Protein AF-A0ABD2P919-F1 (afdb_monomer_lite)

Foldseek 3Di:
DPDPDPDDPPPPPPDDPPPPDDDDDDDDDDDDDDDDDPVVVVVVVVVVVVVVVVVCCPDLLQPRDKDWDDWDQDPVQKTKTKIKHDAEPDADQDDQADDDPDPPDDPVLRVLLNLLLVCCVVPQKDFDPVVSLVVSVVVQVVDPPDDPPPDRQDPVSSSVSSSVCRNVRQKMKMWMWIDHPVDIDITIMIGGSPDDCPDPVNVVVVVVVVVCVVVVDDPPPPDQCPLLVVVQDDDDDDPDLQPDPVNVVLVVLVCVLQVDAADPDWDFAQCQLVVLAAFFALVLLLLLLLLLCCQQPVDDFDDFDDPVLVCVLCCVQDVDDPPQDATFGDSDLDLNGRADHADDRPQQHHQKHQLSSSLQRGFQLSLSHNDRQGIDDVVVSVLCVRSRSSSDGLSRDDSNVSCRSCPPPRSLVSVVVSQLVCLLQVQKAWADDDSVDSRGIMIGGFQKAKWFQQLPFDAEAQFTDPDRTDIDIFGPPDSVSSVVVSVVQLVSLQNRNYRDLPVQEQHWDKAAALSLDPQSSVSHHHDRSVRVVVPSPRDRTEDLGGGRRGHSNVSSSDPSNHDPDPPPPDPPPPPPDDDPVVVVVVVVPDDDDDDDDPVPPPDPDDDDDDDDDDDDDPDPPPPPPPPPPPPSIDTDRSYDDDDPPPDPDFDPLNVVLCVVQNPPDDDDDDPVLLVLLLVQVLVQLLLDLPLPDRPDQLVVSLVVSCVVPVSSSSDGSVNSVVSSVVCCVPPPVNVVSSVVSNVQCVDPVNVVPDPD

InterPro domains:
  IPR044210 Transcription factor Tfc3-like [PTHR15180] (100-740)
  IPR056467 GTF3C1, extended winged-helix domain [PF24101] (105-209)

Organism: NCBI:txid559131

pLDDT: mean 70.81, std 20.42, range [24.86, 96.38]

Structure (mmCIF, N/CA/C/O backbone):
data_AF-A0ABD2P919-F1
#
_entry.id   AF-A0ABD2P919-F1
#
loop_
_atom_site.group_PDB
_atom_site.id
_atom_site.type_symbol
_atom_site.label_atom_id
_atom_site.label_alt_id
_atom_site.label_comp_id
_atom_site.label_asym_id
_atom_site.label_entity_id
_atom_site.label_seq_id
_atom_site.pdbx_PDB_ins_code
_atom_site.Cartn_x
_atom_site.Cartn_y
_atom_site.Cartn_z
_atom_site.occupancy
_atom_site.B_iso_or_equiv
_atom_site.auth_seq_id
_atom_site.auth_comp_id
_atom_site.auth_asym_id
_atom_site.auth_atom_id
_atom_site.pdbx_PDB_model_num
ATOM 1 N N . MET A 1 1 ? 47.542 65.625 23.044 1.00 35.44 1 MET A N 1
ATOM 2 C CA . MET A 1 1 ? 48.546 64.822 22.317 1.00 35.44 1 MET A CA 1
ATOM 3 C C . MET A 1 1 ? 47.848 63.768 21.462 1.00 35.44 1 MET A C 1
ATOM 5 O O . MET A 1 1 ? 47.674 62.637 21.886 1.00 35.44 1 MET A O 1
ATOM 9 N N . LYS A 1 2 ? 47.377 64.180 20.278 1.00 31.75 2 LYS A N 1
ATOM 10 C CA . LYS A 1 2 ? 47.032 63.296 19.158 1.00 31.75 2 LYS A CA 1
ATOM 11 C C . LYS A 1 2 ? 48.278 63.234 18.275 1.00 31.75 2 LYS A C 1
ATOM 13 O O . LYS A 1 2 ? 48.671 64.282 17.780 1.00 31.75 2 LYS A O 1
ATOM 18 N N . SER A 1 3 ? 48.893 62.064 18.146 1.00 29.22 3 SER A N 1
ATOM 19 C CA . SER A 1 3 ? 4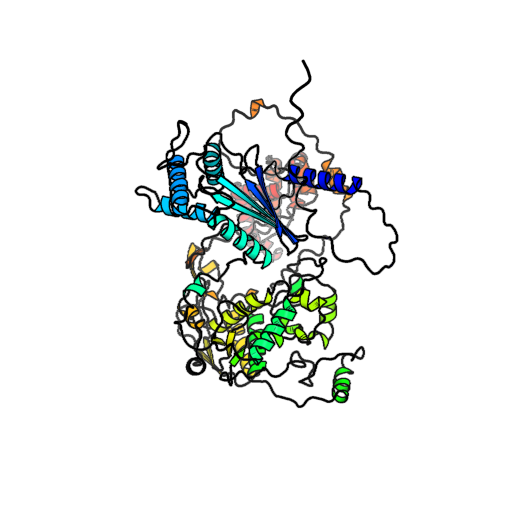9.907 61.650 17.157 1.00 29.22 3 SER A CA 1
ATOM 20 C C . SER A 1 3 ? 50.761 60.571 17.823 1.00 29.22 3 SER A C 1
ATOM 22 O O . SER A 1 3 ? 51.051 60.687 19.008 1.00 29.22 3 SER A O 1
ATOM 24 N N . ILE A 1 4 ? 51.190 59.572 17.053 1.00 31.58 4 ILE A N 1
ATOM 25 C CA . ILE A 1 4 ? 52.023 58.430 17.468 1.00 31.58 4 ILE A CA 1
ATOM 26 C C . ILE A 1 4 ? 51.218 57.289 18.107 1.00 31.58 4 ILE A C 1
ATOM 28 O O . ILE A 1 4 ? 51.308 57.040 19.295 1.00 31.58 4 ILE A O 1
ATOM 32 N N . PHE A 1 5 ? 50.422 56.585 17.299 1.00 28.98 5 PHE A N 1
ATOM 33 C CA . PHE A 1 5 ? 50.402 55.104 17.287 1.00 28.98 5 PHE A CA 1
ATOM 34 C C . PHE A 1 5 ? 49.743 54.532 16.010 1.00 28.98 5 PHE A C 1
ATOM 36 O O . PHE A 1 5 ? 49.304 53.389 15.959 1.00 28.98 5 PHE A O 1
ATOM 43 N N . THR A 1 6 ? 49.719 55.312 14.924 1.00 33.78 6 THR A N 1
ATOM 44 C CA . THR A 1 6 ? 49.365 54.873 13.566 1.00 33.78 6 THR A CA 1
ATOM 45 C C . THR A 1 6 ? 50.633 54.796 12.718 1.00 33.78 6 THR A C 1
ATOM 47 O O . THR A 1 6 ? 50.913 55.732 11.969 1.00 33.78 6 THR A O 1
ATOM 50 N N . LYS A 1 7 ? 51.451 53.739 12.873 1.00 29.92 7 LYS A N 1
ATOM 51 C CA . LYS A 1 7 ? 52.564 53.454 11.935 1.00 29.92 7 LYS A CA 1
ATOM 52 C C . LYS A 1 7 ? 53.216 52.057 12.005 1.00 29.92 7 LYS A C 1
ATOM 54 O O . LYS A 1 7 ? 54.359 51.932 11.592 1.00 29.92 7 LYS A O 1
ATOM 59 N N . SER A 1 8 ? 52.526 51.001 12.459 1.00 31.30 8 SER A N 1
ATOM 60 C CA . SER A 1 8 ? 53.167 49.668 12.590 1.00 31.30 8 SER A CA 1
ATOM 61 C C . SER A 1 8 ? 52.463 48.470 11.929 1.00 31.30 8 SER A C 1
ATOM 63 O O . SER A 1 8 ? 52.903 47.347 12.136 1.00 31.30 8 SER A O 1
ATOM 65 N N . LEU A 1 9 ? 51.411 48.640 11.120 1.00 28.81 9 LEU A N 1
ATOM 66 C CA . LEU A 1 9 ? 50.684 47.479 10.557 1.00 28.81 9 LEU A CA 1
ATOM 67 C C . LEU A 1 9 ? 50.263 47.637 9.084 1.00 28.81 9 LEU A C 1
ATOM 69 O O . LEU A 1 9 ? 49.307 47.020 8.635 1.00 28.81 9 LEU A O 1
ATOM 73 N N . VAL A 1 10 ? 51.001 48.450 8.314 1.00 31.23 10 VAL A N 1
ATOM 74 C CA . VAL A 1 10 ? 50.785 48.668 6.861 1.00 31.23 10 VAL A CA 1
ATOM 75 C C . VAL A 1 10 ? 51.957 48.127 6.011 1.00 31.23 10 VAL A C 1
ATOM 77 O O . VAL A 1 10 ? 52.093 48.452 4.840 1.00 31.23 10 VAL A O 1
ATOM 80 N N . LEU A 1 11 ? 52.817 47.262 6.558 1.00 30.64 11 LEU A N 1
ATOM 81 C CA . LEU A 1 11 ? 54.075 46.864 5.895 1.00 30.64 11 LEU A CA 1
ATOM 82 C C . LEU A 1 11 ? 54.369 45.356 5.925 1.00 30.64 11 LEU A C 1
ATOM 84 O O . LEU A 1 11 ? 55.520 44.951 5.995 1.00 30.64 11 LEU A O 1
ATOM 88 N N . GLY A 1 12 ? 53.331 44.517 5.849 1.00 31.08 12 GLY A N 1
ATOM 89 C CA . GLY A 1 12 ? 53.491 43.070 6.032 1.00 31.08 12 GLY A CA 1
ATOM 90 C C . GLY A 1 12 ? 52.701 42.154 5.103 1.00 31.08 12 GLY A C 1
ATOM 91 O O . GLY A 1 12 ? 52.446 41.041 5.521 1.00 31.08 12 GLY A O 1
ATOM 92 N N . VAL A 1 13 ? 52.276 42.577 3.902 1.00 30.94 13 VAL A N 1
ATOM 93 C CA . VAL A 1 13 ? 51.795 41.646 2.839 1.00 30.94 13 VAL A CA 1
ATOM 94 C C . VAL A 1 13 ? 52.068 42.200 1.420 1.00 30.94 13 VAL A C 1
ATOM 96 O O . VAL A 1 13 ? 51.349 41.929 0.465 1.00 30.94 13 VAL A O 1
ATOM 99 N N . LYS A 1 14 ? 53.115 43.018 1.256 1.00 31.83 14 LYS A N 1
ATOM 100 C CA . LYS A 1 14 ? 53.693 43.364 -0.056 1.00 31.83 14 LYS A CA 1
ATOM 101 C C . LYS A 1 14 ? 55.038 42.653 -0.152 1.00 31.83 14 LYS A C 1
ATOM 103 O O . LYS A 1 14 ? 56.045 43.269 0.151 1.00 31.83 14 LYS A O 1
ATOM 108 N N . LEU A 1 15 ? 55.016 41.357 -0.449 1.00 33.09 15 LEU A N 1
ATOM 109 C CA . LEU A 1 15 ? 56.147 40.520 -0.884 1.00 33.09 15 LEU A CA 1
ATOM 110 C C . LEU A 1 15 ? 55.623 39.081 -0.905 1.00 33.09 15 LEU A C 1
ATOM 112 O O . LEU A 1 15 ? 55.456 38.499 0.160 1.00 33.09 15 LEU A O 1
ATOM 116 N N . ASN A 1 16 ? 55.229 38.603 -2.092 1.00 31.03 16 ASN A N 1
ATOM 117 C CA . ASN A 1 16 ? 55.139 37.182 -2.504 1.00 31.03 16 ASN A CA 1
ATOM 118 C C . ASN A 1 16 ? 54.327 36.964 -3.800 1.00 31.03 16 ASN A C 1
ATOM 120 O O . ASN A 1 16 ? 53.808 35.878 -4.026 1.00 31.03 16 ASN A O 1
ATOM 124 N N . ILE A 1 17 ? 54.208 37.968 -4.678 1.00 31.39 17 ILE A N 1
ATOM 125 C CA . ILE A 1 17 ? 53.669 37.777 -6.042 1.00 31.39 17 ILE A CA 1
ATOM 126 C C . ILE A 1 17 ? 54.480 38.628 -7.035 1.00 31.39 17 ILE A C 1
ATOM 128 O O . ILE A 1 17 ? 53.922 39.376 -7.829 1.00 31.39 17 ILE A O 1
ATOM 132 N N . LEU A 1 18 ? 55.815 38.595 -6.937 1.00 28.75 18 LEU A N 1
ATOM 133 C CA . LEU A 1 18 ? 56.684 39.289 -7.897 1.00 28.75 18 LEU A CA 1
ATOM 134 C C . LEU A 1 18 ? 57.918 38.487 -8.346 1.00 28.75 18 LEU A C 1
ATOM 136 O O . LEU A 1 18 ? 58.824 39.088 -8.896 1.00 28.75 18 LEU A O 1
ATOM 140 N N . ASP A 1 19 ? 57.932 37.160 -8.165 1.00 30.88 19 ASP A N 1
ATOM 141 C CA . ASP A 1 19 ? 59.087 36.310 -8.528 1.00 30.88 19 ASP A CA 1
ATOM 142 C C . ASP A 1 19 ? 58.737 35.094 -9.414 1.00 30.88 19 ASP A C 1
ATOM 144 O O . ASP A 1 19 ? 59.534 34.170 -9.538 1.00 30.88 19 ASP A O 1
ATOM 148 N N . MET A 1 20 ? 57.560 35.043 -10.054 1.00 30.36 20 MET A N 1
ATOM 149 C CA . MET A 1 20 ? 57.188 33.873 -10.880 1.00 30.36 20 MET A CA 1
ATOM 150 C C . MET A 1 20 ? 56.544 34.162 -12.242 1.00 30.36 20 MET A C 1
ATOM 152 O O . MET A 1 20 ? 55.983 33.243 -12.830 1.00 30.36 20 MET A O 1
ATOM 156 N N . LEU A 1 21 ? 56.635 35.380 -12.789 1.00 30.70 21 LEU A N 1
ATOM 157 C CA . LEU A 1 21 ? 56.142 35.663 -14.150 1.00 30.70 21 LEU A CA 1
ATOM 158 C C . LEU A 1 21 ? 57.009 36.686 -14.912 1.00 30.70 21 LEU A C 1
ATOM 160 O O . LEU A 1 21 ? 56.502 37.667 -15.446 1.00 30.70 21 LEU A O 1
ATOM 164 N N . GLU A 1 22 ? 58.313 36.429 -15.018 1.00 30.89 22 GLU A N 1
ATOM 165 C CA . GLU A 1 22 ? 59.118 36.924 -16.144 1.00 30.89 22 GLU A CA 1
ATOM 166 C C . GLU A 1 22 ? 59.470 35.740 -17.047 1.00 30.89 22 GLU A C 1
ATOM 168 O O . GLU A 1 22 ? 60.291 34.897 -16.698 1.00 30.89 22 GLU A O 1
ATOM 173 N N . GLY A 1 23 ? 58.815 35.652 -18.205 1.00 28.94 23 GLY A N 1
ATOM 174 C CA . GLY A 1 23 ? 59.136 34.636 -19.204 1.00 28.94 23 GLY A CA 1
ATOM 175 C C . GLY A 1 23 ? 57.978 34.300 -20.130 1.00 28.94 23 GLY A C 1
ATOM 176 O O . GLY A 1 23 ? 57.424 33.214 -20.027 1.00 28.94 23 GLY A O 1
ATOM 177 N N . ASN A 1 24 ? 57.607 35.250 -20.993 1.00 28.55 24 ASN A N 1
ATOM 178 C CA . ASN A 1 24 ? 57.239 35.058 -22.407 1.00 28.55 24 ASN A CA 1
ATOM 179 C C . ASN A 1 24 ? 56.257 36.139 -22.864 1.00 28.55 24 ASN A C 1
ATOM 181 O O . ASN A 1 24 ? 55.059 36.095 -22.600 1.00 28.55 24 ASN A O 1
ATOM 185 N N . LYS A 1 25 ? 56.807 37.110 -23.597 1.00 28.62 25 LYS A N 1
ATOM 186 C CA . LYS A 1 25 ? 56.065 37.897 -24.576 1.00 28.62 25 LYS A CA 1
ATOM 187 C C . LYS A 1 25 ? 55.914 37.036 -25.828 1.00 28.62 25 LYS A C 1
ATOM 189 O O . LYS A 1 25 ? 56.925 36.531 -26.310 1.00 28.62 25 LYS A O 1
ATOM 194 N N . ASN A 1 26 ? 54.698 36.900 -26.341 1.00 26.53 26 ASN A N 1
ATOM 195 C CA . ASN A 1 26 ? 54.323 37.339 -27.688 1.00 26.53 26 ASN A CA 1
ATOM 196 C C . ASN A 1 26 ? 52.937 36.800 -28.066 1.00 26.53 26 ASN A C 1
ATOM 198 O O . ASN A 1 26 ? 52.525 35.733 -27.624 1.00 26.53 26 ASN A O 1
ATOM 202 N N . ASP A 1 27 ? 52.300 37.594 -28.919 1.00 29.45 27 ASP A N 1
ATOM 203 C CA . ASP A 1 27 ? 51.140 37.315 -29.760 1.00 29.45 27 ASP A CA 1
ATOM 204 C C . ASP A 1 27 ? 49.782 37.856 -29.266 1.00 29.45 27 ASP A C 1
ATOM 206 O O . ASP A 1 27 ? 49.080 37.342 -28.399 1.00 29.45 27 ASP A O 1
ATOM 210 N N . THR A 1 28 ? 49.528 39.013 -29.873 1.00 27.56 28 THR A N 1
ATOM 211 C CA . THR A 1 28 ? 48.364 39.877 -30.050 1.00 27.56 28 THR A CA 1
ATOM 212 C C . THR A 1 28 ? 47.061 39.162 -30.416 1.00 27.56 28 THR A C 1
ATOM 214 O O . THR A 1 28 ? 47.092 38.268 -31.251 1.00 27.56 28 THR A O 1
ATOM 217 N N . GLU A 1 29 ? 45.923 39.643 -29.894 1.00 27.06 29 GLU A N 1
ATOM 218 C CA . GLU A 1 29 ? 44.851 40.302 -30.679 1.00 27.06 29 GLU A CA 1
ATOM 219 C C . GLU A 1 29 ? 43.637 40.703 -29.794 1.00 27.06 29 GLU A C 1
ATOM 221 O O . GLU A 1 29 ? 43.163 39.939 -28.959 1.00 27.06 29 GLU A O 1
ATOM 226 N N . ASP A 1 30 ? 43.196 41.953 -29.989 1.00 28.30 30 ASP A N 1
ATOM 227 C CA . ASP A 1 30 ? 41.876 42.573 -29.769 1.00 28.30 30 ASP A CA 1
ATOM 228 C C . ASP A 1 30 ? 41.176 42.571 -28.388 1.00 28.30 30 ASP A C 1
ATOM 230 O O . ASP A 1 30 ? 40.358 41.720 -28.042 1.00 28.30 30 ASP A O 1
ATOM 234 N N . MET A 1 31 ? 41.381 43.675 -27.653 1.00 24.86 31 MET A N 1
ATOM 235 C CA . MET A 1 31 ? 40.568 44.125 -26.513 1.00 24.86 31 MET A CA 1
ATOM 236 C C . MET A 1 31 ? 39.596 45.237 -26.948 1.00 24.86 31 MET A C 1
ATOM 238 O O . MET A 1 31 ? 40.020 46.358 -27.224 1.00 24.86 31 MET A O 1
ATOM 242 N N . GLN A 1 32 ? 38.289 44.956 -26.931 1.00 27.98 32 GLN A N 1
ATOM 243 C CA . GLN A 1 32 ? 37.254 45.976 -26.724 1.00 27.98 32 GLN A CA 1
ATOM 244 C C . GLN A 1 32 ? 36.982 46.102 -25.220 1.00 27.98 32 GLN A C 1
ATOM 246 O O . GLN A 1 32 ? 36.683 45.123 -24.537 1.00 27.98 32 GLN A O 1
ATOM 251 N N . GLU A 1 33 ? 37.115 47.325 -24.712 1.00 26.72 33 GLU A N 1
ATOM 252 C CA . GLU A 1 33 ? 36.863 47.717 -23.328 1.00 26.72 33 GLU A CA 1
ATOM 253 C C . GLU A 1 33 ? 35.414 47.425 -22.902 1.00 26.72 33 GLU A C 1
ATOM 255 O O . GLU A 1 33 ? 34.461 47.932 -23.492 1.00 26.72 33 GLU A O 1
ATOM 260 N N . VAL A 1 34 ? 35.242 46.675 -21.808 1.00 26.19 34 VAL A N 1
ATOM 261 C CA . VAL A 1 34 ? 34.015 46.698 -21.000 1.00 26.19 34 VAL A CA 1
ATOM 262 C C . VAL A 1 34 ? 34.410 47.127 -19.591 1.00 26.19 34 VAL A C 1
ATOM 264 O O . VAL A 1 34 ? 34.910 46.340 -18.788 1.00 26.19 34 VAL A O 1
ATOM 267 N N . SER A 1 35 ? 34.209 48.409 -19.301 1.00 27.53 35 SER A N 1
ATOM 268 C CA . SER A 1 35 ? 34.301 48.980 -17.960 1.00 27.53 35 SER A CA 1
ATOM 269 C C . SER A 1 35 ? 33.210 48.376 -17.069 1.00 27.53 35 SER A C 1
ATOM 271 O O . SER A 1 35 ? 32.027 48.668 -17.248 1.00 27.53 35 SER A O 1
ATOM 273 N N . ILE A 1 36 ? 33.592 47.533 -16.109 1.00 30.98 36 ILE A N 1
ATOM 274 C CA . ILE A 1 36 ? 32.696 47.060 -15.046 1.00 30.98 36 ILE A CA 1
ATOM 275 C C . ILE A 1 36 ? 33.025 47.853 -13.778 1.00 30.98 36 ILE A C 1
ATOM 277 O O . ILE A 1 36 ? 34.117 47.735 -13.220 1.00 30.98 36 ILE A O 1
ATOM 281 N N . ASP A 1 37 ? 32.068 48.674 -13.343 1.00 28.95 37 ASP A N 1
ATOM 282 C CA . ASP A 1 37 ? 32.154 49.558 -12.180 1.00 28.95 37 ASP A CA 1
ATOM 283 C C . ASP A 1 37 ? 32.472 48.795 -10.884 1.00 28.95 37 ASP A C 1
ATOM 285 O O . ASP A 1 37 ? 31.603 48.173 -10.263 1.00 28.95 37 ASP A O 1
ATOM 289 N N . PHE A 1 38 ? 33.716 48.911 -10.412 1.00 29.00 38 PHE A N 1
ATOM 290 C CA . PHE A 1 38 ? 34.198 48.323 -9.155 1.00 29.00 38 PHE A CA 1
ATOM 291 C C . PHE A 1 38 ? 33.430 48.806 -7.904 1.00 29.00 38 PHE A C 1
ATOM 293 O O . PHE A 1 38 ? 33.430 48.119 -6.880 1.00 29.00 38 PHE A O 1
ATOM 300 N N . GLU A 1 39 ? 32.721 49.938 -7.970 1.00 31.09 39 GLU A N 1
ATOM 301 C CA . GLU A 1 39 ? 31.870 50.428 -6.873 1.00 31.09 39 GLU A CA 1
ATOM 302 C C . GLU A 1 39 ? 30.559 49.642 -6.714 1.00 31.09 39 GLU A C 1
ATOM 304 O O . GLU A 1 39 ? 30.057 49.502 -5.593 1.00 31.09 39 GLU A O 1
ATOM 309 N N . THR A 1 40 ? 30.033 49.047 -7.790 1.00 33.44 40 THR A N 1
ATOM 310 C CA . THR A 1 40 ? 28.815 48.218 -7.717 1.00 33.44 40 THR A CA 1
ATOM 311 C C . THR A 1 40 ? 29.100 46.857 -7.077 1.00 33.44 40 THR A C 1
ATOM 313 O O . THR A 1 40 ? 28.350 46.412 -6.207 1.00 33.44 40 THR A O 1
ATOM 316 N N . LEU A 1 41 ? 30.261 46.257 -7.368 1.00 32.44 41 LEU A N 1
ATOM 317 C CA . LEU A 1 41 ? 30.683 44.971 -6.799 1.00 32.44 41 LEU A CA 1
ATOM 318 C C . LEU A 1 41 ? 30.981 45.052 -5.287 1.00 32.44 41 LEU A C 1
ATOM 320 O O . LEU A 1 41 ? 30.735 44.102 -4.537 1.00 32.44 41 LEU A O 1
ATOM 324 N N . ILE A 1 42 ? 31.493 46.196 -4.817 1.00 34.28 42 ILE A N 1
ATOM 325 C CA . ILE A 1 42 ? 31.772 46.442 -3.391 1.00 34.28 42 ILE A CA 1
ATOM 326 C C . ILE A 1 42 ? 30.470 46.705 -2.617 1.00 34.28 42 ILE A C 1
ATOM 328 O O . ILE A 1 42 ? 30.329 46.244 -1.476 1.00 34.28 42 ILE A O 1
ATOM 332 N N . ASN A 1 43 ? 29.492 47.374 -3.235 1.00 31.48 43 ASN A N 1
ATOM 333 C CA . ASN A 1 43 ? 28.175 47.583 -2.635 1.00 31.48 43 ASN A CA 1
ATOM 334 C C . ASN A 1 43 ? 27.325 46.304 -2.614 1.00 31.48 43 ASN A C 1
ATOM 336 O O . ASN A 1 43 ? 26.637 46.074 -1.618 1.00 31.48 43 ASN A O 1
ATOM 340 N N . ASP A 1 44 ? 27.450 45.413 -3.602 1.00 35.59 44 ASP A N 1
ATOM 341 C CA . ASP A 1 44 ? 26.758 44.118 -3.593 1.00 35.59 44 ASP A CA 1
ATOM 342 C C . ASP A 1 44 ? 27.373 43.101 -2.628 1.00 35.59 44 ASP A C 1
ATOM 344 O O . ASP A 1 44 ? 26.649 42.385 -1.932 1.00 35.59 44 ASP A O 1
ATOM 348 N N . ARG A 1 45 ? 28.700 43.093 -2.451 1.00 34.06 45 ARG A N 1
ATOM 349 C CA . ARG A 1 45 ? 29.326 42.283 -1.391 1.00 34.06 45 ARG A CA 1
ATOM 350 C C . ARG A 1 45 ? 28.939 42.765 0.006 1.00 34.06 45 ARG A C 1
ATOM 352 O O . ARG A 1 45 ? 28.694 41.939 0.885 1.00 34.06 45 ARG A O 1
ATOM 359 N N . ARG A 1 46 ? 28.807 44.081 0.217 1.00 31.17 46 ARG A N 1
ATOM 360 C CA . ARG A 1 46 ? 28.272 44.634 1.472 1.00 31.17 46 ARG A CA 1
ATOM 361 C C . ARG A 1 46 ? 26.780 44.356 1.630 1.00 31.17 46 ARG A C 1
ATOM 363 O O . ARG A 1 46 ? 26.373 44.039 2.738 1.00 31.17 46 ARG A O 1
ATOM 370 N N . SER A 1 47 ? 25.974 44.396 0.568 1.00 31.53 47 SER A N 1
ATOM 371 C CA . SER A 1 47 ? 24.529 44.128 0.636 1.00 31.53 47 SER A CA 1
ATOM 372 C C . SER A 1 47 ? 24.220 42.647 0.911 1.00 31.53 47 SER A C 1
ATOM 374 O O . SER A 1 47 ? 23.300 42.341 1.676 1.00 31.53 47 SER A O 1
ATOM 376 N N . ILE A 1 48 ? 25.037 41.726 0.384 1.00 35.81 48 ILE A N 1
ATOM 377 C CA . ILE A 1 48 ? 24.967 40.285 0.663 1.00 35.81 48 ILE A CA 1
ATOM 378 C C . ILE A 1 48 ? 25.507 39.985 2.066 1.00 35.81 48 ILE A C 1
ATOM 380 O O . ILE A 1 48 ? 24.815 39.321 2.832 1.00 35.81 48 ILE A O 1
ATOM 384 N N . ALA A 1 49 ? 26.647 40.549 2.481 1.00 31.16 49 ALA A N 1
ATOM 385 C CA . ALA A 1 49 ? 27.146 40.415 3.857 1.00 31.16 49 ALA A CA 1
ATOM 386 C C . ALA A 1 49 ? 26.176 41.019 4.899 1.00 31.16 49 ALA A C 1
ATOM 388 O O . ALA A 1 49 ? 26.017 40.486 6.002 1.00 31.16 49 ALA A O 1
ATOM 389 N N . PHE A 1 50 ? 25.447 42.081 4.542 1.00 29.17 50 PHE A N 1
ATOM 390 C CA . PHE A 1 50 ? 24.420 42.705 5.382 1.00 29.17 50 PHE A CA 1
ATOM 391 C C . PHE A 1 50 ? 23.108 41.893 5.417 1.00 29.17 50 PHE A C 1
ATOM 393 O O . PHE A 1 50 ? 22.477 41.778 6.468 1.00 29.17 50 PHE A O 1
ATOM 400 N N . LYS A 1 51 ? 22.719 41.232 4.314 1.00 31.00 51 LYS A N 1
ATOM 401 C CA . LYS A 1 51 ? 21.583 40.283 4.286 1.00 31.00 51 LYS A CA 1
ATOM 402 C C . LYS A 1 51 ? 21.893 38.963 5.000 1.00 31.00 51 LYS A C 1
ATOM 404 O O . LYS A 1 51 ? 21.016 38.401 5.655 1.00 31.00 51 LYS A O 1
ATOM 409 N N . VAL A 1 52 ? 23.135 38.489 4.920 1.00 37.81 52 VAL A N 1
ATOM 410 C CA . VAL A 1 52 ? 23.615 37.274 5.593 1.00 37.81 52 VAL A CA 1
ATOM 411 C C . VAL A 1 52 ? 23.709 37.506 7.107 1.00 37.81 52 VAL A C 1
ATOM 413 O O . VAL A 1 52 ? 23.180 36.700 7.875 1.00 37.81 52 VAL A O 1
ATOM 416 N N . SER A 1 53 ? 24.241 38.649 7.552 1.00 32.16 53 SER A N 1
ATOM 417 C CA . SER A 1 53 ? 24.325 39.005 8.981 1.00 32.16 53 SER A CA 1
ATOM 418 C C . SER A 1 53 ? 22.963 39.244 9.651 1.00 32.16 53 SER A C 1
ATOM 420 O O . SER A 1 53 ? 22.788 38.875 10.813 1.00 32.16 53 SER A O 1
ATOM 422 N N . GLN A 1 54 ? 21.950 39.751 8.937 1.00 30.69 54 GLN A N 1
ATOM 423 C CA . GLN A 1 54 ? 20.597 39.898 9.498 1.00 30.69 54 GLN A CA 1
ATOM 424 C C . GLN A 1 54 ? 19.837 38.569 9.678 1.00 30.69 54 GLN A C 1
ATOM 426 O O . GLN A 1 54 ? 18.884 38.520 10.458 1.00 30.69 54 GLN A O 1
ATOM 431 N N . SER A 1 55 ? 20.255 37.477 9.025 1.00 37.50 55 SER A N 1
ATOM 432 C CA . SER A 1 55 ? 19.566 36.176 9.103 1.00 37.50 55 SER A CA 1
ATOM 433 C C . SER A 1 55 ? 19.960 35.309 10.314 1.00 37.50 55 SER A C 1
ATOM 435 O O . SER A 1 55 ? 19.190 34.435 10.715 1.00 37.50 55 SER A O 1
ATOM 437 N N . TYR A 1 56 ? 21.117 35.570 10.937 1.00 46.31 56 TYR A N 1
ATOM 438 C CA . TYR A 1 56 ? 21.677 34.735 12.015 1.00 46.31 56 TYR A CA 1
ATOM 439 C C . TYR A 1 56 ? 21.412 35.244 13.437 1.00 46.31 56 TYR A C 1
ATOM 441 O O . TYR A 1 56 ? 21.658 34.532 14.408 1.00 46.31 56 TYR A O 1
ATOM 449 N N . THR A 1 57 ? 20.833 36.434 13.589 1.00 37.00 57 THR A N 1
ATOM 450 C CA . THR A 1 57 ? 20.593 37.085 14.892 1.00 37.00 57 THR A CA 1
ATOM 451 C C . THR A 1 57 ? 19.478 36.446 15.738 1.00 37.00 57 THR A C 1
ATOM 453 O O . THR A 1 57 ? 19.172 36.932 16.825 1.00 37.00 57 THR A O 1
ATOM 456 N N . LYS A 1 58 ? 18.866 35.338 15.291 1.00 47.66 58 LYS A N 1
ATOM 457 C CA . LYS A 1 58 ? 17.813 34.604 16.028 1.00 47.66 58 LYS A CA 1
ATOM 458 C C . LYS A 1 58 ? 18.105 33.117 16.256 1.00 47.66 58 LYS A C 1
ATOM 460 O O . LYS A 1 58 ? 17.196 32.368 16.619 1.00 47.66 58 LYS A O 1
ATOM 465 N N . ASP A 1 59 ? 19.345 32.665 16.083 1.00 63.62 59 ASP A N 1
ATOM 466 C CA . ASP A 1 59 ? 19.697 31.273 16.370 1.00 63.62 59 ASP A CA 1
ATOM 467 C C . ASP A 1 59 ? 20.019 31.069 17.853 1.00 63.62 59 ASP A C 1
ATOM 469 O O . ASP A 1 59 ? 21.122 31.328 18.324 1.00 63.62 59 ASP A O 1
ATOM 473 N N . TYR A 1 60 ? 19.032 30.545 18.588 1.00 66.19 60 TYR A N 1
ATOM 474 C CA . TYR A 1 60 ? 19.066 30.368 20.045 1.00 66.19 60 TYR A CA 1
ATOM 475 C C . TYR A 1 60 ? 20.335 29.680 20.577 1.00 66.19 60 TYR A C 1
ATOM 477 O O . TYR A 1 60 ? 20.765 30.033 21.661 1.00 66.19 60 TYR A O 1
ATOM 485 N N . LEU A 1 61 ? 20.935 28.736 19.834 1.00 71.50 61 LEU A N 1
ATOM 486 C CA . LEU A 1 61 ? 22.100 27.926 20.246 1.00 71.50 61 LEU A CA 1
ATOM 487 C C . LEU A 1 61 ? 23.471 28.610 20.066 1.00 71.50 61 LEU A C 1
ATOM 489 O O . LEU A 1 61 ? 24.454 28.107 20.597 1.00 71.50 61 LEU A O 1
ATOM 493 N N . LEU A 1 62 ? 23.554 29.708 19.307 1.00 73.00 62 LEU A N 1
ATOM 494 C CA . LEU A 1 62 ? 24.822 30.380 18.986 1.00 73.00 62 LEU A CA 1
ATOM 495 C C . LEU A 1 62 ? 25.210 31.474 19.993 1.00 73.00 62 LEU A C 1
ATOM 497 O O . LEU A 1 62 ? 26.353 31.922 19.987 1.00 73.00 62 LEU A O 1
ATOM 501 N N . GLY A 1 63 ? 24.291 31.859 20.883 1.00 68.50 63 GLY A N 1
ATOM 502 C CA . GLY A 1 63 ? 24.515 32.920 21.862 1.00 68.50 63 GLY A CA 1
ATOM 503 C C . GLY A 1 63 ? 24.473 34.333 21.253 1.00 68.50 63 GLY A C 1
ATOM 504 O O . GLY A 1 63 ? 24.153 34.497 20.077 1.00 68.50 63 GLY A O 1
ATOM 505 N N . PRO A 1 64 ? 24.738 35.377 22.061 1.00 67.31 64 PRO A N 1
ATOM 506 C CA . PRO A 1 64 ? 24.562 36.775 21.654 1.00 67.31 64 PRO A CA 1
ATOM 507 C C . PRO A 1 64 ? 25.618 37.314 20.669 1.00 67.31 64 PRO A C 1
ATOM 509 O O . PRO A 1 64 ? 25.363 38.338 20.042 1.00 67.31 64 PRO A O 1
ATOM 512 N N . ALA A 1 65 ? 26.780 36.664 20.531 1.00 70.25 65 ALA A N 1
ATOM 513 C CA . ALA A 1 65 ? 27.897 37.119 19.699 1.00 70.25 65 ALA A CA 1
ATOM 514 C C . ALA A 1 65 ? 28.665 35.927 19.076 1.00 70.25 65 ALA A C 1
ATOM 516 O O . ALA A 1 65 ? 29.761 35.595 19.530 1.00 70.25 65 ALA A O 1
ATOM 517 N N . PRO A 1 66 ? 28.092 35.247 18.065 1.00 77.69 66 PRO A N 1
ATOM 518 C CA . PRO A 1 66 ? 28.773 34.165 17.357 1.00 77.69 66 PRO A CA 1
ATOM 519 C C . PRO A 1 66 ? 29.903 34.665 16.449 1.00 77.69 66 PRO A C 1
ATOM 521 O O . PRO A 1 66 ? 29.840 35.774 15.919 1.00 77.69 66 PRO A O 1
ATOM 524 N N . ILE A 1 67 ? 30.903 33.812 16.222 1.00 77.62 67 ILE A N 1
ATOM 525 C CA . ILE A 1 67 ? 32.092 34.116 15.412 1.00 77.62 67 ILE A CA 1
ATOM 526 C C . ILE A 1 67 ? 32.106 33.209 14.181 1.00 77.62 67 ILE A C 1
ATOM 528 O O . ILE A 1 67 ? 31.970 31.994 14.308 1.00 77.62 67 ILE A O 1
ATOM 532 N N . VAL A 1 68 ? 32.283 33.773 12.986 1.00 78.31 68 VAL A N 1
ATOM 533 C CA . VAL A 1 68 ? 32.567 32.985 11.775 1.00 78.31 68 VAL A CA 1
ATOM 534 C C . VAL A 1 68 ? 34.045 32.626 11.794 1.00 78.31 68 VAL A C 1
ATOM 536 O O . VAL A 1 68 ? 34.886 33.516 11.882 1.00 78.31 68 VAL A O 1
ATOM 539 N N . VAL A 1 69 ? 34.362 31.334 11.765 1.00 76.19 69 VAL A N 1
ATOM 540 C CA . VAL A 1 69 ? 35.744 30.863 11.955 1.00 76.19 69 VAL A CA 1
ATOM 541 C C . VAL A 1 69 ? 36.327 30.239 10.687 1.00 76.19 69 VAL A C 1
ATOM 543 O O . VAL A 1 69 ? 37.539 30.109 10.570 1.00 76.19 69 VAL A O 1
ATOM 546 N N . TYR A 1 70 ? 35.484 29.870 9.721 1.00 77.50 70 TYR A N 1
ATOM 547 C CA . TYR A 1 70 ? 35.932 29.310 8.450 1.00 77.50 70 TYR A CA 1
ATOM 548 C C . TYR A 1 70 ? 34.914 29.589 7.344 1.00 77.50 70 TYR A C 1
ATOM 550 O O . TYR A 1 70 ? 33.718 29.349 7.534 1.00 77.50 70 TYR A O 1
ATOM 558 N N . GLU A 1 71 ? 35.396 30.061 6.197 1.00 76.38 71 GLU A N 1
ATOM 559 C CA . GLU A 1 71 ? 34.632 30.203 4.960 1.00 76.38 71 GLU A CA 1
ATOM 560 C C . GLU A 1 71 ? 35.487 29.684 3.804 1.00 76.38 71 GLU A C 1
ATOM 562 O O . GLU A 1 71 ? 36.602 30.159 3.596 1.00 76.38 71 GLU A O 1
ATOM 567 N N . GLU A 1 72 ? 34.976 28.704 3.065 1.00 77.31 72 GLU A N 1
ATOM 568 C CA . GLU A 1 72 ? 35.629 28.193 1.861 1.00 77.31 72 GLU A CA 1
ATOM 569 C C . GLU A 1 72 ? 34.590 27.938 0.770 1.00 77.31 72 GLU A C 1
ATOM 571 O O . GLU A 1 72 ? 33.487 27.437 1.025 1.00 77.31 72 GLU A O 1
ATOM 576 N N . THR A 1 73 ? 34.965 28.282 -0.458 1.00 70.00 73 THR A N 1
ATOM 577 C CA . THR A 1 73 ? 34.239 27.919 -1.671 1.00 70.00 73 THR A CA 1
ATOM 578 C C . THR A 1 73 ? 34.988 26.758 -2.307 1.00 70.00 73 THR A C 1
ATOM 580 O O . THR A 1 73 ? 36.075 26.936 -2.853 1.00 70.00 73 THR A O 1
ATOM 583 N N . THR A 1 74 ? 34.444 25.549 -2.186 1.00 67.19 74 THR A N 1
ATOM 584 C CA . THR A 1 74 ? 35.044 24.356 -2.798 1.00 67.19 74 THR A CA 1
ATOM 585 C C . THR A 1 74 ? 34.940 24.449 -4.328 1.00 67.19 74 THR A C 1
ATOM 587 O O . THR A 1 74 ? 34.023 25.090 -4.845 1.00 67.19 74 THR A O 1
ATOM 590 N N . SER A 1 75 ? 35.826 23.762 -5.059 1.00 54.81 75 SER A N 1
ATOM 591 C CA . SER A 1 75 ? 35.897 23.700 -6.536 1.00 54.81 75 SER A CA 1
ATOM 592 C C . SER A 1 75 ? 34.596 23.297 -7.255 1.00 54.81 75 SER A C 1
ATOM 594 O O . SER A 1 75 ? 34.506 23.413 -8.471 1.00 54.81 75 SER A O 1
ATOM 596 N N . GLU A 1 76 ? 33.582 22.843 -6.517 1.00 57.38 76 GLU A N 1
ATOM 597 C CA . GLU A 1 76 ? 32.287 22.361 -7.009 1.00 57.38 76 GLU A CA 1
ATOM 598 C C . GLU A 1 76 ? 31.119 23.353 -6.756 1.00 57.38 76 GLU A C 1
ATOM 600 O O . GLU A 1 76 ? 29.964 22.935 -6.660 1.00 57.38 76 GLU A O 1
ATOM 605 N N . ASN A 1 77 ? 31.390 24.662 -6.608 1.00 65.75 77 ASN A N 1
ATOM 606 C CA . ASN A 1 77 ? 30.402 25.724 -6.302 1.00 65.75 77 ASN A CA 1
ATOM 607 C C . ASN A 1 77 ? 29.625 25.533 -4.979 1.00 65.75 77 ASN A C 1
ATOM 609 O O . ASN A 1 77 ? 28.492 25.994 -4.823 1.00 65.75 77 ASN A O 1
ATOM 613 N N . ILE A 1 78 ? 30.223 24.866 -3.988 1.00 75.50 78 ILE A N 1
ATOM 614 C CA . ILE A 1 78 ? 29.638 24.751 -2.645 1.00 75.50 78 ILE A CA 1
ATOM 615 C C . ILE A 1 78 ? 30.314 25.763 -1.724 1.00 75.50 78 ILE A C 1
ATOM 617 O O . ILE A 1 78 ? 31.505 25.665 -1.441 1.00 75.50 78 ILE A O 1
ATOM 621 N N . ASN A 1 79 ? 29.523 26.699 -1.203 1.00 79.62 79 ASN A N 1
ATOM 622 C CA . ASN A 1 79 ? 29.942 27.625 -0.158 1.00 79.62 79 ASN A CA 1
ATOM 623 C C . ASN A 1 79 ? 29.714 26.977 1.209 1.00 79.62 79 ASN A C 1
ATOM 625 O O . ASN A 1 79 ? 28.563 26.725 1.599 1.00 79.62 79 ASN A O 1
ATOM 629 N N . VAL A 1 80 ? 30.802 26.717 1.934 1.00 82.44 80 VAL A N 1
ATOM 630 C CA . VAL A 1 80 ? 30.785 26.182 3.298 1.00 82.44 80 VAL A CA 1
ATOM 631 C C . VAL A 1 80 ? 31.194 27.283 4.268 1.00 82.44 80 VAL A C 1
ATOM 633 O O . VAL A 1 80 ? 32.308 27.791 4.200 1.00 82.44 80 VAL A O 1
ATOM 636 N N . THR A 1 81 ? 30.309 27.627 5.205 1.00 84.12 81 THR A N 1
ATOM 637 C CA . THR A 1 81 ? 30.608 28.568 6.293 1.00 84.12 81 THR A CA 1
ATOM 638 C C . THR A 1 81 ? 30.423 27.900 7.654 1.00 84.12 81 THR A C 1
ATOM 640 O O . THR A 1 81 ? 29.436 27.200 7.906 1.00 84.12 81 THR A O 1
ATOM 643 N N . ILE A 1 82 ? 31.400 28.072 8.546 1.00 83.69 82 ILE A N 1
ATOM 644 C CA . ILE A 1 82 ? 31.407 27.489 9.892 1.00 83.69 82 ILE A CA 1
ATOM 645 C C . ILE A 1 82 ? 31.361 28.611 10.920 1.00 83.69 82 ILE A C 1
ATOM 647 O O . ILE A 1 82 ? 32.234 29.478 10.974 1.00 83.69 82 ILE A O 1
ATOM 651 N N . ILE A 1 83 ? 30.337 28.558 11.765 1.00 84.75 83 ILE A N 1
ATOM 652 C CA . ILE A 1 83 ? 30.058 29.556 12.793 1.00 84.75 83 ILE A CA 1
ATOM 653 C C . ILE A 1 83 ? 30.222 28.905 14.166 1.00 84.75 83 ILE A C 1
ATOM 655 O O . ILE A 1 83 ? 29.566 27.905 14.460 1.00 84.75 83 ILE A O 1
ATOM 659 N N . LEU A 1 84 ? 31.074 29.471 15.011 1.00 83.12 84 LEU A N 1
ATOM 660 C CA . LEU A 1 84 ? 31.266 29.086 16.404 1.00 83.12 84 LEU A CA 1
ATOM 661 C C . LEU A 1 84 ? 30.322 29.893 17.309 1.00 83.12 84 LEU A C 1
ATOM 663 O O . LEU A 1 84 ? 30.111 31.091 17.105 1.00 83.12 84 LEU A O 1
ATOM 667 N N . SER A 1 85 ? 29.745 29.228 18.312 1.00 83.81 85 SER A N 1
ATOM 668 C CA . SER A 1 85 ? 28.972 29.870 19.381 1.00 83.81 85 SER A CA 1
ATOM 669 C C . SER A 1 85 ? 29.802 30.901 20.147 1.00 83.81 85 SER A C 1
ATOM 671 O O . SER A 1 85 ? 31.019 30.757 20.219 1.00 83.81 85 SER A O 1
ATOM 673 N N . THR A 1 86 ? 29.157 31.892 20.772 1.00 81.50 86 THR A N 1
ATOM 674 C CA . THR A 1 86 ? 29.840 32.905 21.596 1.00 81.50 86 THR A CA 1
ATOM 675 C C . THR A 1 86 ? 30.882 32.260 22.521 1.00 81.50 86 THR A C 1
ATOM 677 O O . THR A 1 86 ? 30.491 31.452 23.370 1.00 81.50 86 THR A O 1
ATOM 680 N N . PRO A 1 87 ? 32.181 32.579 22.377 1.00 76.62 87 PRO A N 1
ATOM 681 C CA . PRO A 1 87 ? 33.198 32.010 23.244 1.00 76.62 87 PRO A CA 1
ATOM 682 C C . PRO A 1 87 ? 33.014 32.533 24.682 1.00 76.62 87 PRO A C 1
ATOM 684 O O . PRO A 1 87 ? 32.729 33.720 24.871 1.00 76.62 87 PRO A O 1
ATOM 687 N N . PRO A 1 88 ? 33.156 31.672 25.701 1.00 79.56 88 PRO A N 1
ATOM 688 C CA . PRO A 1 88 ? 33.148 32.082 27.098 1.00 79.56 88 PRO A CA 1
ATOM 689 C C . PRO A 1 88 ? 34.465 32.771 27.471 1.00 79.56 88 PRO A C 1
ATOM 691 O O . PRO A 1 88 ? 35.414 32.792 26.690 1.00 79.56 88 PRO A O 1
ATOM 694 N N . LYS A 1 89 ? 34.519 33.343 28.681 1.00 73.81 89 LYS A N 1
ATOM 695 C CA . LYS A 1 89 ? 35.717 34.040 29.182 1.00 73.81 89 LYS A CA 1
ATOM 696 C C . LYS A 1 89 ? 36.939 33.119 29.236 1.00 73.81 89 LYS A C 1
ATOM 698 O O . LYS A 1 89 ? 38.018 33.546 28.853 1.00 73.81 89 LYS A O 1
ATOM 703 N N . GLU A 1 90 ? 36.745 31.871 29.661 1.00 77.25 90 GLU A N 1
ATOM 704 C CA . GLU A 1 90 ? 37.757 30.812 29.684 1.00 77.25 90 GLU A CA 1
ATOM 705 C C . GLU A 1 90 ? 37.082 29.465 29.386 1.00 77.25 90 GLU A C 1
ATOM 707 O O . GLU A 1 90 ? 35.905 29.271 29.705 1.00 77.25 90 GLU A O 1
ATOM 712 N N . TYR A 1 91 ? 37.809 28.546 28.746 1.00 81.19 91 TYR A N 1
ATOM 713 C CA . TYR A 1 91 ? 37.347 27.176 28.518 1.00 81.19 91 TYR A CA 1
ATOM 714 C C . TYR A 1 91 ? 37.846 26.265 29.635 1.00 81.19 91 TYR A C 1
ATOM 716 O O . TYR A 1 91 ? 39.027 26.284 29.975 1.00 81.19 91 TYR A O 1
ATOM 724 N N . ILE A 1 92 ? 36.955 25.429 30.163 1.00 80.56 92 ILE A N 1
ATOM 725 C CA . ILE A 1 92 ? 37.293 24.442 31.186 1.00 80.56 92 ILE A CA 1
ATOM 726 C C . ILE A 1 92 ? 37.738 23.178 30.451 1.00 80.56 92 ILE A C 1
ATOM 728 O O . ILE A 1 92 ? 36.938 22.554 29.757 1.00 80.56 92 ILE A O 1
ATOM 732 N N . LEU A 1 93 ? 39.026 22.846 30.549 1.00 71.06 93 LEU A N 1
ATOM 733 C CA . LEU A 1 93 ? 39.629 21.718 29.828 1.00 71.06 93 LEU A CA 1
ATOM 734 C C . LEU A 1 93 ? 39.564 20.408 30.624 1.00 71.06 93 LEU A C 1
ATOM 736 O O . LEU A 1 93 ? 39.340 19.363 30.023 1.00 71.06 93 LEU A O 1
ATOM 740 N N . ASP A 1 94 ? 39.669 20.488 31.953 1.00 65.88 94 ASP A N 1
ATOM 741 C CA . ASP A 1 94 ? 39.635 19.332 32.849 1.00 65.88 94 ASP A CA 1
ATOM 742 C C . ASP A 1 94 ? 38.354 19.354 33.684 1.00 65.88 94 ASP A C 1
ATOM 744 O O . ASP A 1 94 ? 38.254 20.039 34.705 1.00 65.88 94 ASP A O 1
ATOM 748 N N . PHE A 1 95 ? 37.344 18.604 33.244 1.00 68.56 95 PHE A N 1
ATOM 749 C CA . PHE A 1 95 ? 36.107 18.415 33.996 1.00 68.56 95 PHE A CA 1
ATOM 750 C C . PHE A 1 95 ? 35.751 16.931 34.097 1.00 68.56 95 PHE A C 1
ATOM 752 O O . PHE A 1 95 ? 35.538 16.241 33.100 1.00 68.56 95 PHE A O 1
ATOM 759 N N . THR A 1 96 ? 35.655 16.440 35.333 1.00 61.75 96 THR A N 1
ATOM 760 C CA . THR A 1 96 ? 35.108 15.111 35.645 1.00 61.75 96 THR A CA 1
ATOM 761 C C . THR A 1 96 ? 33.608 15.175 35.917 1.00 61.75 96 THR A C 1
ATOM 763 O O . THR A 1 96 ? 32.879 14.264 35.544 1.00 61.75 96 THR A O 1
ATOM 766 N N . PHE A 1 97 ? 33.125 16.276 36.503 1.00 69.94 97 PHE A N 1
ATOM 767 C CA . PHE A 1 97 ? 31.710 16.509 36.789 1.00 69.94 97 PHE A CA 1
ATOM 768 C C . PHE A 1 97 ? 31.344 17.984 36.613 1.00 69.94 97 PHE A C 1
ATOM 770 O O . PHE A 1 97 ? 32.180 18.875 36.750 1.00 69.94 97 PHE A O 1
ATOM 777 N N . TYR A 1 98 ? 30.068 18.245 36.338 1.00 78.38 98 TYR A N 1
ATOM 778 C CA . TYR A 1 98 ? 29.517 19.589 36.235 1.00 78.38 98 TYR A CA 1
ATOM 779 C C . TYR A 1 98 ? 29.418 20.255 37.614 1.00 78.38 98 TYR A C 1
ATOM 781 O O . TYR A 1 98 ? 28.664 19.799 38.478 1.00 78.38 98 TYR A O 1
ATOM 789 N N . ILE A 1 99 ? 30.132 21.366 37.809 1.00 71.94 99 ILE A N 1
ATOM 790 C CA . ILE A 1 99 ? 30.085 22.161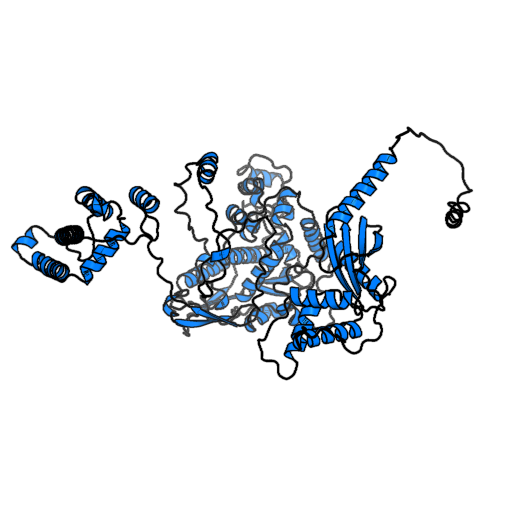 39.043 1.00 71.94 99 ILE A CA 1
ATOM 791 C C . ILE A 1 99 ? 29.219 23.398 38.796 1.00 71.94 99 ILE A C 1
ATOM 793 O O . ILE A 1 99 ? 29.492 24.189 37.895 1.00 71.94 99 ILE A O 1
ATOM 797 N N . THR A 1 100 ? 28.169 23.583 39.601 1.00 71.00 100 THR A N 1
ATOM 798 C CA . THR A 1 100 ? 27.279 24.749 39.512 1.00 71.00 100 THR A CA 1
ATOM 799 C C . THR A 1 100 ? 26.931 25.299 40.892 1.00 71.00 100 THR A C 1
ATOM 801 O O . THR A 1 100 ? 26.635 24.545 41.817 1.00 71.00 100 THR A O 1
ATOM 804 N N . PHE A 1 101 ? 26.936 26.627 41.023 1.00 60.66 101 PHE A N 1
ATOM 805 C CA . PHE A 1 101 ? 26.537 27.344 42.242 1.00 60.66 101 PHE A CA 1
ATOM 806 C C . PHE A 1 101 ? 25.045 27.739 42.241 1.00 60.66 101 PHE A C 1
ATOM 808 O O . PHE A 1 101 ? 24.542 28.327 43.202 1.00 60.66 101 PHE A O 1
ATOM 815 N N . ASP A 1 102 ? 24.315 27.400 41.174 1.00 65.81 102 ASP A N 1
ATOM 816 C CA . ASP A 1 102 ? 22.897 27.714 41.008 1.00 65.81 102 ASP A CA 1
ATOM 817 C C . ASP A 1 102 ? 22.008 26.773 41.836 1.00 65.81 102 ASP A C 1
ATOM 819 O O . ASP A 1 102 ? 21.726 25.636 41.452 1.00 65.81 102 ASP A O 1
ATOM 823 N N . LYS A 1 103 ? 21.447 27.292 42.933 1.00 59.31 103 LYS A N 1
ATOM 824 C CA . LYS A 1 103 ? 20.504 26.565 43.812 1.00 59.31 103 LYS A CA 1
ATOM 825 C C . LYS A 1 103 ? 19.165 26.188 43.150 1.00 59.31 103 LYS A C 1
ATOM 827 O O . LYS A 1 103 ? 18.373 25.464 43.743 1.00 59.31 103 LYS A O 1
ATOM 832 N N . ASN A 1 104 ? 18.905 26.667 41.932 1.00 64.62 104 ASN A N 1
ATOM 833 C CA . ASN A 1 104 ? 17.639 26.480 41.213 1.00 64.62 104 ASN A CA 1
ATOM 834 C C . ASN A 1 104 ? 17.634 25.271 40.255 1.00 64.62 104 ASN A C 1
ATOM 836 O O . ASN A 1 104 ? 16.625 25.022 39.588 1.00 64.62 104 ASN A O 1
ATOM 840 N N . LEU A 1 105 ? 18.738 24.522 40.144 1.00 71.50 105 LEU A N 1
ATOM 841 C CA . LEU A 1 105 ? 18.795 23.326 39.300 1.00 71.50 105 LEU A CA 1
ATOM 842 C C . LEU A 1 105 ? 18.220 22.109 40.014 1.00 71.50 105 LEU A C 1
ATOM 844 O O . LEU A 1 105 ? 18.556 21.789 41.148 1.00 71.50 105 LEU A O 1
ATOM 848 N N . THR A 1 106 ? 17.364 21.387 39.299 1.00 77.62 106 THR A N 1
ATOM 849 C CA . THR A 1 106 ? 16.866 20.092 39.768 1.00 77.62 106 THR A CA 1
ATOM 850 C C . THR A 1 106 ? 17.962 19.033 39.658 1.00 77.62 106 THR A C 1
ATOM 852 O O . THR A 1 106 ? 18.753 19.057 38.713 1.00 77.62 106 THR A O 1
ATOM 855 N N . ALA A 1 107 ? 17.958 18.048 40.560 1.00 75.38 107 ALA A N 1
ATOM 856 C CA . ALA A 1 107 ? 18.896 16.920 40.526 1.00 75.38 107 ALA A CA 1
ATOM 857 C C . ALA A 1 107 ? 18.913 16.202 39.159 1.00 75.38 107 ALA A C 1
ATOM 859 O O . ALA A 1 107 ? 19.969 15.834 38.657 1.00 75.38 107 ALA A O 1
ATOM 860 N N . LEU A 1 108 ? 17.753 16.098 38.500 1.00 77.00 108 LEU A N 1
ATOM 861 C CA . LEU A 1 108 ? 17.629 15.516 37.160 1.00 77.00 108 LEU A CA 1
ATOM 862 C C . LEU A 1 108 ? 18.330 16.350 36.076 1.00 77.00 108 LEU A C 1
ATOM 864 O O . LEU A 1 108 ? 18.847 15.808 35.104 1.00 77.00 108 LEU A O 1
ATOM 868 N N . SER A 1 109 ? 18.335 17.676 36.221 1.00 78.94 109 SER A N 1
ATOM 869 C CA . SER A 1 109 ? 19.061 18.562 35.314 1.00 78.94 109 SER A CA 1
ATOM 870 C C . SER A 1 109 ? 20.566 18.378 35.459 1.00 78.94 109 SER A C 1
ATOM 872 O O . SER A 1 109 ? 21.252 18.331 34.449 1.00 78.94 109 SER A O 1
ATOM 874 N N . ILE A 1 110 ? 21.057 18.244 36.693 1.00 80.38 110 ILE A N 1
ATOM 875 C CA . ILE A 1 110 ? 22.479 18.021 36.989 1.00 80.38 110 ILE A CA 1
ATOM 876 C C . ILE A 1 110 ? 22.922 16.660 36.445 1.00 80.38 110 ILE A C 1
ATOM 878 O O . ILE A 1 110 ? 23.924 16.588 35.742 1.00 80.38 110 ILE A O 1
ATOM 882 N N . PHE A 1 111 ? 22.124 15.612 36.677 1.00 82.25 111 PHE A N 1
ATOM 883 C CA . PHE A 1 111 ? 22.362 14.278 36.123 1.00 82.25 111 PHE A CA 1
ATOM 884 C C . PHE A 1 111 ? 22.512 14.316 34.597 1.00 82.25 111 PHE A C 1
ATOM 886 O O . PHE A 1 111 ? 23.531 13.894 34.064 1.00 82.25 111 PHE A O 1
ATOM 893 N N . ARG A 1 112 ? 21.546 14.923 33.894 1.00 85.44 112 ARG A N 1
ATOM 894 C CA . ARG A 1 112 ? 21.587 15.079 32.429 1.00 85.44 112 ARG A CA 1
ATOM 895 C C . ARG A 1 112 ? 22.816 15.839 31.948 1.00 85.44 112 ARG A C 1
ATOM 897 O O . ARG A 1 112 ? 23.372 15.485 30.914 1.00 85.44 112 ARG A O 1
ATOM 904 N N . THR A 1 113 ? 23.207 16.894 32.658 1.00 86.31 113 THR A N 1
ATOM 905 C CA . THR A 1 113 ? 24.391 17.683 32.316 1.00 86.31 113 THR A CA 1
ATOM 906 C C . THR A 1 113 ? 25.665 16.853 32.460 1.00 86.31 113 THR A C 1
ATOM 908 O O . THR A 1 113 ? 26.457 16.832 31.524 1.00 86.31 113 THR A O 1
ATOM 911 N N . ASN A 1 114 ? 25.821 16.106 33.557 1.00 86.25 114 ASN A N 1
ATOM 912 C CA . ASN A 1 114 ? 26.958 15.201 33.757 1.00 86.25 114 ASN A CA 1
ATOM 913 C C . ASN A 1 114 ? 27.030 14.131 32.665 1.00 86.25 114 ASN A C 1
ATOM 915 O O . ASN A 1 114 ? 28.075 13.961 32.050 1.00 86.25 114 ASN A O 1
ATOM 919 N N . THR A 1 115 ? 25.902 13.503 32.329 1.00 85.25 115 THR A N 1
ATOM 920 C CA . THR A 1 115 ? 25.844 12.519 31.239 1.00 85.25 115 THR A CA 1
ATOM 921 C C . THR A 1 115 ? 26.233 13.124 29.885 1.00 85.25 115 THR A C 1
ATOM 923 O O . THR A 1 115 ? 26.871 12.465 29.069 1.00 85.25 115 THR A O 1
ATOM 926 N N . ILE A 1 116 ? 25.860 14.381 29.605 1.00 87.06 116 ILE A N 1
ATOM 927 C CA . ILE A 1 116 ? 26.292 15.067 28.376 1.00 87.06 116 ILE A CA 1
ATOM 928 C C . ILE A 1 116 ? 27.816 15.244 28.365 1.00 87.06 116 ILE A C 1
ATOM 930 O O . ILE A 1 116 ? 28.422 15.016 27.320 1.00 87.06 116 ILE A O 1
ATOM 934 N N . LEU A 1 117 ? 28.421 15.625 29.493 1.00 85.81 117 LEU A N 1
ATOM 935 C CA . LEU A 1 117 ? 29.871 15.804 29.611 1.00 85.81 117 LEU A CA 1
ATOM 936 C C . LEU A 1 117 ? 30.629 14.480 29.464 1.00 85.81 117 LEU A C 1
ATOM 938 O O . LEU A 1 117 ? 31.579 14.429 28.690 1.00 85.81 117 LEU A O 1
ATOM 942 N N . GLU A 1 118 ? 30.157 13.401 30.091 1.00 85.44 118 GLU A N 1
ATOM 943 C CA . GLU A 1 118 ? 30.711 12.048 29.919 1.00 85.44 118 GLU A CA 1
ATOM 944 C C . GLU A 1 118 ? 30.707 11.628 28.441 1.00 85.44 118 GLU A C 1
ATOM 946 O O . GLU A 1 118 ? 31.739 11.258 27.886 1.00 85.44 118 GLU A O 1
ATOM 951 N N . ILE A 1 119 ? 29.572 11.789 27.745 1.00 84.50 119 ILE A N 1
ATOM 952 C CA . ILE A 1 119 ? 29.463 11.435 26.319 1.00 84.50 119 ILE A CA 1
ATOM 953 C C . ILE A 1 119 ? 30.405 12.285 25.449 1.00 84.50 119 ILE A C 1
ATOM 955 O O . ILE A 1 119 ? 30.883 11.808 24.415 1.00 84.50 119 ILE A O 1
ATOM 959 N N . ILE A 1 120 ? 30.638 13.549 25.812 1.00 85.38 120 ILE A N 1
ATOM 960 C CA . ILE A 1 120 ? 31.542 14.441 25.076 1.00 85.38 120 ILE A CA 1
ATOM 961 C C . ILE A 1 120 ? 33.004 14.064 25.328 1.00 85.38 120 ILE A C 1
ATOM 963 O O . ILE A 1 120 ? 33.767 14.052 24.362 1.00 85.38 120 ILE A O 1
ATOM 967 N N . ASN A 1 121 ? 33.371 13.694 26.555 1.00 83.44 121 ASN A N 1
ATOM 968 C CA . ASN A 1 121 ? 34.709 13.197 26.880 1.00 83.44 121 ASN A CA 1
ATOM 969 C C . ASN A 1 121 ? 35.009 11.887 26.135 1.00 83.44 121 ASN A C 1
ATOM 971 O O . ASN A 1 121 ? 36.078 11.753 25.546 1.00 83.44 121 ASN A O 1
ATOM 975 N N . ASP A 1 122 ? 34.033 10.980 26.044 1.00 81.31 122 ASP A N 1
ATOM 976 C CA . ASP A 1 122 ? 34.196 9.709 25.330 1.00 81.31 122 ASP A CA 1
ATOM 977 C C . ASP A 1 122 ? 34.270 9.875 23.807 1.00 81.31 122 ASP A C 1
ATOM 979 O O . ASP A 1 122 ? 35.031 9.191 23.121 1.00 81.31 122 ASP A O 1
ATOM 983 N N . ARG A 1 123 ? 33.409 10.728 23.231 1.00 76.75 123 ARG A N 1
ATOM 984 C CA . ARG A 1 123 ? 33.221 10.795 21.769 1.00 76.75 123 ARG A CA 1
ATOM 985 C C . ARG A 1 123 ? 33.949 11.942 21.097 1.00 76.75 123 ARG A C 1
ATOM 987 O O . ARG A 1 123 ? 34.054 11.904 19.874 1.00 76.75 123 ARG A O 1
ATOM 994 N N . THR A 1 124 ? 34.431 12.933 21.846 1.00 79.56 124 THR A N 1
ATOM 995 C CA . THR A 1 124 ? 35.098 14.184 21.416 1.00 79.56 124 THR A CA 1
ATOM 996 C C . THR A 1 124 ? 34.275 15.109 20.498 1.00 79.56 124 THR A C 1
ATOM 998 O O . THR A 1 124 ? 34.320 16.331 20.652 1.00 79.56 124 THR A O 1
ATOM 1001 N N . LEU A 1 125 ? 33.477 14.555 19.573 1.00 83.62 125 LEU A N 1
ATOM 1002 C CA . LEU A 1 125 ? 32.634 15.249 18.600 1.00 83.62 125 LEU A CA 1
ATOM 1003 C C . LEU A 1 125 ? 31.265 14.576 18.431 1.00 83.62 125 LEU A C 1
ATOM 1005 O O . LEU A 1 125 ? 31.139 13.376 18.176 1.00 83.62 125 LEU A O 1
ATOM 1009 N N . ILE A 1 126 ? 30.202 15.379 18.482 1.00 83.50 126 ILE A N 1
ATOM 1010 C CA . ILE A 1 126 ? 28.813 14.934 18.338 1.00 83.50 126 ILE A CA 1
ATOM 1011 C C . ILE A 1 126 ? 28.137 15.719 17.215 1.00 83.50 126 ILE A C 1
ATOM 1013 O O . ILE A 1 126 ? 27.806 16.892 17.353 1.00 83.50 126 ILE A O 1
ATOM 1017 N N . CYS A 1 127 ? 27.858 15.037 16.103 1.00 79.88 127 CYS A N 1
ATOM 1018 C CA . CYS A 1 127 ? 27.255 15.647 14.912 1.00 79.88 127 CYS A CA 1
ATOM 1019 C C . CYS A 1 127 ? 25.715 15.586 14.874 1.00 79.88 127 CYS A C 1
ATOM 1021 O O . CYS A 1 127 ? 25.103 16.179 13.991 1.00 79.88 127 CYS A O 1
ATOM 1023 N N . ASP A 1 128 ? 25.054 14.814 15.748 1.00 82.06 128 ASP A N 1
ATOM 1024 C CA . ASP A 1 128 ? 23.593 14.626 15.706 1.00 82.06 128 ASP A CA 1
ATOM 1025 C C . ASP A 1 128 ? 22.960 14.761 17.096 1.00 82.06 128 ASP A C 1
ATOM 1027 O O . ASP A 1 128 ? 22.954 13.821 17.896 1.00 82.06 128 ASP A O 1
ATOM 1031 N N . ILE A 1 129 ? 22.356 15.927 17.345 1.00 82.38 129 ILE A N 1
ATOM 1032 C CA . ILE A 1 129 ? 21.647 16.257 18.592 1.00 82.38 129 ILE A CA 1
ATOM 1033 C C . ILE A 1 129 ? 20.534 15.235 18.893 1.00 82.38 129 ILE A C 1
ATOM 1035 O O . ILE A 1 129 ? 20.274 14.925 20.053 1.00 82.38 129 ILE A O 1
ATOM 1039 N N . TYR A 1 130 ? 19.892 14.646 17.873 1.00 80.38 130 TYR A N 1
ATOM 1040 C CA . TYR A 1 130 ? 18.846 13.641 18.100 1.00 80.38 130 TYR A CA 1
ATOM 1041 C C . TYR A 1 130 ? 19.407 12.302 18.582 1.00 80.38 130 TYR A C 1
ATOM 1043 O O . TYR A 1 130 ? 18.727 11.592 19.323 1.00 80.38 130 TYR A O 1
ATOM 1051 N N . LYS A 1 131 ? 20.622 11.932 18.154 1.00 82.94 131 LYS A N 1
ATOM 1052 C CA . LYS A 1 131 ? 21.295 10.735 18.676 1.00 82.94 131 LYS A CA 1
ATOM 1053 C C . LYS A 1 131 ? 21.700 10.953 20.127 1.00 82.94 131 LYS A C 1
ATOM 1055 O O . LYS A 1 131 ? 21.412 10.086 20.940 1.00 82.94 131 LYS A O 1
ATOM 1060 N N . LEU A 1 132 ? 22.256 12.125 20.441 1.00 84.81 132 LEU A N 1
ATOM 1061 C CA . LEU A 1 132 ? 22.586 12.517 21.812 1.00 84.81 132 LEU A CA 1
ATOM 1062 C C . LEU A 1 132 ? 21.356 12.432 22.726 1.00 84.81 132 LEU A C 1
ATOM 1064 O O . LEU A 1 132 ? 21.393 11.769 23.755 1.00 84.81 132 LEU A O 1
ATOM 1068 N N . GLN A 1 133 ? 20.226 12.999 22.293 1.00 84.31 133 GLN A N 1
ATOM 1069 C CA . GLN A 1 133 ? 18.963 12.930 23.030 1.00 84.31 133 GLN A CA 1
ATOM 1070 C C . GLN A 1 133 ? 18.525 11.485 23.328 1.00 84.31 133 GLN A C 1
ATOM 1072 O O . GLN A 1 133 ? 18.027 11.205 24.413 1.00 84.31 133 GLN A O 1
ATOM 1077 N N . LYS A 1 134 ? 18.687 10.569 22.364 1.00 83.44 134 LYS A N 1
ATOM 1078 C CA . LYS A 1 134 ? 18.301 9.160 22.520 1.00 83.44 134 LYS A CA 1
ATOM 1079 C C . LYS A 1 134 ? 19.221 8.419 23.491 1.00 83.44 134 LYS A C 1
ATOM 1081 O O . LYS A 1 134 ? 18.713 7.658 24.299 1.00 83.44 134 LYS A O 1
ATOM 1086 N N . THR A 1 135 ? 20.527 8.670 23.429 1.00 83.06 135 THR A N 1
ATOM 1087 C CA . THR A 1 135 ? 21.502 8.066 24.347 1.00 83.06 135 THR A CA 1
ATOM 1088 C C . THR A 1 135 ? 21.265 8.519 25.788 1.00 83.06 135 THR A C 1
ATOM 1090 O O . THR A 1 135 ? 21.233 7.682 26.678 1.00 83.06 135 THR A O 1
ATOM 1093 N N . ILE A 1 136 ? 20.968 9.805 26.017 1.00 84.44 136 ILE A N 1
ATOM 1094 C CA . ILE A 1 136 ? 20.602 10.309 27.356 1.00 84.44 136 ILE A CA 1
ATOM 1095 C C . ILE A 1 136 ? 19.337 9.609 27.881 1.00 84.44 136 ILE A C 1
ATOM 1097 O O . ILE A 1 136 ? 19.279 9.222 29.042 1.00 84.44 136 ILE A O 1
ATOM 1101 N N . MET A 1 137 ? 18.329 9.397 27.023 1.00 82.31 137 MET A N 1
ATOM 1102 C CA . MET A 1 137 ? 17.116 8.665 27.414 1.00 82.31 137 MET A CA 1
ATOM 1103 C C . MET A 1 137 ? 17.388 7.200 27.780 1.00 82.31 137 MET A C 1
ATOM 1105 O O . MET A 1 137 ? 16.701 6.673 28.645 1.00 82.31 137 MET A O 1
ATOM 1109 N N . GLU A 1 138 ? 18.322 6.534 27.098 1.00 82.44 138 GLU A N 1
ATOM 1110 C CA . GLU A 1 138 ? 18.695 5.141 27.386 1.00 82.44 138 GLU A CA 1
ATOM 1111 C C . GLU A 1 138 ? 19.392 5.044 28.751 1.00 82.44 138 GLU A C 1
ATOM 1113 O O . GLU A 1 138 ? 18.963 4.259 29.592 1.00 82.44 138 GLU A O 1
ATOM 1118 N N . ILE A 1 139 ? 20.344 5.942 29.022 1.00 81.69 139 ILE A N 1
ATOM 1119 C CA . ILE A 1 139 ? 21.067 6.010 30.303 1.00 81.69 139 ILE A CA 1
ATOM 1120 C C . ILE A 1 139 ? 20.120 6.343 31.472 1.00 81.69 139 ILE A C 1
ATOM 1122 O O . ILE A 1 139 ? 20.213 5.744 32.540 1.00 81.69 139 ILE A O 1
ATOM 1126 N N . GLU A 1 140 ? 19.149 7.244 31.277 1.00 80.56 140 GLU A N 1
ATOM 1127 C CA . GLU A 1 140 ? 18.130 7.555 32.298 1.00 80.56 140 GLU A CA 1
ATOM 1128 C C . GLU A 1 140 ? 17.243 6.352 32.661 1.00 80.56 140 GLU A C 1
ATOM 1130 O O . GLU A 1 140 ? 16.775 6.256 33.796 1.00 80.56 140 GLU A O 1
ATOM 1135 N N . VAL A 1 141 ? 16.985 5.451 31.707 1.00 76.56 141 VAL A N 1
ATOM 1136 C CA . VAL A 1 141 ? 16.175 4.241 31.931 1.00 76.56 141 VAL A CA 1
ATOM 1137 C C . VAL A 1 141 ? 16.972 3.167 32.671 1.00 76.56 141 VAL A C 1
ATOM 1139 O O . VAL A 1 141 ? 16.399 2.435 33.473 1.00 76.56 141 VAL A O 1
ATOM 1142 N N . GLU A 1 142 ? 18.275 3.078 32.420 1.00 73.88 142 GLU A N 1
ATOM 1143 C CA . GLU A 1 142 ? 19.165 2.094 33.048 1.00 73.88 142 GLU A CA 1
ATOM 1144 C C . GLU A 1 142 ? 19.575 2.483 34.482 1.00 73.88 142 GLU A C 1
ATOM 1146 O O . GLU A 1 142 ? 20.004 1.627 35.254 1.00 73.88 142 GLU A O 1
ATOM 1151 N N . ALA A 1 143 ? 19.390 3.748 34.880 1.00 72.19 143 ALA A N 1
ATOM 1152 C CA . ALA A 1 143 ? 19.738 4.229 36.214 1.00 72.19 143 ALA A CA 1
ATOM 1153 C C . ALA A 1 143 ? 18.863 3.600 37.335 1.00 72.19 143 ALA A C 1
ATOM 1155 O O . ALA A 1 143 ? 17.626 3.584 37.230 1.00 72.19 143 ALA A O 1
ATOM 1156 N N . PRO A 1 144 ? 19.471 3.127 38.445 1.00 53.16 144 PRO A N 1
ATOM 1157 C CA . PRO A 1 144 ? 18.761 2.462 39.537 1.00 53.16 144 PRO A CA 1
ATOM 1158 C C . PRO A 1 144 ? 17.813 3.428 40.270 1.00 53.16 144 PRO A C 1
ATOM 1160 O O . PRO A 1 144 ? 18.218 4.487 40.742 1.00 53.16 144 PRO A O 1
ATOM 1163 N N . GLY A 1 145 ? 16.530 3.054 40.372 1.00 59.88 145 GLY A N 1
ATOM 1164 C CA . GLY A 1 145 ? 15.475 3.851 41.021 1.00 59.88 145 GLY A CA 1
ATOM 1165 C C . GLY A 1 145 ? 14.537 4.607 40.065 1.00 59.88 145 GLY A C 1
ATOM 1166 O O . GLY A 1 145 ? 13.602 5.272 40.521 1.00 59.88 145 GLY A O 1
ATOM 1167 N N . SER A 1 146 ? 14.729 4.490 38.747 1.00 54.00 146 SER A N 1
ATOM 1168 C CA . SER A 1 146 ? 13.861 5.119 37.747 1.00 54.00 146 SER A CA 1
ATOM 1169 C C . SER A 1 146 ? 12.518 4.373 37.592 1.00 54.00 146 SER A C 1
ATOM 1171 O O . SER A 1 146 ? 12.447 3.154 37.434 1.00 54.00 146 SER A O 1
ATOM 1173 N N . LYS A 1 147 ? 11.393 5.105 37.651 1.00 50.72 147 LYS A N 1
ATOM 1174 C CA . LYS A 1 147 ? 10.068 4.549 37.314 1.00 50.72 147 LYS A CA 1
ATOM 1175 C C . LYS A 1 147 ? 9.901 4.542 35.787 1.00 50.72 147 LYS A C 1
ATOM 1177 O O . LYS A 1 147 ? 10.036 5.611 35.180 1.00 50.72 147 LYS A O 1
ATOM 1182 N N . PRO A 1 148 ? 9.515 3.418 35.151 1.00 43.97 148 PRO A N 1
ATOM 1183 C CA . PRO A 1 148 ? 9.274 3.381 33.713 1.00 43.97 148 PRO A CA 1
ATOM 1184 C C . PRO A 1 148 ? 8.135 4.347 33.358 1.00 43.97 148 PRO A C 1
ATOM 1186 O O . PRO A 1 148 ? 6.985 4.151 33.745 1.00 43.97 148 PRO A O 1
ATOM 1189 N N . GLY A 1 149 ? 8.464 5.426 32.642 1.00 51.47 149 GLY A N 1
ATOM 1190 C CA . GLY A 1 149 ? 7.499 6.438 32.198 1.00 51.47 149 GLY A CA 1
ATOM 1191 C C . GLY A 1 149 ? 7.700 7.853 32.749 1.00 51.47 149 GLY A C 1
ATOM 1192 O O . GLY A 1 149 ? 6.961 8.750 32.335 1.00 51.47 149 GLY A O 1
ATOM 1193 N N . GLN A 1 150 ? 8.696 8.107 33.607 1.00 51.94 150 GLN A N 1
ATOM 1194 C CA . GLN A 1 150 ? 9.069 9.481 33.964 1.00 51.94 150 GLN A CA 1
ATOM 1195 C C . GLN A 1 150 ? 9.945 10.133 32.881 1.00 51.94 150 GLN A C 1
ATOM 1197 O O . GLN A 1 150 ? 11.160 10.162 32.954 1.00 51.94 150 GLN A O 1
ATOM 1202 N N . GLY A 1 151 ? 9.270 10.706 31.881 1.00 56.00 151 GLY A N 1
ATOM 1203 C CA . GLY A 1 151 ? 9.699 11.945 31.225 1.00 56.00 151 GLY A CA 1
ATOM 1204 C C . GLY A 1 151 ? 10.783 11.839 30.153 1.00 56.00 151 GLY A C 1
ATOM 1205 O O . GLY A 1 151 ? 11.951 12.097 30.413 1.00 56.00 151 GLY A O 1
ATOM 1206 N N . LYS A 1 152 ? 10.361 11.634 28.897 1.00 63.75 152 LYS A N 1
ATOM 1207 C CA . LYS A 1 152 ? 11.179 11.939 27.709 1.00 63.75 152 LYS A CA 1
ATOM 1208 C C . LYS A 1 152 ? 11.801 13.335 27.859 1.00 63.75 152 LYS A C 1
ATOM 1210 O O . LYS A 1 152 ? 11.057 14.302 28.004 1.00 63.75 152 LYS A O 1
ATOM 1215 N N . ILE A 1 153 ? 13.130 13.452 27.797 1.00 75.00 153 ILE A N 1
ATOM 1216 C CA . ILE A 1 153 ? 13.792 14.761 27.737 1.00 75.00 153 ILE A CA 1
ATOM 1217 C C . ILE A 1 153 ? 13.284 15.529 26.508 1.00 75.00 153 ILE A C 1
ATOM 1219 O O . ILE A 1 153 ? 13.399 15.068 25.370 1.00 75.00 153 ILE A O 1
ATOM 1223 N N . ASP A 1 154 ? 12.681 16.695 26.731 1.00 78.00 154 ASP A N 1
ATOM 1224 C CA . ASP A 1 154 ? 12.205 17.555 25.651 1.00 78.00 154 ASP A CA 1
ATOM 1225 C C . ASP A 1 154 ? 13.378 18.234 24.937 1.00 78.00 154 ASP A C 1
ATOM 1227 O O . ASP A 1 154 ? 14.370 18.619 25.557 1.00 78.00 154 ASP A O 1
ATOM 1231 N N . LYS A 1 155 ? 13.238 18.459 23.625 1.00 77.38 155 LYS A N 1
ATOM 1232 C CA . LYS A 1 155 ? 14.265 19.122 22.801 1.00 77.38 155 LYS A CA 1
ATOM 1233 C C . LYS A 1 155 ? 14.644 20.505 23.345 1.00 77.38 155 LYS A C 1
ATOM 1235 O O . LYS A 1 155 ? 15.814 20.868 23.348 1.00 77.38 155 LYS A O 1
ATOM 1240 N N . ASN A 1 156 ? 13.661 21.256 23.842 1.00 77.88 156 ASN A N 1
ATOM 1241 C CA . ASN A 1 156 ? 13.894 22.569 24.443 1.00 77.88 156 ASN A CA 1
ATOM 1242 C C . ASN A 1 156 ? 14.698 22.460 25.743 1.00 77.88 156 ASN A C 1
ATOM 1244 O O . ASN A 1 156 ? 15.539 23.310 26.009 1.00 77.88 156 ASN A O 1
ATOM 1248 N N . THR A 1 157 ? 14.483 21.406 26.535 1.00 82.50 157 THR A N 1
ATOM 1249 C CA . THR A 1 157 ? 15.269 21.159 27.749 1.00 82.50 157 THR A CA 1
ATOM 1250 C C . THR A 1 157 ? 16.715 20.840 27.398 1.00 82.50 157 THR A C 1
ATOM 1252 O O . THR A 1 157 ? 17.598 21.480 27.954 1.00 82.50 157 THR A O 1
ATOM 1255 N N . LEU A 1 158 ? 16.961 19.952 26.428 1.00 85.88 158 LEU A N 1
ATOM 1256 C CA . LEU A 1 158 ? 18.319 19.643 25.965 1.00 85.88 158 LEU A CA 1
ATOM 1257 C C . LEU A 1 158 ? 19.041 20.890 25.429 1.00 85.88 158 LEU A C 1
ATOM 1259 O O . LEU A 1 158 ? 20.172 21.155 25.816 1.00 85.88 158 LEU A O 1
ATOM 1263 N N . ASN A 1 159 ? 18.373 21.698 24.601 1.00 84.62 159 ASN A N 1
ATOM 1264 C CA . ASN A 1 159 ? 18.962 22.929 24.066 1.00 84.62 159 ASN A CA 1
ATOM 1265 C C . ASN A 1 159 ? 19.325 23.941 25.166 1.00 84.62 159 ASN A C 1
ATOM 1267 O O . ASN A 1 159 ? 20.352 24.601 25.054 1.00 84.62 159 ASN A O 1
ATOM 1271 N N . ARG A 1 160 ? 18.515 24.053 26.231 1.00 82.19 160 ARG A N 1
ATOM 1272 C CA . ARG A 1 160 ? 18.841 24.903 27.392 1.00 82.19 160 ARG A CA 1
ATOM 1273 C C . ARG A 1 160 ? 20.090 24.419 28.128 1.00 82.19 160 ARG A C 1
ATOM 1275 O O . ARG A 1 160 ? 20.894 25.249 28.529 1.00 82.19 160 ARG A O 1
ATOM 1282 N N . LEU A 1 161 ? 20.256 23.102 28.287 1.00 86.12 161 LEU A N 1
ATOM 1283 C CA . LEU A 1 161 ? 21.448 22.527 28.925 1.00 86.12 161 LEU A CA 1
ATOM 1284 C C . LEU A 1 161 ? 22.702 22.760 28.081 1.00 86.12 161 LEU A C 1
ATOM 1286 O O . LEU A 1 161 ? 23.710 23.207 28.612 1.00 86.12 161 LEU A O 1
ATOM 1290 N N . LEU A 1 162 ? 22.618 22.531 26.767 1.00 86.75 162 LEU A N 1
ATOM 1291 C CA . LEU A 1 162 ? 23.732 22.775 25.846 1.00 86.75 162 LEU A CA 1
ATOM 1292 C C . LEU A 1 162 ? 24.152 24.247 25.835 1.00 86.75 162 LEU A C 1
ATOM 1294 O O . LEU A 1 162 ? 25.338 24.544 25.874 1.00 86.75 162 LEU A O 1
ATOM 1298 N N . LEU A 1 163 ? 23.193 25.172 25.842 1.00 84.81 163 LEU A N 1
ATOM 1299 C CA . LEU A 1 163 ? 23.501 26.597 25.951 1.00 84.81 163 LEU A CA 1
ATOM 1300 C C . LEU A 1 163 ? 24.188 26.966 27.256 1.00 84.81 163 LEU A C 1
ATOM 1302 O O . LEU A 1 163 ? 25.104 27.782 27.247 1.00 84.81 163 LEU A O 1
ATOM 1306 N N . LYS A 1 164 ? 23.744 26.370 28.364 1.00 83.38 164 LYS A N 1
ATOM 1307 C CA . LYS A 1 164 ? 24.356 26.602 29.667 1.00 83.38 164 LYS A CA 1
ATOM 1308 C C . LYS A 1 164 ? 25.808 26.120 29.679 1.00 83.38 164 LYS A C 1
ATOM 1310 O O . LYS A 1 164 ? 26.698 26.891 30.010 1.00 83.38 164 LYS A O 1
ATOM 1315 N N . LEU A 1 165 ? 26.039 24.892 29.215 1.00 85.56 165 LEU A N 1
ATOM 1316 C CA . LEU A 1 165 ? 27.374 24.304 29.098 1.00 85.56 165 LEU A CA 1
ATOM 1317 C C . LEU A 1 165 ? 28.298 25.107 28.172 1.00 85.56 165 LEU A C 1
ATOM 1319 O O . LEU A 1 165 ? 29.478 25.258 28.475 1.00 85.56 165 LEU A O 1
ATOM 1323 N N . ALA A 1 166 ? 27.773 25.629 27.059 1.00 85.06 166 ALA A N 1
ATOM 1324 C CA . ALA A 1 166 ? 28.545 26.457 26.136 1.00 85.06 166 ALA A CA 1
ATOM 1325 C C . ALA A 1 166 ? 28.904 27.817 26.756 1.00 85.06 166 ALA A C 1
ATOM 1327 O O . ALA A 1 166 ? 30.036 28.269 26.629 1.00 85.06 166 ALA A O 1
ATOM 1328 N N . GLY A 1 167 ? 27.964 28.448 27.471 1.00 81.12 167 GLY A N 1
ATOM 1329 C CA . GLY A 1 167 ? 28.197 29.723 28.157 1.00 81.12 167 GLY A CA 1
ATOM 1330 C C . GLY A 1 167 ? 29.158 29.627 29.347 1.00 81.12 167 GLY A C 1
ATOM 1331 O O . GLY A 1 167 ? 29.827 30.606 29.662 1.00 81.12 167 GLY A O 1
ATOM 1332 N N . GLU A 1 168 ? 29.245 28.460 29.986 1.00 82.25 168 GLU A N 1
ATOM 1333 C CA . GLU A 1 168 ? 30.145 28.193 31.118 1.00 82.25 168 GLU A CA 1
ATOM 1334 C C . GLU A 1 168 ? 31.504 27.601 30.697 1.00 82.25 168 GLU A C 1
ATOM 1336 O O . GLU A 1 168 ? 32.353 27.380 31.551 1.00 82.25 168 GLU A O 1
ATOM 1341 N N . GLY A 1 169 ? 31.740 27.366 29.399 1.00 81.44 169 GLY A N 1
ATOM 1342 C CA . GLY A 1 169 ? 33.055 26.945 28.892 1.00 81.44 169 GLY A CA 1
ATOM 1343 C C . GLY A 1 169 ? 33.342 25.452 28.881 1.00 81.44 169 GLY A C 1
ATOM 1344 O O . GLY A 1 169 ? 34.470 25.072 28.581 1.00 81.44 169 GLY A O 1
ATOM 1345 N N . TYR A 1 170 ? 32.340 24.606 29.117 1.00 83.56 170 TYR A N 1
ATOM 1346 C CA . TYR A 1 170 ? 32.496 23.148 29.087 1.00 83.56 170 TYR A CA 1
ATOM 1347 C C . TYR A 1 170 ? 32.406 22.542 27.678 1.00 83.56 170 TYR A C 1
ATOM 1349 O O . TYR A 1 170 ? 32.862 21.423 27.465 1.00 83.56 170 TYR A O 1
ATOM 1357 N N . ILE A 1 171 ? 31.785 23.230 26.707 1.00 87.25 171 ILE A N 1
ATOM 1358 C CA . ILE A 1 171 ? 31.607 22.713 25.336 1.00 87.25 171 ILE A CA 1
ATOM 1359 C C . ILE A 1 171 ? 31.747 23.817 24.282 1.00 87.25 171 ILE A C 1
ATOM 1361 O O . ILE A 1 171 ? 31.421 24.976 24.535 1.00 87.25 171 ILE A O 1
ATOM 1365 N N . LYS A 1 172 ? 32.145 23.439 23.062 1.00 87.25 172 LYS A N 1
ATOM 1366 C CA . LYS A 1 172 ? 32.089 24.291 21.861 1.00 87.25 172 LYS A CA 1
ATOM 1367 C C . LYS A 1 172 ? 30.936 23.847 20.960 1.00 87.25 172 LYS A C 1
ATOM 1369 O O . LYS A 1 172 ? 30.756 22.650 20.728 1.00 87.25 172 LYS A O 1
ATOM 1374 N N . ILE A 1 173 ? 30.155 24.788 20.427 1.00 86.44 173 ILE A N 1
ATOM 1375 C CA . ILE A 1 173 ? 29.080 24.491 19.469 1.00 86.44 173 ILE A CA 1
ATOM 1376 C C . ILE A 1 173 ? 29.414 25.146 18.131 1.00 86.44 173 ILE A C 1
ATOM 1378 O O . ILE A 1 173 ? 29.483 26.367 18.023 1.00 86.44 173 ILE A O 1
ATOM 1382 N N . PHE A 1 174 ? 29.564 24.325 17.096 1.00 86.75 174 PHE A N 1
ATOM 1383 C CA . PHE A 1 174 ? 29.753 24.764 15.721 1.00 86.75 174 PHE A CA 1
ATOM 1384 C C . PHE A 1 174 ? 28.463 24.582 14.919 1.00 86.75 174 PHE A C 1
ATOM 1386 O O . PHE A 1 174 ? 27.777 23.557 15.005 1.00 86.75 174 PHE A O 1
ATOM 1393 N N . LYS A 1 175 ? 28.146 25.567 14.089 1.00 86.50 175 LYS A N 1
ATOM 1394 C CA . LYS A 1 175 ? 27.102 25.508 13.072 1.00 86.50 175 LYS A CA 1
ATOM 1395 C C . LYS A 1 175 ? 27.776 25.515 11.707 1.00 86.50 175 LYS A C 1
ATOM 1397 O O . LYS A 1 175 ? 28.352 26.519 11.307 1.00 86.50 175 LYS A O 1
ATOM 1402 N N . VAL A 1 176 ? 27.667 24.398 10.996 1.00 85.25 176 VAL A N 1
ATOM 1403 C CA . VAL A 1 176 ? 28.149 24.254 9.620 1.00 85.25 176 VAL A CA 1
ATOM 1404 C C . VAL A 1 176 ? 26.994 24.553 8.676 1.00 85.25 176 VAL A C 1
ATOM 1406 O O . VAL A 1 176 ? 25.935 23.917 8.751 1.00 85.25 176 VAL A O 1
ATOM 1409 N N . VAL A 1 177 ? 27.188 25.528 7.803 1.00 83.56 177 VAL A N 1
ATOM 1410 C CA . VAL A 1 177 ? 26.232 25.963 6.792 1.00 83.56 177 VAL A CA 1
ATOM 1411 C C . VAL A 1 177 ? 26.818 25.634 5.426 1.00 83.56 177 VAL A C 1
ATOM 1413 O O . VAL A 1 177 ? 27.914 26.064 5.097 1.00 83.56 177 VAL A O 1
ATOM 1416 N N . MET A 1 178 ? 26.096 24.838 4.645 1.00 84.81 178 MET A N 1
ATOM 1417 C CA . MET A 1 178 ? 26.469 24.465 3.282 1.00 84.81 178 MET A CA 1
ATOM 1418 C C . MET A 1 178 ? 25.413 25.024 2.337 1.00 84.81 178 MET A C 1
ATOM 1420 O O . MET A 1 178 ? 24.215 24.770 2.523 1.00 84.81 178 MET A O 1
ATOM 1424 N N . SER A 1 179 ? 25.848 25.779 1.337 1.00 79.06 179 SER A N 1
ATOM 1425 C CA . SER A 1 179 ? 24.972 26.363 0.325 1.00 79.06 179 SER A CA 1
ATOM 1426 C C . SER A 1 179 ? 25.522 26.157 -1.081 1.00 79.06 179 SER A C 1
ATOM 1428 O O . SER A 1 179 ? 26.727 26.183 -1.289 1.00 79.06 179 SER A O 1
ATOM 1430 N N . ASN A 1 180 ? 24.614 25.921 -2.019 1.00 76.12 180 ASN A N 1
ATOM 1431 C CA . ASN A 1 180 ? 24.829 25.907 -3.465 1.00 76.12 180 ASN A CA 1
ATOM 1432 C C . ASN A 1 180 ? 23.644 26.679 -4.091 1.00 76.12 180 ASN A C 1
ATOM 1434 O O . ASN A 1 180 ? 22.634 26.867 -3.403 1.00 76.12 180 ASN A O 1
ATOM 1438 N N . ASP A 1 181 ? 23.723 27.085 -5.356 1.00 67.38 181 ASP A N 1
ATOM 1439 C CA . ASP A 1 181 ? 22.773 27.981 -6.041 1.00 67.38 181 ASP A CA 1
ATOM 1440 C C . ASP A 1 181 ? 21.290 27.560 -5.897 1.00 67.38 181 ASP A C 1
ATOM 1442 O O . ASP A 1 181 ? 20.395 28.403 -5.878 1.00 67.38 181 ASP A O 1
ATOM 1446 N N . GLU A 1 182 ? 21.009 26.262 -5.700 1.00 61.16 182 GLU A N 1
ATOM 1447 C CA . GLU A 1 182 ? 19.653 25.714 -5.503 1.00 61.16 182 GLU A CA 1
ATOM 1448 C C . GLU A 1 182 ? 19.316 25.264 -4.058 1.00 61.16 182 GLU A C 1
ATOM 1450 O O . GLU A 1 182 ? 18.146 25.011 -3.749 1.00 61.16 182 GLU A O 1
ATOM 1455 N N . LYS A 1 183 ? 20.300 25.062 -3.161 1.00 69.06 183 LYS A N 1
ATOM 1456 C CA . LYS A 1 183 ? 20.101 24.329 -1.885 1.00 69.06 183 LYS A CA 1
ATOM 1457 C C . LYS A 1 183 ? 20.860 24.938 -0.709 1.00 69.06 183 LYS A C 1
ATOM 1459 O O . LYS A 1 183 ? 22.036 25.255 -0.809 1.00 69.06 183 LYS A O 1
ATOM 1464 N N . PHE A 1 184 ? 20.212 24.962 0.458 1.00 73.19 184 PHE A N 1
ATOM 1465 C CA . PHE A 1 184 ? 20.791 25.401 1.731 1.00 73.19 184 PHE A CA 1
ATOM 1466 C C . PHE A 1 184 ? 20.599 24.332 2.813 1.00 73.19 184 PHE A C 1
ATOM 1468 O O . PHE A 1 184 ? 19.485 23.835 3.017 1.00 73.19 184 PHE A O 1
ATOM 1475 N N . ARG A 1 185 ? 21.666 23.967 3.532 1.00 79.69 185 ARG A N 1
ATOM 1476 C CA . ARG A 1 185 ? 21.623 22.983 4.623 1.00 79.69 185 ARG A CA 1
ATOM 1477 C C . ARG A 1 185 ? 22.469 23.434 5.806 1.00 79.69 185 ARG A C 1
ATOM 1479 O O . ARG A 1 185 ? 23.605 23.854 5.644 1.00 79.69 185 ARG A O 1
ATOM 1486 N N . THR A 1 186 ? 21.933 23.255 7.011 1.00 83.19 186 THR A N 1
ATOM 1487 C CA . THR A 1 186 ? 22.639 23.540 8.267 1.00 83.19 186 THR A CA 1
ATOM 1488 C C . THR A 1 186 ? 22.776 22.285 9.117 1.00 83.19 186 THR A C 1
ATOM 1490 O O . THR A 1 186 ? 21.856 21.463 9.196 1.00 83.19 186 THR A O 1
ATOM 1493 N N . GLN A 1 187 ? 23.930 22.125 9.756 1.00 82.56 187 GLN A N 1
ATOM 1494 C CA . GLN A 1 187 ? 24.214 21.029 10.674 1.00 82.56 187 GLN A CA 1
ATOM 1495 C C . GLN A 1 187 ? 24.907 21.564 11.931 1.00 82.56 187 GLN A C 1
ATOM 1497 O O . GLN A 1 187 ? 25.794 22.406 11.848 1.00 82.56 187 GLN A O 1
ATOM 1502 N N . TRP A 1 188 ? 24.491 21.062 13.095 1.00 86.31 188 TRP A N 1
ATOM 1503 C CA . TRP A 1 188 ? 25.084 21.407 14.388 1.00 86.31 188 TRP A CA 1
ATOM 1504 C C . TRP A 1 188 ? 26.094 20.340 14.799 1.00 86.31 188 TRP A C 1
ATOM 1506 O O . TRP A 1 188 ? 25.785 19.147 14.708 1.00 86.31 188 TRP A O 1
ATOM 1516 N N . ILE A 1 189 ? 27.257 20.775 15.272 1.00 87.19 189 ILE A N 1
ATOM 1517 C CA . ILE A 1 189 ? 28.325 19.931 15.806 1.00 87.19 189 ILE A CA 1
ATOM 1518 C C . ILE A 1 189 ? 28.649 20.431 17.214 1.00 87.19 189 ILE A C 1
ATOM 1520 O O . ILE A 1 189 ? 28.903 21.615 17.411 1.00 87.19 189 ILE A O 1
ATOM 1524 N N . ILE A 1 190 ? 28.613 19.535 18.196 1.00 87.62 190 ILE A N 1
ATOM 1525 C CA . ILE A 1 190 ? 29.036 19.807 19.574 1.00 87.62 190 ILE A CA 1
ATOM 1526 C C . ILE A 1 190 ? 30.410 19.170 19.750 1.00 87.62 190 ILE A C 1
ATOM 1528 O O . ILE A 1 190 ? 30.582 18.002 19.399 1.00 87.62 190 ILE A O 1
ATOM 1532 N N . ALA A 1 191 ? 31.369 19.924 20.266 1.00 86.25 191 ALA A N 1
ATOM 1533 C CA . ALA A 1 191 ? 32.755 19.508 20.385 1.00 86.25 191 ALA A CA 1
ATOM 1534 C C . ALA A 1 191 ? 33.285 19.719 21.804 1.00 86.25 191 ALA A C 1
ATOM 1536 O O . ALA A 1 191 ? 32.852 20.635 22.513 1.00 86.25 191 ALA A O 1
ATOM 1537 N N . HIS A 1 192 ? 34.253 18.886 22.183 1.00 86.00 192 HIS A N 1
ATOM 1538 C CA . HIS A 1 192 ? 35.061 19.107 23.376 1.00 86.00 192 HIS A CA 1
ATOM 1539 C C . HIS A 1 192 ? 35.843 20.435 23.255 1.00 86.00 192 HIS A C 1
ATOM 1541 O O . HIS A 1 192 ? 36.264 20.785 22.146 1.00 86.00 192 HIS A O 1
ATOM 1547 N N . PRO A 1 193 ? 36.082 21.181 24.351 1.00 84.19 193 PRO A N 1
ATOM 1548 C CA . PRO A 1 193 ? 36.782 22.467 24.297 1.00 84.19 193 PRO A CA 1
ATOM 1549 C C . PRO A 1 193 ? 38.187 22.421 23.679 1.00 84.19 193 PRO A C 1
ATOM 1551 O O . PRO A 1 193 ? 38.604 23.400 23.066 1.00 84.19 193 PRO A O 1
ATOM 1554 N N . HIS A 1 194 ? 38.889 21.287 23.759 1.00 81.00 194 HIS A N 1
ATOM 1555 C CA . HIS A 1 194 ? 40.207 21.095 23.129 1.00 81.00 194 HIS A CA 1
ATOM 1556 C C . HIS A 1 194 ? 40.160 20.980 21.590 1.00 81.00 194 HIS A C 1
ATOM 1558 O O . HIS A 1 194 ? 41.177 21.124 20.923 1.00 81.00 194 HIS A O 1
ATOM 1564 N N . VAL A 1 195 ? 38.989 20.734 20.991 1.00 79.88 195 VAL A N 1
ATOM 1565 C CA . VAL A 1 195 ? 38.883 20.568 19.537 1.00 79.88 195 VAL A CA 1
ATOM 1566 C C . VAL A 1 195 ? 38.922 21.932 18.845 1.00 79.88 195 VAL A C 1
ATOM 1568 O O . VAL A 1 195 ? 38.086 22.812 19.086 1.00 79.88 195 VAL A O 1
ATOM 1571 N N . GLU A 1 196 ? 39.892 22.085 17.953 1.00 77.62 196 GLU A N 1
ATOM 1572 C CA . GLU A 1 196 ? 40.005 23.194 17.008 1.00 77.62 196 GLU A CA 1
ATOM 1573 C C . GLU A 1 196 ? 39.567 22.767 15.601 1.00 77.62 196 GLU A C 1
ATOM 1575 O O . GLU A 1 196 ? 39.376 21.584 15.319 1.00 77.62 196 GLU A O 1
ATOM 1580 N N . ILE A 1 197 ? 39.417 23.730 14.690 1.00 75.06 197 ILE A N 1
ATOM 1581 C CA . ILE A 1 197 ? 38.953 23.475 13.312 1.00 75.06 197 ILE A CA 1
ATOM 1582 C C . ILE A 1 197 ? 39.944 22.612 12.532 1.00 75.06 197 ILE A C 1
ATOM 1584 O O . ILE A 1 197 ? 39.536 21.775 11.732 1.00 75.06 197 ILE A O 1
ATOM 1588 N N . ASN A 1 198 ? 41.237 22.750 12.832 1.00 76.12 198 ASN A N 1
ATOM 1589 C CA . ASN A 1 198 ? 42.304 21.973 12.204 1.00 76.12 198 ASN A CA 1
ATOM 1590 C C . ASN A 1 198 ? 42.404 20.536 12.741 1.00 76.12 198 ASN A C 1
ATOM 1592 O O . ASN A 1 198 ? 43.236 19.761 12.271 1.00 76.12 198 ASN A O 1
ATOM 1596 N N . HIS A 1 199 ? 41.574 20.153 13.716 1.00 82.62 199 HIS A N 1
ATOM 1597 C CA . HIS A 1 199 ? 41.604 18.808 14.270 1.00 82.62 199 HIS A CA 1
ATOM 1598 C C . HIS A 1 199 ? 41.181 17.768 13.206 1.00 82.62 199 HIS A C 1
ATOM 1600 O O . HIS A 1 199 ? 40.114 17.928 12.599 1.00 82.62 199 HIS A O 1
ATOM 1606 N N . PRO A 1 200 ? 41.923 16.656 13.016 1.00 80.69 200 PRO A N 1
ATOM 1607 C CA . PRO A 1 200 ? 41.642 15.662 11.971 1.00 80.69 200 PRO A CA 1
ATOM 1608 C C . PRO A 1 200 ? 40.203 15.129 11.981 1.00 80.69 200 PRO A C 1
ATOM 1610 O O . PRO A 1 200 ? 39.575 14.986 10.933 1.00 80.69 200 PRO A O 1
ATOM 1613 N N . LEU A 1 201 ? 39.634 14.897 13.170 1.00 79.81 201 LEU A N 1
ATOM 1614 C CA . LEU A 1 201 ? 38.241 14.447 13.304 1.00 79.81 201 LEU A CA 1
ATOM 1615 C C . LEU A 1 201 ? 37.221 15.516 12.876 1.00 79.81 201 LEU A C 1
ATOM 1617 O O . LEU A 1 201 ? 36.168 15.182 12.329 1.00 79.81 201 LEU A O 1
ATOM 1621 N N . PHE A 1 202 ? 37.510 16.800 13.106 1.00 82.75 202 PHE A N 1
ATOM 1622 C CA . PHE A 1 202 ? 36.620 17.884 12.695 1.00 82.75 202 PHE A CA 1
ATOM 1623 C C . PHE A 1 202 ? 36.635 18.029 11.168 1.00 82.75 202 PHE A C 1
ATOM 1625 O O . PHE A 1 202 ? 35.576 18.024 10.542 1.00 82.75 202 PHE A O 1
ATOM 1632 N N . LYS A 1 203 ? 37.824 17.999 10.555 1.00 82.50 203 LYS A N 1
ATOM 1633 C CA . LYS A 1 203 ? 37.979 18.030 9.095 1.00 82.50 203 LYS A CA 1
ATOM 1634 C C . LYS A 1 203 ? 37.322 16.827 8.404 1.00 82.50 203 LYS A C 1
ATOM 1636 O O . LYS A 1 203 ? 36.509 17.005 7.501 1.00 82.50 203 LYS A O 1
ATOM 1641 N N . ALA A 1 204 ? 37.545 15.608 8.902 1.00 83.19 204 ALA A N 1
ATOM 1642 C CA . ALA A 1 204 ? 36.909 14.406 8.356 1.00 83.19 204 ALA A CA 1
ATOM 1643 C C . ALA A 1 204 ? 35.371 14.440 8.473 1.00 83.19 204 ALA A C 1
ATOM 1645 O O . ALA A 1 204 ? 34.651 13.982 7.582 1.00 83.19 204 ALA A O 1
ATOM 1646 N N . THR A 1 205 ? 34.826 14.987 9.568 1.00 80.94 205 THR A N 1
ATOM 1647 C CA . THR A 1 205 ? 33.366 15.129 9.718 1.00 80.94 205 THR A CA 1
ATOM 1648 C C . THR A 1 205 ? 32.788 16.212 8.810 1.00 80.94 205 THR A C 1
ATOM 1650 O O . THR A 1 205 ? 31.698 16.009 8.266 1.00 80.94 205 THR A O 1
ATOM 1653 N N . GLN A 1 206 ? 33.511 17.311 8.588 1.00 82.31 206 GLN A N 1
ATOM 1654 C CA . GLN A 1 206 ? 33.169 18.337 7.603 1.00 82.31 206 GLN A CA 1
ATOM 1655 C C . GLN A 1 206 ? 33.121 17.751 6.185 1.00 82.31 206 GLN A C 1
ATOM 1657 O O . GLN A 1 206 ? 32.087 17.864 5.527 1.00 82.31 206 GLN A O 1
ATOM 1662 N N . GLU A 1 207 ? 34.165 17.046 5.746 1.00 82.25 207 GLU A N 1
ATOM 1663 C CA . GLU A 1 207 ? 34.225 16.400 4.425 1.00 82.25 207 GLU A CA 1
ATOM 1664 C C . GLU A 1 207 ? 33.063 15.413 4.226 1.00 82.25 207 GLU A C 1
ATOM 1666 O O . GLU A 1 207 ? 32.359 15.449 3.215 1.00 82.25 207 GLU A O 1
ATOM 1671 N N . GLN A 1 208 ? 32.749 14.595 5.237 1.00 82.06 208 GLN A N 1
ATOM 1672 C CA . GLN A 1 208 ? 31.581 13.710 5.191 1.00 82.06 208 GLN A CA 1
ATOM 1673 C C . GLN A 1 208 ? 30.241 14.455 5.084 1.00 82.06 208 GLN A C 1
ATOM 1675 O O . GLN A 1 208 ? 29.271 13.895 4.558 1.00 82.06 208 GLN A O 1
ATOM 1680 N N . LEU A 1 209 ? 30.121 15.661 5.646 1.00 79.19 209 LEU A N 1
ATOM 1681 C CA . LEU A 1 209 ? 28.906 16.471 5.547 1.00 79.19 209 LEU A CA 1
ATOM 1682 C C . LEU A 1 209 ? 28.765 17.093 4.159 1.00 79.19 209 LEU A C 1
ATOM 1684 O O . LEU A 1 209 ? 27.659 17.044 3.613 1.00 79.19 209 LEU A O 1
ATOM 1688 N N . VAL A 1 210 ? 29.868 17.582 3.589 1.00 78.88 210 VAL A N 1
ATOM 1689 C CA . VAL A 1 210 ? 29.929 18.107 2.219 1.00 78.88 210 VAL A CA 1
ATOM 1690 C C . VAL A 1 210 ? 29.599 17.001 1.216 1.00 78.88 210 VAL A C 1
ATOM 1692 O O . VAL A 1 210 ? 28.663 17.158 0.437 1.00 78.88 210 VAL A O 1
ATOM 1695 N N . LEU A 1 211 ? 30.214 15.818 1.331 1.00 75.62 211 LEU A N 1
ATOM 1696 C CA . LEU A 1 211 ? 29.901 14.655 0.485 1.00 75.62 211 LEU A CA 1
ATOM 1697 C C . LEU A 1 211 ? 28.424 14.238 0.578 1.00 75.62 211 LEU A C 1
ATOM 1699 O O . LEU A 1 211 ? 27.771 13.968 -0.428 1.00 75.62 211 LEU A O 1
ATOM 1703 N N . LYS A 1 212 ? 27.840 14.225 1.785 1.00 72.81 212 LYS A N 1
ATOM 1704 C CA . LYS A 1 212 ? 26.401 13.937 1.971 1.00 72.81 212 LYS A CA 1
ATOM 1705 C C . LYS A 1 212 ? 25.491 15.020 1.398 1.00 72.81 212 LYS A C 1
ATOM 1707 O O . LYS A 1 212 ? 24.325 14.732 1.118 1.00 72.81 212 LYS A O 1
ATOM 1712 N N . PHE A 1 213 ? 25.959 16.262 1.333 1.00 74.88 213 PHE A N 1
ATOM 1713 C CA . PHE A 1 213 ? 25.237 17.364 0.710 1.00 74.88 213 PHE A CA 1
ATOM 1714 C C . PHE A 1 213 ? 25.305 17.255 -0.819 1.00 74.88 213 PHE A C 1
ATOM 1716 O O . PHE A 1 213 ? 24.256 17.344 -1.459 1.00 74.88 213 PHE A O 1
ATOM 1723 N N . PHE A 1 214 ? 26.484 16.938 -1.365 1.00 69.19 214 PHE A N 1
ATOM 1724 C CA . PHE A 1 214 ? 26.728 16.710 -2.790 1.00 69.19 214 PHE A CA 1
ATOM 1725 C C . PHE A 1 214 ? 25.905 15.539 -3.347 1.00 69.19 214 PHE A C 1
ATOM 1727 O O . PHE A 1 214 ? 25.118 15.713 -4.273 1.00 69.19 214 PHE A O 1
ATOM 1734 N N . LEU A 1 215 ? 25.955 14.369 -2.697 1.00 68.44 215 LEU A N 1
ATOM 1735 C CA . LEU A 1 215 ? 25.251 13.146 -3.124 1.00 68.44 215 LEU A CA 1
ATOM 1736 C C . LEU A 1 215 ? 23.715 13.216 -3.011 1.00 68.44 215 LEU A C 1
ATOM 1738 O O . LEU A 1 215 ? 23.031 12.212 -3.205 1.00 68.44 215 LEU A O 1
ATOM 1742 N N . GLY A 1 216 ? 23.142 14.364 -2.628 1.00 57.56 216 GLY A N 1
ATOM 1743 C CA . GLY A 1 216 ? 21.693 14.557 -2.592 1.00 57.56 216 GLY A CA 1
ATOM 1744 C C . GLY A 1 216 ? 20.947 13.580 -1.677 1.00 57.56 216 GLY A C 1
ATOM 1745 O O . GLY A 1 216 ? 19.736 13.409 -1.833 1.00 57.56 216 GLY A O 1
ATOM 1746 N N . MET A 1 217 ? 21.636 12.944 -0.719 1.00 43.97 217 MET A N 1
ATOM 1747 C CA . MET A 1 217 ? 21.032 11.991 0.207 1.00 43.97 217 MET A CA 1
ATOM 1748 C C . MET A 1 217 ? 20.096 12.731 1.168 1.00 43.97 217 MET A C 1
ATOM 1750 O O . MET A 1 217 ? 20.461 13.109 2.288 1.00 43.97 217 MET A O 1
ATOM 1754 N N . GLU A 1 218 ? 18.846 12.929 0.750 1.00 41.28 218 GLU A N 1
ATOM 1755 C CA . GLU A 1 218 ? 17.760 13.184 1.683 1.00 41.28 218 GLU A CA 1
ATOM 1756 C C . GLU A 1 218 ? 17.735 12.041 2.706 1.00 41.28 218 GLU A C 1
ATOM 1758 O O . GLU A 1 218 ? 18.056 10.885 2.408 1.00 41.28 218 GLU A O 1
ATOM 1763 N N . LYS A 1 219 ? 17.295 12.337 3.935 1.00 39.94 219 LYS A N 1
ATOM 1764 C CA . LYS A 1 219 ? 16.766 11.296 4.819 1.00 39.94 219 LYS A CA 1
ATOM 1765 C C . LYS A 1 219 ? 15.531 10.722 4.121 1.00 39.94 219 LYS A C 1
ATOM 1767 O O . LYS A 1 219 ? 14.411 11.094 4.467 1.00 39.94 219 LYS A O 1
ATOM 1772 N N . VAL A 1 220 ? 15.735 9.816 3.160 1.00 31.55 220 VAL A N 1
ATOM 1773 C CA . VAL A 1 220 ? 14.715 8.911 2.647 1.00 31.55 220 VAL A CA 1
ATOM 1774 C C . VAL A 1 220 ? 14.025 8.395 3.888 1.00 31.55 220 VAL A C 1
ATOM 1776 O O . VAL A 1 220 ? 14.676 7.871 4.801 1.00 31.55 220 VAL A O 1
ATOM 1779 N N . HIS A 1 221 ? 12.726 8.661 3.986 1.00 31.38 221 HIS A N 1
ATOM 1780 C CA . HIS A 1 221 ? 11.905 8.160 5.064 1.00 31.38 221 HIS A CA 1
ATOM 1781 C C . HIS A 1 221 ? 12.224 6.671 5.236 1.00 31.38 221 HIS A C 1
ATOM 1783 O O . HIS A 1 221 ? 11.790 5.849 4.434 1.00 31.38 221 HIS A O 1
ATOM 1789 N N . LYS A 1 222 ? 12.999 6.330 6.282 1.00 30.47 222 LYS A N 1
ATOM 1790 C CA . LYS A 1 222 ? 13.211 4.963 6.775 1.00 30.47 222 LYS A CA 1
ATOM 1791 C C . LYS A 1 222 ? 11.877 4.466 7.317 1.00 30.47 222 LYS A C 1
ATOM 1793 O O . LYS A 1 222 ? 11.642 4.371 8.519 1.00 30.47 222 LYS A O 1
ATOM 1798 N N . VAL A 1 223 ? 10.955 4.224 6.404 1.00 30.02 223 VAL A N 1
ATOM 1799 C CA . VAL A 1 223 ? 9.713 3.515 6.607 1.00 30.02 223 VAL A CA 1
ATOM 1800 C C . VAL A 1 223 ? 9.932 2.207 5.867 1.00 30.02 223 VAL A C 1
ATOM 1802 O O . VAL A 1 223 ? 10.008 2.189 4.649 1.00 30.02 223 VAL A O 1
ATOM 1805 N N . SER A 1 224 ? 10.081 1.143 6.656 1.00 34.81 224 SER A N 1
ATOM 1806 C CA . SER A 1 224 ? 10.130 -0.280 6.282 1.00 34.81 224 SER A CA 1
ATOM 1807 C C . SER A 1 224 ? 11.478 -0.990 6.411 1.00 34.81 224 SER A C 1
ATOM 1809 O O . SER A 1 224 ? 11.451 -2.183 6.654 1.00 34.81 224 SER A O 1
ATOM 1811 N N . SER A 1 225 ? 12.633 -0.327 6.344 1.00 39.25 225 SER A N 1
ATOM 1812 C CA . SER A 1 225 ? 13.866 -1.089 6.080 1.00 39.25 225 SER A CA 1
ATOM 1813 C C . SER A 1 225 ? 14.520 -1.768 7.300 1.00 39.25 225 SER A C 1
ATOM 1815 O O . SER A 1 225 ? 14.941 -2.904 7.193 1.00 39.25 225 SER A O 1
ATOM 1817 N N . LYS A 1 226 ? 14.518 -1.181 8.506 1.00 34.00 226 LYS A N 1
ATOM 1818 C CA . LYS A 1 226 ? 15.317 -1.735 9.630 1.00 34.00 226 LYS A CA 1
ATOM 1819 C C . LYS A 1 226 ? 14.902 -3.119 10.158 1.00 34.00 226 LYS A C 1
ATOM 1821 O O . LYS A 1 226 ? 15.738 -3.804 10.733 1.00 34.00 226 LYS A O 1
ATOM 1826 N N . ALA A 1 227 ? 13.629 -3.500 10.047 1.00 37.81 227 ALA A N 1
ATOM 1827 C CA . ALA A 1 227 ? 13.166 -4.802 10.543 1.00 37.81 227 ALA A CA 1
ATOM 1828 C C . ALA A 1 227 ? 13.344 -5.912 9.496 1.00 37.81 227 ALA A C 1
ATOM 1830 O O . ALA A 1 227 ? 13.584 -7.051 9.871 1.00 37.81 227 ALA A O 1
ATOM 1831 N N . THR A 1 228 ? 13.271 -5.568 8.207 1.00 37.62 228 THR A N 1
ATOM 1832 C CA . THR A 1 228 ? 13.497 -6.499 7.095 1.00 37.62 228 THR A CA 1
ATOM 1833 C C . THR A 1 228 ? 14.985 -6.610 6.739 1.00 37.62 228 THR A C 1
ATOM 1835 O O . THR A 1 228 ? 15.464 -7.710 6.525 1.00 37.62 228 THR A O 1
ATOM 1838 N N . GLU A 1 229 ? 15.760 -5.518 6.779 1.00 39.69 229 GLU A N 1
ATOM 1839 C CA . GLU A 1 229 ? 17.208 -5.508 6.472 1.00 39.69 229 GLU A CA 1
ATOM 1840 C C . GLU A 1 229 ? 18.041 -6.320 7.473 1.00 39.69 229 GLU A C 1
ATOM 1842 O O . GLU A 1 229 ? 19.036 -6.927 7.091 1.00 39.69 229 GLU A O 1
ATOM 1847 N N . ASN A 1 230 ? 17.651 -6.362 8.753 1.00 37.72 230 ASN A N 1
ATOM 1848 C CA . ASN A 1 230 ? 18.430 -7.066 9.777 1.00 37.72 230 ASN A CA 1
ATOM 1849 C C . ASN A 1 230 ? 18.270 -8.598 9.738 1.00 37.72 230 ASN A C 1
ATOM 1851 O O . ASN A 1 230 ? 19.088 -9.285 10.339 1.00 37.72 230 ASN A O 1
ATOM 1855 N N . LEU A 1 231 ? 17.251 -9.124 9.048 1.00 41.84 231 LEU A N 1
ATOM 1856 C CA . LEU A 1 231 ? 16.983 -10.566 8.915 1.00 41.84 231 LEU A CA 1
ATOM 1857 C C . LEU A 1 231 ? 17.288 -11.111 7.506 1.00 41.84 231 LEU A C 1
ATOM 1859 O O . LEU A 1 231 ? 17.236 -12.318 7.307 1.00 41.84 231 LEU A O 1
ATOM 1863 N N . LEU A 1 232 ? 17.622 -10.238 6.546 1.00 46.06 232 LEU A N 1
ATOM 1864 C CA . LEU A 1 232 ? 17.954 -10.576 5.151 1.00 46.06 232 LEU A CA 1
ATOM 1865 C C . LEU A 1 232 ? 19.473 -10.595 4.873 1.00 46.06 232 LEU A C 1
ATOM 1867 O O . LEU A 1 232 ? 19.887 -10.552 3.717 1.00 46.06 232 LEU A O 1
ATOM 1871 N N . LYS A 1 233 ? 20.323 -10.631 5.908 1.00 37.97 233 LYS A N 1
ATOM 1872 C CA . LYS A 1 233 ? 21.777 -10.756 5.725 1.00 37.97 233 LYS A CA 1
ATOM 1873 C C . LYS A 1 233 ? 22.128 -12.197 5.345 1.00 37.97 233 LYS A C 1
ATOM 1875 O O . LYS A 1 233 ? 21.953 -13.099 6.159 1.00 37.97 233 LYS A O 1
ATOM 1880 N N . GLN A 1 234 ? 22.611 -12.390 4.121 1.00 44.25 234 GLN A N 1
ATOM 1881 C CA . GLN A 1 234 ? 23.215 -13.646 3.673 1.00 44.25 234 GLN A CA 1
ATOM 1882 C C . GLN A 1 234 ? 24.620 -13.830 4.291 1.00 44.25 234 GLN A C 1
ATOM 1884 O O . GLN A 1 234 ? 25.262 -12.827 4.628 1.00 44.25 234 GLN A O 1
ATOM 1889 N N . PRO A 1 235 ? 25.112 -15.074 4.454 1.00 33.44 235 PRO A N 1
ATOM 1890 C CA . PRO A 1 235 ? 26.533 -15.335 4.692 1.00 33.44 235 PRO A CA 1
ATOM 1891 C C . PRO A 1 235 ? 27.374 -14.920 3.464 1.00 33.44 235 PRO A C 1
ATOM 1893 O O . PRO A 1 235 ? 26.841 -14.867 2.355 1.00 33.44 235 PRO A O 1
ATOM 1896 N N . PRO A 1 236 ? 28.667 -14.586 3.631 1.00 38.44 236 PRO A N 1
ATOM 1897 C CA . PRO A 1 236 ? 29.504 -14.128 2.527 1.00 38.44 236 PRO A CA 1
ATOM 1898 C C . PRO A 1 236 ? 29.965 -15.294 1.636 1.00 38.44 236 PRO A C 1
ATOM 1900 O O . PRO A 1 236 ? 30.151 -16.406 2.124 1.00 38.44 236 PRO A O 1
ATOM 1903 N N . SER A 1 237 ? 30.250 -14.967 0.369 1.00 42.19 237 SER A N 1
ATOM 1904 C CA . SER A 1 237 ? 30.914 -15.748 -0.699 1.00 42.19 237 SER A CA 1
ATOM 1905 C C . SER A 1 237 ? 30.028 -16.549 -1.674 1.00 42.19 237 SER A C 1
ATOM 1907 O O . SER A 1 237 ? 29.772 -17.727 -1.483 1.00 42.19 237 SER A O 1
ATOM 1909 N N . LEU A 1 238 ? 29.623 -15.876 -2.759 1.00 41.50 238 LEU A N 1
ATOM 1910 C CA . LEU A 1 238 ? 29.465 -16.353 -4.148 1.00 41.50 238 LEU A CA 1
ATOM 1911 C C . LEU A 1 238 ? 29.467 -15.091 -5.054 1.00 41.50 238 LEU A C 1
ATOM 1913 O O . LEU A 1 238 ? 29.120 -14.013 -4.555 1.00 41.50 238 LEU A O 1
ATOM 1917 N N . PRO A 1 239 ? 29.897 -15.167 -6.330 1.00 46.12 239 PRO A N 1
ATOM 1918 C CA . PRO A 1 239 ? 29.875 -14.025 -7.249 1.00 46.12 239 PRO A CA 1
ATOM 1919 C C . PRO A 1 239 ? 28.450 -13.470 -7.405 1.00 46.12 239 PRO A C 1
ATOM 1921 O O . PRO A 1 239 ? 27.471 -14.216 -7.355 1.00 46.12 239 PRO A O 1
ATOM 1924 N N . SER A 1 240 ? 28.333 -12.145 -7.527 1.00 56.31 240 SER A N 1
ATOM 1925 C CA . SER A 1 240 ? 27.048 -11.443 -7.581 1.00 56.31 240 SER A CA 1
ATOM 1926 C C . SER A 1 240 ? 26.274 -11.865 -8.843 1.00 56.31 240 SER A C 1
ATOM 1928 O O . SER A 1 240 ? 26.786 -11.684 -9.947 1.00 56.31 240 SER A O 1
ATOM 1930 N N . PRO A 1 241 ? 25.023 -12.365 -8.727 1.00 60.34 241 PRO A N 1
ATOM 1931 C CA . PRO A 1 241 ? 24.183 -12.721 -9.880 1.00 60.34 241 PRO A CA 1
ATOM 1932 C C . PRO A 1 241 ? 23.831 -11.540 -10.803 1.00 60.34 241 PRO A C 1
ATOM 1934 O O . PRO A 1 241 ? 23.083 -11.714 -11.758 1.00 60.34 241 PRO A O 1
ATOM 1937 N N . PHE A 1 242 ? 24.291 -10.326 -10.482 1.00 61.03 242 PHE A N 1
ATOM 1938 C CA . PHE A 1 242 ? 23.938 -9.075 -11.153 1.00 61.03 242 PHE A CA 1
ATOM 1939 C C . PHE A 1 242 ? 25.071 -8.495 -12.014 1.00 61.03 242 PHE A C 1
ATOM 1941 O O . PHE A 1 242 ? 24.916 -7.394 -12.539 1.00 61.03 242 PHE A O 1
ATOM 1948 N N . ASP A 1 243 ? 26.192 -9.208 -12.157 1.00 59.25 243 ASP A N 1
ATOM 1949 C CA . ASP A 1 243 ? 27.404 -8.696 -12.818 1.00 59.25 243 ASP A CA 1
ATOM 1950 C C . ASP A 1 243 ? 27.421 -8.944 -14.345 1.00 59.25 243 ASP A C 1
ATOM 1952 O O . ASP A 1 243 ? 28.415 -8.674 -15.015 1.00 59.25 243 ASP A O 1
ATOM 1956 N N . SER A 1 244 ? 26.328 -9.449 -14.928 1.00 66.88 244 SER A N 1
ATOM 1957 C CA . SER A 1 244 ? 26.209 -9.664 -16.377 1.00 66.88 244 SER A CA 1
ATOM 1958 C C . SER A 1 244 ? 25.878 -8.376 -17.144 1.00 66.88 244 SER A C 1
ATOM 1960 O O . SER A 1 244 ? 25.001 -7.616 -16.729 1.00 66.88 244 SER A O 1
ATOM 1962 N N . ASN A 1 245 ? 26.505 -8.189 -18.314 1.00 65.06 245 ASN A N 1
ATOM 1963 C CA . ASN A 1 245 ? 26.357 -7.007 -19.183 1.00 65.06 245 ASN A CA 1
ATOM 1964 C C . ASN A 1 245 ? 24.891 -6.646 -19.524 1.00 65.06 245 ASN A C 1
ATOM 1966 O O . ASN A 1 245 ? 24.530 -5.478 -19.565 1.00 65.06 245 ASN A O 1
ATOM 1970 N N . GLU A 1 246 ? 24.009 -7.632 -19.688 1.00 61.94 246 GLU A N 1
ATOM 1971 C CA . GLU A 1 246 ? 22.589 -7.401 -20.022 1.00 61.94 246 GLU A CA 1
ATOM 1972 C C . GLU A 1 246 ? 21.790 -6.776 -18.858 1.00 61.94 246 GLU A C 1
ATOM 1974 O O . GLU A 1 246 ? 20.903 -5.935 -19.047 1.00 61.94 246 GLU A O 1
ATOM 1979 N N . ILE A 1 247 ? 22.134 -7.151 -17.620 1.00 70.94 247 ILE A N 1
ATOM 1980 C CA . ILE A 1 247 ? 21.526 -6.597 -16.403 1.00 70.94 247 ILE A CA 1
ATOM 1981 C C . ILE A 1 247 ? 21.998 -5.155 -16.211 1.00 70.94 247 ILE A C 1
ATOM 1983 O O . ILE A 1 247 ? 21.202 -4.286 -15.845 1.00 70.94 247 ILE A O 1
ATOM 1987 N N . THR A 1 248 ? 23.280 -4.875 -16.466 1.00 71.81 248 THR A N 1
ATOM 1988 C CA . THR A 1 248 ? 23.836 -3.525 -16.315 1.00 71.81 248 THR A CA 1
ATOM 1989 C C . THR A 1 248 ? 23.247 -2.549 -17.334 1.00 71.81 248 THR A C 1
ATOM 1991 O O . THR A 1 248 ? 22.915 -1.427 -16.948 1.00 71.81 248 THR A O 1
ATOM 1994 N N . GLU A 1 249 ? 23.002 -2.978 -18.575 1.00 72.75 249 GLU A N 1
ATOM 1995 C CA . GLU A 1 249 ? 22.311 -2.185 -19.603 1.00 72.75 249 GLU A CA 1
ATOM 1996 C C . GLU A 1 249 ? 20.890 -1.789 -19.179 1.00 72.75 249 GLU A C 1
ATOM 1998 O O . GLU A 1 249 ? 20.546 -0.604 -19.162 1.00 72.75 249 GLU A O 1
ATOM 2003 N N . SER A 1 250 ? 20.079 -2.758 -18.746 1.00 73.44 250 SER A N 1
ATOM 2004 C CA . SER A 1 250 ? 18.692 -2.506 -18.325 1.00 73.44 250 SER A CA 1
ATOM 2005 C C . SER A 1 250 ? 18.617 -1.569 -17.113 1.00 73.44 250 SER A C 1
ATOM 2007 O O . SER A 1 250 ? 17.746 -0.697 -17.027 1.00 73.44 250 SER A O 1
ATOM 2009 N N . LEU A 1 251 ? 19.570 -1.693 -16.187 1.00 74.62 251 LEU A N 1
ATOM 2010 C CA . LEU A 1 251 ? 19.681 -0.813 -15.025 1.00 74.62 251 LEU A CA 1
ATOM 2011 C C . LEU A 1 251 ? 20.132 0.600 -15.388 1.00 74.62 251 LEU A C 1
ATOM 2013 O O . LEU A 1 251 ? 19.637 1.557 -14.787 1.00 74.62 251 LEU A O 1
ATOM 2017 N N . ASN A 1 252 ? 21.072 0.743 -16.322 1.00 73.19 252 ASN A N 1
ATOM 2018 C CA . ASN A 1 252 ? 21.523 2.048 -16.793 1.00 73.19 252 ASN A CA 1
ATOM 2019 C C . ASN A 1 252 ? 20.382 2.773 -17.508 1.00 73.19 252 ASN A C 1
ATOM 2021 O O . ASN A 1 252 ? 20.085 3.908 -17.141 1.00 73.19 252 ASN A O 1
ATOM 2025 N N . MET A 1 253 ? 19.632 2.076 -18.368 1.00 68.31 253 MET A N 1
ATOM 2026 C CA . MET A 1 253 ? 18.428 2.630 -18.993 1.00 68.31 253 MET A CA 1
ATOM 2027 C C . MET A 1 253 ? 17.407 3.109 -17.954 1.00 68.31 253 MET A C 1
ATOM 2029 O O . MET A 1 253 ? 16.920 4.236 -18.023 1.00 68.31 253 MET A O 1
ATOM 2033 N N . LEU A 1 254 ? 17.097 2.300 -16.936 1.00 73.81 254 LEU A N 1
ATOM 2034 C CA . LEU A 1 254 ? 16.138 2.705 -15.904 1.00 73.81 254 LEU A CA 1
ATOM 2035 C C . LEU A 1 254 ? 16.637 3.898 -15.068 1.00 73.81 254 LEU A C 1
ATOM 2037 O O . LEU A 1 254 ? 15.826 4.737 -14.663 1.00 73.81 254 LEU A O 1
ATOM 2041 N N . LYS A 1 255 ? 17.951 4.001 -14.821 1.00 74.00 255 LYS A N 1
ATOM 2042 C CA . LYS A 1 255 ? 18.564 5.155 -14.143 1.00 74.00 255 LYS A CA 1
ATOM 2043 C C . LYS A 1 255 ? 18.467 6.416 -15.000 1.00 74.00 255 LYS A C 1
ATOM 2045 O O . LYS A 1 255 ? 17.899 7.395 -14.517 1.00 74.00 255 LYS A O 1
ATOM 2050 N N . GLU A 1 256 ? 18.893 6.363 -16.260 1.00 71.31 256 GLU A N 1
ATOM 2051 C CA . GLU A 1 256 ? 18.830 7.476 -17.221 1.00 71.31 256 GLU A CA 1
ATOM 2052 C C . GLU A 1 256 ? 17.412 8.043 -17.356 1.00 71.31 256 GLU A C 1
ATOM 2054 O O . GLU A 1 256 ? 17.200 9.248 -17.251 1.00 71.31 256 GLU A O 1
ATOM 2059 N N . ILE A 1 257 ? 16.414 7.165 -17.476 1.00 64.50 257 ILE A N 1
ATOM 2060 C CA . ILE A 1 257 ? 14.990 7.518 -17.590 1.00 64.50 257 ILE A CA 1
ATOM 2061 C C . ILE A 1 257 ? 14.464 8.227 -16.320 1.00 64.50 257 ILE A C 1
ATOM 2063 O O . ILE A 1 257 ? 13.452 8.930 -16.363 1.00 64.50 257 ILE A O 1
ATOM 2067 N N . SER A 1 258 ? 15.125 8.050 -15.175 1.00 58.91 258 SER A N 1
ATOM 2068 C CA . SER A 1 258 ? 14.623 8.479 -13.864 1.00 58.91 258 SER A CA 1
ATOM 2069 C C . SER A 1 258 ? 15.373 9.641 -13.204 1.00 58.91 258 SER A C 1
ATOM 2071 O O . SER A 1 258 ? 14.820 10.246 -12.279 1.00 58.91 258 SER A O 1
ATOM 2073 N N . ASP A 1 259 ? 16.603 9.933 -13.638 1.00 58.09 259 ASP A N 1
ATOM 2074 C CA . ASP A 1 259 ? 17.489 10.929 -13.019 1.00 58.09 259 ASP A CA 1
ATOM 2075 C C . ASP A 1 259 ? 17.336 12.337 -13.631 1.00 58.09 259 ASP A C 1
ATOM 2077 O O . ASP A 1 259 ? 17.871 13.320 -13.111 1.00 58.09 259 ASP A O 1
ATOM 2081 N N . THR A 1 260 ? 16.521 12.478 -14.676 1.00 56.25 260 THR A N 1
ATOM 2082 C CA . THR A 1 260 ? 16.196 13.760 -15.303 1.00 56.25 260 THR A CA 1
ATOM 2083 C C . THR A 1 260 ? 15.239 14.596 -14.432 1.00 56.25 260 THR A C 1
ATOM 2085 O O . THR A 1 260 ? 14.154 14.165 -14.023 1.00 56.25 260 THR A O 1
ATOM 2088 N N . LYS A 1 261 ? 15.651 15.827 -14.086 1.00 54.97 261 LYS A N 1
ATOM 2089 C CA . LYS A 1 261 ? 14.874 16.732 -13.217 1.00 54.97 261 LYS A CA 1
ATOM 2090 C C . LYS A 1 261 ? 13.644 17.287 -13.969 1.00 54.97 261 LYS A C 1
ATOM 2092 O O . LYS A 1 261 ? 13.792 17.771 -15.088 1.00 54.97 261 LYS A O 1
ATOM 2097 N N . PRO A 1 262 ? 12.439 17.299 -13.366 1.00 54.28 262 PRO A N 1
ATOM 2098 C CA . PRO A 1 262 ? 11.271 17.934 -13.976 1.00 54.28 262 PRO A CA 1
ATOM 2099 C C . PRO A 1 262 ? 11.386 19.465 -13.957 1.00 54.28 262 PRO A C 1
ATOM 2101 O O . PRO A 1 262 ? 11.886 20.041 -12.987 1.00 54.28 262 PRO A O 1
ATOM 2104 N N . SER A 1 263 ? 10.838 20.114 -14.988 1.00 55.25 263 SER A N 1
ATOM 2105 C CA . SER A 1 263 ? 10.652 21.570 -15.027 1.00 55.25 263 SER A CA 1
ATOM 2106 C C . SER A 1 263 ? 9.738 22.040 -13.879 1.00 55.25 263 SER A C 1
ATOM 2108 O O . SER A 1 263 ? 8.824 21.330 -13.449 1.00 55.25 263 SER A O 1
ATOM 2110 N N . SER A 1 264 ? 10.007 23.224 -13.332 1.00 55.16 264 SER A N 1
ATOM 2111 C CA . SER A 1 264 ? 9.546 23.713 -12.020 1.00 55.16 264 SER A CA 1
ATOM 2112 C C . SER A 1 264 ? 8.055 24.100 -11.915 1.00 55.16 264 SER A C 1
ATOM 2114 O O . SER A 1 264 ? 7.645 24.684 -10.910 1.00 55.16 264 SER A O 1
ATOM 2116 N N . SER A 1 265 ? 7.211 23.754 -12.893 1.00 62.31 265 SER A N 1
ATOM 2117 C CA . SER A 1 265 ? 5.836 24.269 -13.029 1.00 62.31 265 SER A CA 1
ATOM 2118 C C . SER A 1 265 ? 4.704 23.336 -12.550 1.00 62.31 265 SER A C 1
ATOM 2120 O O . SER A 1 265 ? 3.559 23.781 -12.422 1.00 62.31 265 SER A O 1
ATOM 2122 N N . TYR A 1 266 ? 4.968 22.058 -12.248 1.00 69.31 266 TYR A N 1
ATOM 2123 C CA . TYR A 1 266 ? 3.897 21.080 -11.985 1.00 69.31 266 TYR A CA 1
ATOM 2124 C C . TYR A 1 266 ? 3.275 21.166 -10.577 1.00 69.31 266 TYR A C 1
ATOM 2126 O O . TYR A 1 266 ? 3.961 21.174 -9.550 1.00 69.31 266 TYR A O 1
ATOM 2134 N N . LYS A 1 267 ? 1.936 21.130 -10.506 1.00 75.38 267 LYS A N 1
ATOM 2135 C CA . LYS A 1 267 ? 1.171 21.098 -9.244 1.00 75.38 267 LYS A CA 1
ATOM 2136 C C . LYS A 1 267 ? 1.067 19.672 -8.691 1.00 75.38 267 LYS A C 1
ATOM 2138 O O . LYS A 1 267 ? 0.886 18.706 -9.427 1.00 75.38 267 LYS A O 1
ATOM 2143 N N . ILE A 1 268 ? 1.135 19.525 -7.364 1.00 75.44 268 ILE A N 1
ATOM 2144 C CA . ILE A 1 268 ? 0.943 18.232 -6.687 1.00 75.44 268 ILE A CA 1
ATOM 2145 C C . ILE A 1 268 ? -0.539 18.050 -6.342 1.00 75.44 268 ILE A C 1
ATOM 2147 O O . ILE A 1 268 ? -1.060 18.725 -5.452 1.00 75.44 268 ILE A O 1
ATOM 2151 N N . SER A 1 269 ? -1.193 17.068 -6.960 1.00 73.31 269 SER A N 1
ATOM 2152 C CA . SER A 1 269 ? -2.584 16.699 -6.689 1.00 73.31 269 SER A CA 1
ATOM 2153 C C . SER A 1 269 ? -2.694 15.231 -6.276 1.00 73.31 269 SER A C 1
ATOM 2155 O O . SER A 1 269 ? -2.215 14.316 -6.939 1.00 73.31 269 SER A O 1
ATOM 2157 N N . ARG A 1 270 ? -3.364 14.968 -5.146 1.00 68.19 270 ARG A N 1
ATOM 2158 C CA . ARG A 1 270 ? -3.593 13.591 -4.654 1.00 68.19 270 ARG A CA 1
ATOM 2159 C C . ARG A 1 270 ? -4.715 12.863 -5.392 1.00 68.19 270 ARG A C 1
ATOM 2161 O O . ARG A 1 270 ? -4.867 11.659 -5.208 1.00 68.19 270 ARG A O 1
ATOM 2168 N N . MET A 1 271 ? -5.529 13.598 -6.144 1.00 73.19 271 MET A N 1
ATOM 2169 C CA . MET A 1 271 ? -6.693 13.068 -6.852 1.00 73.19 271 MET A CA 1
ATOM 2170 C C . MET A 1 271 ? -6.395 12.769 -8.319 1.00 73.19 271 MET A C 1
ATOM 2172 O O . MET A 1 271 ? -7.114 11.973 -8.913 1.00 73.19 271 MET A O 1
ATOM 2176 N N . PHE A 1 272 ? -5.327 13.348 -8.869 1.00 78.88 272 PHE A N 1
ATOM 2177 C CA . PHE A 1 272 ? -4.987 13.241 -10.282 1.00 78.88 272 PHE A CA 1
ATOM 2178 C C . PHE A 1 272 ? -4.762 11.795 -10.743 1.00 78.88 272 PHE A C 1
ATOM 2180 O O . PHE A 1 272 ? -5.357 11.373 -11.725 1.00 78.88 272 PHE A O 1
ATOM 2187 N N . GLY A 1 273 ? -4.049 10.971 -9.967 1.00 79.06 273 GLY A N 1
ATOM 2188 C CA . GLY A 1 273 ? -3.920 9.548 -10.296 1.00 79.06 273 GLY A CA 1
ATOM 2189 C C . GLY A 1 273 ? -5.267 8.823 -10.423 1.00 79.06 273 GLY A C 1
ATOM 2190 O O . GLY A 1 273 ? -5.418 7.961 -11.280 1.00 79.06 273 GLY A O 1
ATOM 2191 N N . ARG A 1 274 ? -6.295 9.200 -9.645 1.00 83.31 274 ARG A N 1
ATOM 2192 C CA . ARG A 1 274 ? -7.642 8.617 -9.804 1.00 83.31 274 ARG A CA 1
ATOM 2193 C C . ARG A 1 274 ? -8.338 9.074 -11.080 1.00 83.31 274 ARG A C 1
ATOM 2195 O O . ARG A 1 274 ? -9.107 8.290 -11.618 1.00 83.31 274 ARG A O 1
ATOM 2202 N N . LEU A 1 275 ? -8.085 10.304 -11.525 1.00 83.50 275 LEU A N 1
ATOM 2203 C CA . LEU A 1 275 ? -8.608 10.820 -12.790 1.00 83.50 275 LEU A CA 1
ATOM 2204 C C . LEU A 1 275 ? -8.034 10.030 -13.970 1.00 83.50 275 LEU A C 1
ATOM 2206 O O . LEU A 1 275 ? -8.782 9.621 -14.845 1.00 83.50 275 LEU A O 1
ATOM 2210 N N . LEU A 1 276 ? -6.734 9.736 -13.930 1.00 82.50 276 LEU A N 1
ATOM 2211 C CA . LEU A 1 276 ? -6.059 8.956 -14.966 1.00 82.50 276 LEU A CA 1
ATOM 2212 C C . LEU A 1 276 ? -6.408 7.447 -14.941 1.00 82.50 276 LEU A C 1
ATOM 2214 O O . LEU A 1 276 ? -6.090 6.723 -15.880 1.00 82.50 276 LEU A O 1
ATOM 2218 N N . GLY A 1 277 ? -7.057 6.950 -13.879 1.00 85.25 277 GLY A N 1
ATOM 2219 C CA . GLY A 1 277 ? -7.523 5.558 -13.793 1.00 85.25 277 GLY A CA 1
ATOM 2220 C C . GLY A 1 277 ? -6.832 4.672 -12.750 1.00 85.25 277 GLY A C 1
ATOM 2221 O O . GLY A 1 277 ? -6.949 3.448 -12.828 1.00 85.25 277 GLY A O 1
ATOM 2222 N N . PHE A 1 278 ? -6.146 5.246 -11.755 1.00 91.50 278 PHE A N 1
ATOM 2223 C CA . PHE A 1 278 ? -5.510 4.505 -10.658 1.00 91.50 278 PHE A CA 1
ATOM 2224 C C . PHE A 1 278 ? -6.484 3.566 -9.929 1.00 91.50 278 PHE A C 1
ATOM 2226 O O . PHE A 1 278 ? -7.550 3.983 -9.459 1.00 91.50 278 PHE A O 1
ATOM 2233 N N . GLN A 1 279 ? -6.093 2.297 -9.773 1.00 92.12 279 GLN A N 1
ATOM 2234 C CA . GLN A 1 279 ? -6.989 1.233 -9.314 1.00 92.12 279 GLN A CA 1
ATOM 2235 C C . GLN A 1 279 ? -6.845 0.870 -7.821 1.00 92.12 279 GLN A C 1
ATOM 2237 O O . GLN A 1 279 ? -5.810 1.114 -7.184 1.00 92.12 279 GLN A O 1
ATOM 2242 N N . PRO A 1 280 ? -7.882 0.261 -7.213 1.00 92.94 280 PRO A N 1
ATOM 2243 C CA . PRO A 1 280 ? -7.820 -0.286 -5.861 1.00 92.94 280 PRO A CA 1
ATOM 2244 C C . PRO A 1 280 ? -6.785 -1.407 -5.701 1.00 92.94 280 PRO A C 1
ATOM 2246 O O . PRO A 1 280 ? -6.302 -2.003 -6.655 1.00 92.94 280 PRO A O 1
ATOM 2249 N N . LYS A 1 281 ? -6.438 -1.711 -4.449 1.00 92.50 281 LYS A N 1
ATOM 2250 C CA . LYS A 1 281 ? -5.323 -2.600 -4.086 1.00 92.50 281 LYS A CA 1
ATOM 2251 C C . LYS A 1 281 ? -5.336 -3.973 -4.782 1.00 92.50 281 LYS A C 1
ATOM 2253 O O . LYS A 1 281 ? -4.307 -4.333 -5.333 1.00 92.50 281 LYS A O 1
ATOM 2258 N N . PHE A 1 282 ? -6.426 -4.741 -4.713 1.00 94.62 282 PHE A N 1
ATOM 2259 C CA . PHE A 1 282 ? -6.461 -6.102 -5.280 1.00 94.62 282 PHE A CA 1
ATOM 2260 C C . PHE A 1 282 ? -6.601 -6.103 -6.801 1.00 94.62 282 PHE A C 1
ATOM 2262 O O . PHE A 1 282 ? -6.009 -6.958 -7.439 1.00 94.62 282 PHE A O 1
ATOM 2269 N N . VAL A 1 283 ? -7.250 -5.089 -7.381 1.00 94.75 283 VAL A N 1
ATOM 2270 C CA . VAL A 1 283 ? -7.274 -4.896 -8.841 1.00 94.75 283 VAL A CA 1
ATOM 2271 C C . VAL A 1 283 ? -5.861 -4.646 -9.370 1.00 94.75 283 VAL A C 1
ATOM 2273 O O . VAL A 1 283 ? -5.473 -5.188 -10.392 1.00 94.75 283 VAL A O 1
ATOM 2276 N N . ARG A 1 284 ? -5.035 -3.885 -8.641 1.00 95.50 284 ARG A N 1
ATOM 2277 C CA . ARG A 1 284 ? -3.622 -3.697 -9.006 1.00 95.50 284 ARG A CA 1
ATOM 2278 C C . ARG A 1 284 ? -2.791 -4.975 -8.888 1.00 95.50 284 ARG A C 1
ATOM 2280 O O . ARG A 1 284 ? -1.894 -5.171 -9.695 1.00 95.50 284 ARG A O 1
ATOM 2287 N N . LEU A 1 285 ? -3.074 -5.826 -7.898 1.00 95.75 285 LEU A N 1
ATOM 2288 C CA . LEU A 1 285 ? -2.410 -7.130 -7.771 1.00 95.75 285 LEU A CA 1
ATOM 2289 C C . LEU A 1 285 ? -2.787 -8.054 -8.932 1.00 95.75 285 LEU A C 1
ATOM 2291 O O . LEU A 1 285 ? -1.901 -8.679 -9.500 1.00 95.75 285 LEU A O 1
ATOM 2295 N N . GLN A 1 286 ? -4.067 -8.071 -9.313 1.00 95.50 286 GLN A N 1
ATOM 2296 C CA . GLN A 1 286 ? -4.556 -8.789 -10.485 1.00 95.50 286 GLN A CA 1
ATOM 2297 C C . GLN A 1 286 ? -3.852 -8.330 -11.763 1.00 95.50 286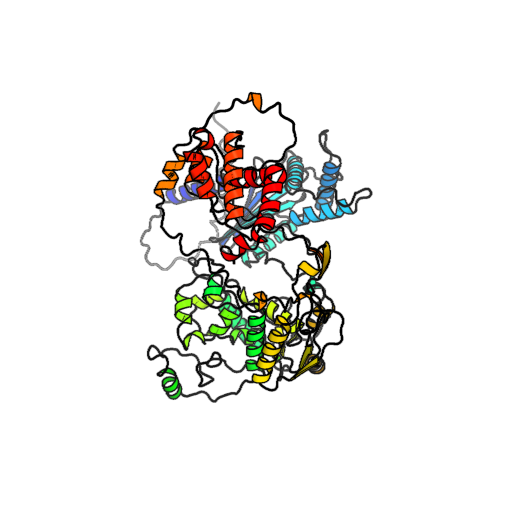 GLN A C 1
ATOM 2299 O O . GLN A 1 286 ? -3.239 -9.150 -12.435 1.00 95.50 286 GLN A O 1
ATOM 2304 N N . LEU A 1 287 ? -3.856 -7.023 -12.047 1.00 95.31 287 LEU A N 1
ATOM 2305 C CA . LEU A 1 287 ? -3.219 -6.468 -13.247 1.00 95.31 287 LEU A CA 1
ATOM 2306 C C . LEU A 1 287 ? -1.717 -6.776 -13.308 1.00 95.31 287 LEU A C 1
ATOM 2308 O O . LEU A 1 287 ? -1.197 -7.081 -14.375 1.00 95.31 287 LEU A O 1
ATOM 2312 N N . LEU A 1 288 ? -1.016 -6.705 -12.170 1.00 95.62 288 LEU A N 1
ATOM 2313 C CA . LEU A 1 288 ? 0.405 -7.046 -12.113 1.00 95.62 288 LEU A CA 1
ATOM 2314 C C . LEU A 1 288 ? 0.635 -8.545 -12.353 1.00 95.62 288 LEU A C 1
ATOM 2316 O O . LEU A 1 288 ? 1.563 -8.905 -13.065 1.00 95.62 288 LEU A O 1
ATOM 2320 N N . HIS A 1 289 ? -0.205 -9.412 -11.788 1.00 95.69 289 HIS A N 1
ATOM 2321 C CA . HIS A 1 289 ? -0.110 -10.858 -11.988 1.00 95.69 289 HIS A CA 1
ATOM 2322 C C . HIS A 1 289 ? -0.411 -11.265 -13.437 1.00 95.69 289 HIS A C 1
ATOM 2324 O O . HIS A 1 289 ? 0.324 -12.060 -14.009 1.00 95.69 289 HIS A O 1
ATOM 2330 N N . GLU A 1 290 ? -1.448 -10.688 -14.050 1.00 94.50 290 GLU A N 1
ATOM 2331 C CA . GLU A 1 290 ? -1.778 -10.893 -15.467 1.00 94.50 290 GLU A CA 1
ATOM 2332 C C . GLU A 1 290 ? -0.648 -10.422 -16.392 1.00 94.50 290 GLU A C 1
ATOM 2334 O O . GLU A 1 290 ? -0.327 -11.103 -17.366 1.00 94.50 290 GLU A O 1
ATOM 2339 N N . LEU A 1 291 ? -0.017 -9.285 -16.073 1.00 94.50 291 LEU A N 1
ATOM 2340 C CA . LEU A 1 291 ? 1.153 -8.788 -16.794 1.00 94.50 291 LEU A CA 1
ATOM 2341 C C . LEU A 1 291 ? 2.349 -9.739 -16.658 1.00 94.50 291 LEU A C 1
ATOM 2343 O O . LEU A 1 291 ? 2.954 -10.090 -17.664 1.00 94.50 291 LEU A O 1
ATOM 2347 N N . LEU A 1 292 ? 2.680 -10.180 -15.440 1.00 94.06 292 LEU A N 1
ATOM 2348 C CA . LEU A 1 292 ? 3.781 -11.122 -15.206 1.00 94.06 292 LEU A CA 1
ATOM 2349 C C . LEU A 1 292 ? 3.545 -12.451 -15.932 1.00 94.06 292 LEU A C 1
ATOM 2351 O O . LEU A 1 292 ? 4.447 -12.956 -16.591 1.00 94.06 292 LEU A O 1
ATOM 2355 N N . TYR A 1 293 ? 2.325 -12.989 -15.867 1.00 94.19 293 TYR A N 1
ATOM 2356 C CA . TYR A 1 293 ? 1.957 -14.213 -16.579 1.00 94.19 293 TYR A CA 1
ATOM 2357 C C . TYR A 1 293 ? 2.113 -14.060 -18.092 1.00 94.19 293 TYR A C 1
ATOM 2359 O O . TYR A 1 293 ? 2.642 -14.950 -18.759 1.00 94.19 293 TYR A O 1
ATOM 2367 N N . TYR A 1 294 ? 1.701 -12.907 -18.624 1.00 92.44 294 TYR A N 1
ATOM 2368 C CA . TYR A 1 294 ? 1.885 -12.582 -20.029 1.00 92.44 294 TYR A CA 1
ATOM 2369 C C . TYR A 1 294 ? 3.356 -12.553 -20.444 1.00 92.44 294 TYR A C 1
ATOM 2371 O O . TYR A 1 294 ? 3.709 -13.164 -21.445 1.00 92.44 294 TYR A O 1
ATOM 2379 N N . LEU A 1 295 ? 4.198 -11.865 -19.674 1.00 90.69 295 LEU A N 1
ATOM 2380 C CA . LEU A 1 295 ? 5.612 -11.692 -19.996 1.00 90.69 295 LEU A CA 1
ATOM 2381 C C . LEU A 1 295 ? 6.421 -12.993 -19.881 1.00 90.69 295 LEU A C 1
ATOM 2383 O O . LEU A 1 295 ? 7.364 -13.180 -20.639 1.00 90.69 295 LEU A O 1
ATOM 2387 N N . ILE A 1 296 ? 6.065 -13.869 -18.937 1.00 90.44 296 ILE A N 1
ATOM 2388 C CA . ILE A 1 296 ? 6.869 -15.049 -18.585 1.00 90.44 296 ILE A CA 1
ATOM 2389 C C . ILE A 1 296 ? 6.379 -16.325 -19.288 1.00 90.44 296 ILE A C 1
ATOM 2391 O O . ILE A 1 296 ? 7.196 -17.161 -19.663 1.00 90.44 296 ILE A O 1
ATOM 2395 N N . TYR A 1 297 ? 5.062 -16.515 -19.447 1.00 89.69 297 TYR A N 1
ATOM 2396 C CA . TYR A 1 297 ? 4.491 -17.794 -19.906 1.00 89.69 297 TYR A CA 1
ATOM 2397 C C . TYR A 1 297 ? 3.616 -17.705 -21.163 1.00 89.69 297 TYR A C 1
ATOM 2399 O O . TYR A 1 297 ? 3.594 -18.655 -21.937 1.00 89.69 297 TYR A O 1
ATOM 2407 N N . ASP A 1 298 ? 2.885 -16.606 -21.366 1.00 86.50 298 ASP A N 1
ATOM 2408 C CA . ASP A 1 298 ? 1.929 -16.431 -22.483 1.00 86.50 298 ASP A CA 1
ATOM 2409 C C . ASP A 1 298 ? 2.489 -15.523 -23.602 1.00 86.50 298 ASP A C 1
ATOM 2411 O O . ASP A 1 298 ? 1.754 -15.006 -24.453 1.00 86.50 298 ASP A O 1
ATOM 2415 N N . TYR A 1 299 ? 3.808 -15.302 -23.600 1.00 83.88 299 TYR A N 1
ATOM 2416 C CA . TYR A 1 299 ? 4.483 -14.574 -24.665 1.00 83.88 299 TYR A CA 1
ATOM 2417 C C . TYR A 1 299 ? 4.632 -15.478 -25.889 1.00 83.88 299 TYR A C 1
ATOM 2419 O O . TYR A 1 299 ? 5.180 -16.574 -25.810 1.00 83.88 299 TYR A O 1
ATOM 2427 N N . GLN A 1 300 ? 4.149 -15.001 -27.033 1.00 75.31 300 GLN A N 1
ATOM 2428 C CA . GLN A 1 300 ? 4.311 -15.666 -28.320 1.00 75.31 300 GLN A CA 1
ATOM 2429 C C . GLN A 1 300 ? 5.109 -14.717 -29.212 1.00 75.31 300 GLN A C 1
ATOM 2431 O O . GLN A 1 300 ? 4.596 -13.633 -29.510 1.00 75.31 300 GLN A O 1
ATOM 2436 N N . PRO A 1 301 ? 6.351 -15.064 -29.585 1.00 63.41 301 PRO A N 1
ATOM 2437 C CA . PRO A 1 301 ? 7.135 -14.236 -30.483 1.00 63.41 301 PRO A CA 1
ATOM 2438 C C . PRO A 1 301 ? 6.470 -14.224 -31.863 1.00 63.41 301 PRO A C 1
ATOM 2440 O O . PRO A 1 301 ? 6.162 -15.275 -32.419 1.00 63.41 301 PRO A O 1
ATOM 2443 N N . MET A 1 302 ? 6.226 -13.028 -32.393 1.00 62.78 302 MET A N 1
ATOM 2444 C CA . MET A 1 302 ? 5.915 -12.822 -33.806 1.00 62.78 302 MET A CA 1
ATOM 2445 C C . MET A 1 302 ? 7.153 -12.279 -34.509 1.00 62.78 302 MET A C 1
ATOM 2447 O O . MET A 1 302 ? 7.906 -11.498 -33.918 1.00 62.78 302 MET A O 1
ATOM 2451 N N . ASP A 1 303 ? 7.323 -12.647 -35.777 1.00 60.16 303 ASP A N 1
ATOM 2452 C CA . ASP A 1 303 ? 8.283 -11.985 -36.654 1.00 60.16 303 ASP A CA 1
ATOM 2453 C C . ASP A 1 303 ? 7.941 -10.494 -36.771 1.00 60.16 303 ASP A C 1
ATOM 2455 O O . ASP A 1 303 ? 6.770 -10.096 -36.724 1.00 60.16 303 ASP A O 1
ATOM 2459 N N . ARG A 1 304 ? 8.978 -9.655 -36.887 1.00 58.94 304 ARG A N 1
ATOM 2460 C CA . ARG A 1 304 ? 8.819 -8.201 -37.015 1.00 58.94 304 ARG A CA 1
ATOM 2461 C C . ARG A 1 304 ? 7.919 -7.905 -38.215 1.00 58.94 304 ARG A C 1
ATOM 2463 O O . ARG A 1 304 ? 8.257 -8.265 -39.339 1.00 58.94 304 ARG A O 1
ATOM 2470 N N . MET A 1 305 ? 6.783 -7.258 -37.965 1.00 59.69 305 MET A N 1
ATOM 2471 C CA . MET A 1 305 ? 5.873 -6.845 -39.031 1.00 59.69 305 MET A CA 1
ATOM 2472 C C . MET A 1 305 ? 6.521 -5.756 -39.886 1.00 59.69 305 MET A C 1
ATOM 2474 O O . MET A 1 305 ? 7.259 -4.915 -39.366 1.00 59.69 305 MET A O 1
ATOM 2478 N N . SER A 1 306 ? 6.246 -5.778 -41.190 1.00 60.12 306 SER A N 1
ATOM 2479 C CA . SER A 1 306 ? 6.685 -4.713 -42.086 1.00 60.12 306 SER A CA 1
ATOM 2480 C C . SER A 1 306 ? 5.962 -3.403 -41.741 1.00 60.12 306 SER A C 1
ATOM 2482 O O . SER A 1 306 ? 4.849 -3.419 -41.212 1.00 60.12 306 SER A O 1
ATOM 2484 N N . HIS A 1 307 ? 6.585 -2.258 -42.032 1.00 61.47 307 HIS A N 1
ATOM 2485 C CA . HIS A 1 307 ? 5.972 -0.945 -41.791 1.00 61.47 307 HIS A CA 1
ATOM 2486 C C . HIS A 1 307 ? 4.629 -0.774 -42.528 1.00 61.47 307 HIS A C 1
ATOM 2488 O O . HIS A 1 307 ? 3.729 -0.132 -41.997 1.00 61.47 307 HIS A O 1
ATOM 2494 N N . SER A 1 308 ? 4.454 -1.419 -43.685 1.00 61.09 308 SER A N 1
ATOM 2495 C CA . SER A 1 308 ? 3.211 -1.384 -44.465 1.00 61.09 308 SER A CA 1
ATOM 2496 C C . SER A 1 308 ? 2.054 -2.129 -43.784 1.00 61.09 308 SER A C 1
ATOM 2498 O O . SER A 1 308 ? 0.945 -1.606 -43.720 1.00 61.09 308 SER A O 1
ATOM 2500 N N . ASP A 1 309 ? 2.311 -3.296 -43.182 1.00 64.44 309 ASP A N 1
ATOM 2501 C CA . ASP A 1 309 ? 1.278 -4.045 -42.442 1.00 64.44 309 ASP A CA 1
ATOM 2502 C C . ASP A 1 309 ? 0.844 -3.316 -41.154 1.00 64.44 309 ASP A C 1
ATOM 2504 O O . ASP A 1 309 ? -0.261 -3.504 -40.643 1.00 64.44 309 ASP A O 1
ATOM 2508 N N . ILE A 1 310 ? 1.746 -2.508 -40.588 1.00 65.31 310 ILE A N 1
ATOM 2509 C CA . ILE A 1 310 ? 1.503 -1.695 -39.391 1.00 65.31 310 ILE A CA 1
ATOM 2510 C C . ILE A 1 310 ? 0.550 -0.539 -39.711 1.00 65.31 310 ILE A C 1
ATOM 2512 O O . ILE A 1 310 ? -0.372 -0.276 -38.934 1.00 65.31 310 ILE A O 1
ATOM 2516 N N . GLU A 1 311 ? 0.754 0.126 -40.848 1.00 63.06 311 GLU A N 1
ATOM 2517 C CA . GLU A 1 311 ? -0.113 1.207 -41.315 1.00 63.06 311 GLU A CA 1
ATOM 2518 C C . GLU A 1 311 ? -1.535 0.700 -41.577 1.00 63.06 311 GLU A C 1
ATOM 2520 O O . GLU A 1 311 ? -2.480 1.298 -41.069 1.00 63.06 311 GLU A O 1
ATOM 2525 N N . GLU A 1 312 ? -1.721 -0.450 -42.235 1.00 65.31 312 GLU A N 1
ATOM 2526 C CA . GLU A 1 312 ? -3.063 -1.017 -42.467 1.00 65.31 312 GLU A CA 1
ATOM 2527 C C . GLU A 1 312 ? -3.846 -1.270 -41.167 1.00 65.31 312 GLU A C 1
ATOM 2529 O O . GLU A 1 312 ? -5.031 -0.940 -41.062 1.00 65.31 312 GLU A O 1
ATOM 2534 N N . VAL A 1 313 ? -3.185 -1.816 -40.141 1.00 67.19 313 VAL A N 1
ATOM 2535 C CA . VAL A 1 313 ? -3.817 -2.083 -38.840 1.00 67.19 313 VAL A CA 1
ATOM 2536 C C . VAL A 1 313 ? -4.176 -0.784 -38.117 1.00 67.19 313 VAL A C 1
ATOM 2538 O O . VAL A 1 313 ? -5.206 -0.720 -37.444 1.00 67.19 313 VAL A O 1
ATOM 2541 N N . LEU A 1 314 ? -3.339 0.250 -38.224 1.00 69.12 314 LEU A N 1
ATOM 2542 C CA . LEU A 1 314 ? -3.478 1.487 -37.456 1.00 69.12 314 LEU A CA 1
ATOM 2543 C C . LEU A 1 314 ? -4.356 2.551 -38.129 1.00 69.12 314 LEU A C 1
ATOM 2545 O O . LEU A 1 314 ? -5.020 3.308 -37.415 1.00 69.12 314 LEU A O 1
ATOM 2549 N N . VAL A 1 315 ? -4.429 2.574 -39.464 1.00 66.38 315 VAL A N 1
ATOM 2550 C CA . VAL A 1 315 ? -5.283 3.483 -40.256 1.00 66.38 315 VAL A CA 1
ATOM 2551 C C . VAL A 1 315 ? -6.756 3.365 -39.851 1.00 66.38 315 VAL A C 1
ATOM 2553 O O . VAL A 1 315 ? -7.476 4.361 -39.826 1.00 66.38 315 VAL A O 1
ATOM 2556 N N . HIS A 1 316 ? -7.202 2.177 -39.432 1.00 64.81 316 HIS A N 1
ATOM 2557 C CA . HIS A 1 316 ? -8.558 1.966 -38.920 1.00 64.81 316 HIS A CA 1
ATOM 2558 C C . HIS A 1 316 ? -8.858 2.654 -37.578 1.00 64.81 316 HIS A C 1
ATOM 2560 O O . HIS A 1 316 ? -10.030 2.829 -37.241 1.00 64.81 316 HIS A O 1
ATOM 2566 N N . TYR A 1 317 ? -7.838 3.038 -36.803 1.00 66.25 317 TYR A N 1
ATOM 2567 C CA . TYR A 1 317 ? -8.007 3.548 -35.438 1.00 66.25 317 TYR A CA 1
ATOM 2568 C C . TYR A 1 317 ? -7.538 4.991 -35.242 1.00 66.25 317 TYR A C 1
ATOM 2570 O O . TYR A 1 317 ? -8.074 5.668 -34.363 1.00 66.25 317 TYR A O 1
ATOM 2578 N N . ALA A 1 318 ? -6.554 5.462 -36.011 1.00 62.38 318 ALA A N 1
ATOM 2579 C CA . ALA A 1 318 ? -6.092 6.848 -35.979 1.00 62.38 318 ALA A CA 1
ATOM 2580 C C . ALA A 1 318 ? -5.405 7.211 -37.312 1.00 62.38 318 ALA A C 1
ATOM 2582 O O . ALA A 1 318 ? -4.309 6.720 -37.562 1.00 62.38 318 ALA A O 1
ATOM 2583 N N . PRO A 1 319 ? -6.016 8.054 -38.164 1.00 58.12 319 PRO A N 1
ATOM 2584 C CA . PRO A 1 319 ? -5.428 8.464 -39.443 1.00 58.12 319 PRO A CA 1
ATOM 2585 C C . PRO A 1 319 ? -4.333 9.541 -39.315 1.00 58.12 319 PRO A C 1
ATOM 2587 O O . PRO A 1 319 ? -3.709 9.888 -40.314 1.00 58.12 319 PRO A O 1
ATOM 2590 N N . GLU A 1 320 ? -4.098 10.086 -38.117 1.00 55.75 320 GLU A N 1
ATOM 2591 C CA . GLU A 1 320 ? -3.169 11.197 -37.890 1.00 55.75 320 GLU A CA 1
ATOM 2592 C C . GLU A 1 320 ? -1.903 10.731 -37.142 1.00 55.75 320 GLU A C 1
ATOM 2594 O O . GLU A 1 320 ? -1.965 10.270 -36.002 1.00 55.75 320 GLU A O 1
ATOM 2599 N N . GLU A 1 321 ? -0.754 10.916 -37.807 1.00 56.44 321 GLU A N 1
ATOM 2600 C CA . GLU A 1 321 ? 0.630 10.830 -37.301 1.00 56.44 321 GLU A CA 1
ATOM 2601 C C . GLU A 1 321 ? 1.204 9.418 -37.047 1.00 56.44 321 GLU A C 1
ATOM 2603 O O . GLU A 1 321 ? 1.218 8.910 -35.924 1.00 56.44 321 GLU A O 1
ATOM 2608 N N . PHE A 1 322 ? 1.796 8.831 -38.098 1.00 59.69 322 PHE A N 1
ATOM 2609 C CA . PHE A 1 322 ? 2.602 7.595 -38.050 1.00 59.69 322 PHE A CA 1
ATOM 2610 C C . PHE A 1 322 ? 4.120 7.829 -38.023 1.00 59.69 322 PHE A C 1
ATOM 2612 O O . PHE A 1 322 ? 4.901 6.902 -38.233 1.00 59.69 322 PHE A O 1
ATOM 2619 N N . HIS A 1 323 ? 4.571 9.059 -37.784 1.00 54.69 323 HIS A N 1
ATOM 2620 C CA . HIS A 1 323 ? 5.997 9.325 -37.619 1.00 54.69 323 HIS A CA 1
ATOM 2621 C C . HIS A 1 323 ? 6.411 8.904 -36.197 1.00 54.69 323 HIS A C 1
ATOM 2623 O O . HIS A 1 323 ? 5.772 9.290 -35.222 1.00 54.69 323 HIS A O 1
ATOM 2629 N N . ASP A 1 324 ? 7.431 8.048 -36.100 1.00 65.50 324 ASP A N 1
ATOM 2630 C CA . ASP A 1 324 ? 8.029 7.534 -34.854 1.00 65.50 324 ASP A CA 1
ATOM 2631 C C . ASP A 1 324 ? 7.185 6.537 -34.025 1.00 65.50 324 ASP A C 1
ATOM 2633 O O . ASP A 1 324 ? 7.107 6.616 -32.796 1.00 65.50 324 ASP A O 1
ATOM 2637 N N . ILE A 1 325 ? 6.565 5.543 -34.672 1.00 75.12 325 ILE A N 1
ATOM 2638 C CA . ILE A 1 325 ? 5.876 4.450 -33.961 1.00 75.12 325 ILE A CA 1
ATOM 2639 C C . ILE A 1 325 ? 6.901 3.448 -33.391 1.00 75.12 325 ILE A C 1
ATOM 2641 O O . ILE A 1 325 ? 7.742 2.942 -34.140 1.00 75.12 325 ILE A O 1
ATOM 2645 N N . PRO A 1 326 ? 6.818 3.088 -32.094 1.00 78.62 326 PRO A N 1
ATOM 2646 C CA . PRO A 1 326 ? 7.644 2.031 -31.514 1.00 78.62 326 PRO A CA 1
ATOM 2647 C C . PRO A 1 326 ? 7.391 0.661 -32.171 1.00 78.62 326 PRO A C 1
ATOM 2649 O O . PRO A 1 326 ? 6.304 0.419 -32.700 1.00 78.62 326 PRO A O 1
ATOM 2652 N N . PRO A 1 327 ? 8.344 -0.285 -32.100 1.00 79.19 327 PRO A N 1
ATOM 2653 C CA . PRO A 1 327 ? 8.187 -1.601 -32.715 1.00 79.19 327 PRO A CA 1
ATOM 2654 C C . PRO A 1 327 ? 6.959 -2.349 -32.172 1.00 79.19 327 PRO A C 1
ATOM 2656 O O . PRO A 1 327 ? 6.740 -2.423 -30.959 1.00 79.19 327 PRO A O 1
ATOM 2659 N N . ILE A 1 328 ? 6.175 -2.927 -33.084 1.00 80.88 328 ILE A N 1
ATOM 2660 C CA . ILE A 1 328 ? 4.947 -3.671 -32.779 1.00 80.88 328 ILE A CA 1
ATOM 2661 C C . ILE A 1 328 ? 5.236 -5.170 -32.750 1.00 80.88 328 ILE A C 1
ATOM 2663 O O . ILE A 1 328 ? 5.846 -5.722 -33.662 1.00 80.88 328 ILE A O 1
ATOM 2667 N N . TYR A 1 329 ? 4.737 -5.831 -31.707 1.00 79.81 329 TYR A N 1
ATOM 2668 C CA . TYR A 1 329 ? 4.904 -7.265 -31.461 1.00 79.81 329 TYR A CA 1
ATOM 2669 C C . TYR A 1 329 ? 3.583 -8.045 -31.565 1.00 79.81 329 TYR A C 1
ATOM 2671 O O . TYR A 1 329 ? 3.594 -9.268 -31.683 1.00 79.81 329 TYR A O 1
ATOM 2679 N N . ARG A 1 330 ? 2.422 -7.368 -31.530 1.00 79.12 330 ARG A N 1
ATOM 2680 C CA . ARG A 1 330 ? 1.098 -7.987 -31.737 1.00 79.12 330 ARG A CA 1
ATOM 2681 C C . ARG A 1 330 ? 0.190 -7.129 -32.616 1.00 79.12 330 ARG A C 1
ATOM 2683 O O . ARG A 1 330 ? 0.164 -5.916 -32.470 1.00 79.12 330 ARG A O 1
ATOM 2690 N N . ARG A 1 331 ? -0.633 -7.792 -33.441 1.00 73.06 331 ARG A N 1
ATOM 2691 C CA . ARG A 1 331 ? -1.603 -7.158 -34.361 1.00 73.06 331 ARG A CA 1
ATOM 2692 C C . ARG A 1 331 ? -2.813 -6.516 -33.673 1.00 73.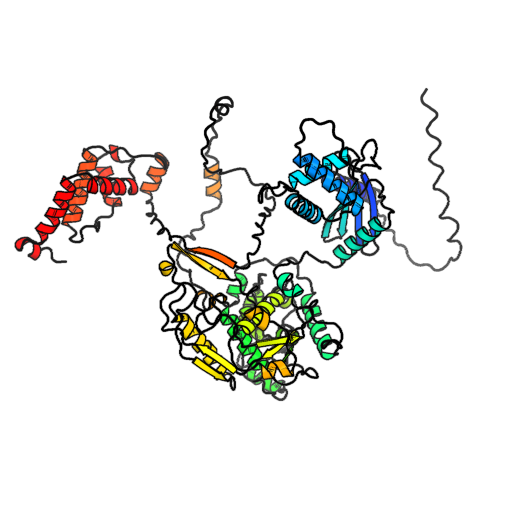06 331 ARG A C 1
ATOM 2694 O O . ARG A 1 331 ? -3.398 -5.590 -34.212 1.00 73.06 331 ARG A O 1
ATOM 2701 N N . GLY A 1 332 ? -3.226 -7.016 -32.508 1.00 76.75 332 GLY A N 1
ATOM 2702 C CA . GLY A 1 332 ? -4.387 -6.475 -31.794 1.00 76.75 332 GLY A CA 1
ATOM 2703 C C . GLY A 1 332 ? -4.069 -5.160 -31.078 1.00 76.75 332 GLY A C 1
ATOM 2704 O O . GLY A 1 332 ? -3.034 -5.068 -30.412 1.00 76.75 332 GLY A O 1
ATOM 2705 N N . VAL A 1 333 ? -4.981 -4.180 -31.153 1.00 79.62 333 VAL A N 1
ATOM 2706 C CA . VAL A 1 333 ? -4.909 -2.918 -30.390 1.00 79.62 333 VAL A CA 1
ATOM 2707 C C . VAL A 1 333 ? -5.221 -3.187 -28.916 1.00 79.62 333 VAL A C 1
ATOM 2709 O O . VAL A 1 333 ? -6.313 -2.932 -28.416 1.00 79.62 333 VAL A O 1
ATOM 2712 N N . ASP A 1 334 ? -4.226 -3.731 -28.226 1.00 85.12 334 ASP A N 1
ATOM 2713 C CA . ASP A 1 334 ? -4.251 -4.065 -26.809 1.00 85.12 334 ASP A CA 1
ATOM 2714 C C . ASP A 1 334 ? -3.009 -3.507 -26.112 1.00 85.12 334 ASP A C 1
ATOM 2716 O O . ASP A 1 334 ? -1.995 -3.180 -26.727 1.00 85.12 334 ASP A O 1
ATOM 2720 N N . TRP A 1 335 ? -3.011 -3.533 -24.779 1.00 89.06 335 TRP A N 1
ATOM 2721 C CA . TRP A 1 335 ? -1.827 -3.203 -23.978 1.00 89.06 335 TRP A CA 1
ATOM 2722 C C . TRP A 1 335 ? -0.600 -4.084 -24.273 1.00 89.06 335 TRP A C 1
ATOM 2724 O O . TRP A 1 335 ? 0.500 -3.747 -23.860 1.00 89.06 335 TRP A O 1
ATOM 2734 N N . LYS A 1 336 ? -0.762 -5.193 -24.997 1.00 89.25 336 LYS A N 1
ATOM 2735 C CA . LYS A 1 336 ? 0.318 -6.108 -25.391 1.00 89.25 336 LYS A CA 1
ATOM 2736 C C . LYS A 1 336 ? 1.052 -5.693 -26.667 1.00 89.25 336 LYS A C 1
ATOM 2738 O O . LYS A 1 336 ? 2.073 -6.293 -26.979 1.00 89.25 336 LYS A O 1
ATOM 2743 N N . MET A 1 337 ? 0.508 -4.729 -27.409 1.00 85.94 337 MET A N 1
ATOM 2744 C CA . MET A 1 337 ? 0.916 -4.389 -28.774 1.00 85.94 337 MET A CA 1
ATOM 2745 C C . MET A 1 337 ? 2.410 -4.071 -28.900 1.00 85.94 337 MET A C 1
ATOM 2747 O O . MET A 1 337 ? 3.066 -4.588 -29.799 1.00 85.94 337 MET A O 1
ATOM 2751 N N . PHE A 1 338 ? 2.952 -3.287 -27.966 1.00 87.38 338 PHE A N 1
ATOM 2752 C CA . PHE A 1 338 ? 4.332 -2.785 -27.999 1.00 87.38 338 PHE A CA 1
ATOM 2753 C C . PHE A 1 338 ? 5.290 -3.544 -27.068 1.00 87.38 338 PHE A C 1
ATOM 2755 O O . PHE A 1 338 ? 6.415 -3.103 -26.864 1.00 87.38 338 PHE A O 1
ATOM 2762 N N . ILE A 1 339 ? 4.863 -4.658 -26.461 1.00 88.94 339 ILE A N 1
ATOM 2763 C CA . ILE A 1 339 ? 5.664 -5.363 -25.450 1.00 88.94 339 ILE A CA 1
ATOM 2764 C C . ILE A 1 339 ? 6.687 -6.308 -26.120 1.00 88.94 339 ILE A C 1
ATOM 2766 O O . ILE A 1 339 ? 6.264 -7.286 -26.748 1.00 88.94 339 ILE A O 1
ATOM 2770 N N . PRO A 1 340 ? 8.007 -6.081 -25.951 1.00 86.31 340 PRO A N 1
ATOM 2771 C CA . PRO A 1 340 ? 9.051 -6.987 -26.430 1.00 86.31 340 PRO A CA 1
ATOM 2772 C C . PRO A 1 340 ? 9.150 -8.262 -25.573 1.00 86.31 340 PRO A C 1
ATOM 2774 O O . PRO A 1 340 ? 8.651 -8.275 -24.442 1.00 86.31 340 PRO A O 1
ATOM 2777 N N . PRO A 1 341 ? 9.824 -9.320 -26.068 1.00 85.31 341 PRO A N 1
ATOM 2778 C CA . PRO A 1 341 ? 10.205 -10.442 -25.215 1.00 85.31 341 PRO A CA 1
ATOM 2779 C C . PRO A 1 341 ? 11.164 -9.958 -24.119 1.00 85.31 341 PRO A C 1
ATOM 2781 O O . PRO A 1 341 ? 11.974 -9.056 -24.348 1.00 85.31 341 PRO A O 1
ATOM 2784 N N . LEU A 1 342 ? 11.067 -10.544 -22.924 1.00 86.00 342 LEU A N 1
ATOM 2785 C CA . LEU A 1 342 ? 11.999 -10.230 -21.841 1.00 86.00 342 LEU A CA 1
ATOM 2786 C C . LEU A 1 342 ? 13.397 -10.809 -22.135 1.00 86.00 342 LEU A C 1
ATOM 2788 O O . LEU A 1 342 ? 13.481 -11.897 -22.711 1.00 86.00 342 LEU A O 1
ATOM 2792 N N . PRO A 1 343 ? 14.482 -10.127 -21.716 1.00 82.69 343 PRO A N 1
ATOM 2793 C CA . PRO A 1 343 ? 15.827 -10.695 -21.743 1.00 82.69 343 PRO A CA 1
ATOM 2794 C C . PRO A 1 343 ? 15.896 -11.985 -20.919 1.00 82.69 343 PRO A C 1
ATOM 2796 O O . PRO A 1 343 ? 15.333 -12.061 -19.823 1.00 82.69 343 PRO A O 1
ATOM 2799 N N . ILE A 1 344 ? 16.583 -12.998 -21.446 1.00 78.44 344 ILE A N 1
ATOM 2800 C CA . ILE A 1 344 ? 16.799 -14.273 -20.755 1.00 78.44 344 ILE A CA 1
ATOM 2801 C C . ILE A 1 344 ? 18.167 -14.205 -20.082 1.00 78.44 344 ILE A C 1
ATOM 2803 O O . ILE A 1 344 ? 19.197 -14.256 -20.747 1.00 78.44 344 ILE A O 1
ATOM 2807 N N . HIS A 1 345 ? 18.171 -14.089 -18.755 1.00 79.81 345 HIS A N 1
ATOM 2808 C CA . HIS A 1 345 ? 19.403 -14.004 -17.972 1.00 79.81 345 HIS A CA 1
ATOM 2809 C C . HIS A 1 345 ? 20.001 -15.400 -17.763 1.00 79.81 345 HIS A C 1
ATOM 2811 O O . HIS A 1 345 ? 19.291 -16.336 -17.396 1.00 79.81 345 HIS A O 1
ATOM 2817 N N . LYS A 1 346 ? 21.320 -15.539 -17.949 1.00 65.31 346 LYS A N 1
ATOM 2818 C CA . LYS A 1 346 ? 22.044 -16.811 -17.761 1.00 65.31 346 LYS A CA 1
ATOM 2819 C C . LYS A 1 346 ? 21.762 -17.397 -16.370 1.00 65.31 346 LYS A C 1
ATOM 2821 O O . LYS A 1 346 ? 21.880 -16.683 -15.381 1.00 65.31 346 LYS A O 1
ATOM 2826 N N . GLU A 1 347 ? 21.428 -18.690 -16.315 1.00 68.38 347 GLU A N 1
ATOM 2827 C CA . GLU A 1 347 ? 21.035 -19.458 -15.110 1.00 68.38 347 GLU A CA 1
ATOM 2828 C C . GLU A 1 347 ? 19.615 -19.202 -14.562 1.00 68.38 347 GLU A C 1
ATOM 2830 O O . GLU A 1 347 ? 19.216 -19.851 -13.592 1.00 68.38 347 GLU A O 1
ATOM 2835 N N . TRP A 1 348 ? 18.829 -18.313 -15.180 1.00 71.44 348 TRP A N 1
ATOM 2836 C CA . TRP A 1 348 ? 17.476 -17.951 -14.740 1.00 71.44 348 TRP A CA 1
ATOM 2837 C C . TRP A 1 348 ? 16.448 -18.190 -15.852 1.00 71.44 348 TRP A C 1
ATOM 2839 O O . TRP A 1 348 ? 15.855 -17.253 -16.386 1.00 71.44 348 TRP A O 1
ATOM 2849 N N . ASP A 1 349 ? 16.218 -19.462 -16.176 1.00 66.06 349 ASP A N 1
ATOM 2850 C CA . ASP A 1 349 ? 15.319 -19.875 -17.259 1.00 66.06 349 ASP A CA 1
ATOM 2851 C C . ASP A 1 349 ? 13.901 -20.201 -16.757 1.00 66.06 349 ASP A C 1
ATOM 2853 O O . ASP A 1 349 ? 13.705 -20.616 -15.618 1.00 66.06 349 ASP A O 1
ATOM 2857 N N . ASN A 1 350 ? 12.902 -20.074 -17.641 1.00 73.94 350 ASN A N 1
ATOM 2858 C CA . ASN A 1 350 ? 11.523 -20.569 -17.483 1.00 73.94 350 ASN A CA 1
ATOM 2859 C C . ASN A 1 350 ? 10.851 -20.284 -16.124 1.00 73.94 350 ASN A C 1
ATOM 2861 O O . ASN A 1 350 ? 10.894 -21.087 -15.192 1.00 73.94 350 ASN A O 1
ATOM 2865 N N . GLY A 1 351 ? 10.106 -19.179 -16.050 1.00 83.88 351 GLY A N 1
ATOM 2866 C CA . GLY A 1 351 ? 9.362 -18.787 -14.844 1.00 83.88 351 GLY A CA 1
ATOM 2867 C C . GLY A 1 351 ? 9.984 -17.619 -14.086 1.00 83.88 351 GLY A C 1
ATOM 2868 O O . GLY A 1 351 ? 9.320 -17.034 -13.229 1.00 83.88 351 GLY A O 1
ATOM 2869 N N . TRP A 1 352 ? 11.222 -17.259 -14.433 1.00 90.00 352 TRP A N 1
ATOM 2870 C CA . TRP A 1 352 ? 11.973 -16.164 -13.836 1.00 90.00 352 TRP A CA 1
ATOM 2871 C C . TRP A 1 352 ? 11.912 -14.880 -14.671 1.00 90.00 352 TRP A C 1
ATOM 2873 O O . TRP A 1 352 ? 11.873 -14.920 -15.896 1.00 90.00 352 TRP A O 1
ATOM 2883 N N . ALA A 1 353 ? 11.909 -13.731 -13.996 1.00 90.50 353 ALA A N 1
ATOM 2884 C CA . ALA A 1 353 ? 12.035 -12.413 -14.613 1.00 90.50 353 ALA A CA 1
ATOM 2885 C C . ALA A 1 353 ? 12.728 -11.424 -13.667 1.00 90.50 353 ALA A C 1
ATOM 2887 O O . ALA A 1 353 ? 12.554 -11.489 -12.446 1.00 90.50 353 ALA A O 1
ATOM 2888 N N . LEU A 1 354 ? 13.472 -10.466 -14.223 1.00 90.00 354 LEU A N 1
ATOM 2889 C CA . LEU A 1 354 ? 14.054 -9.365 -13.459 1.00 90.00 354 LEU A CA 1
ATOM 2890 C C . LEU A 1 354 ? 13.041 -8.219 -13.321 1.00 90.00 354 LEU A C 1
ATOM 2892 O O . LEU A 1 354 ? 12.407 -7.801 -14.290 1.00 90.00 354 LEU A O 1
ATOM 2896 N N . LEU A 1 355 ? 12.904 -7.663 -12.113 1.00 90.06 355 LEU A N 1
ATOM 2897 C CA . LEU A 1 355 ? 11.974 -6.560 -11.848 1.00 90.06 355 LEU A CA 1
ATOM 2898 C C . LEU A 1 355 ? 12.236 -5.327 -12.732 1.00 90.06 355 LEU A C 1
ATOM 2900 O O . LEU A 1 355 ? 11.284 -4.677 -13.160 1.00 90.06 355 LEU A O 1
ATOM 2904 N N . CYS A 1 356 ? 13.502 -5.006 -13.006 1.00 88.00 356 CYS A N 1
ATOM 2905 C CA . CYS A 1 356 ? 13.885 -3.894 -13.878 1.00 88.00 356 CYS A CA 1
ATOM 2906 C C . CYS A 1 356 ? 13.269 -4.043 -15.279 1.00 88.00 356 CYS A C 1
ATOM 2908 O O . CYS A 1 356 ? 12.579 -3.138 -15.752 1.00 88.00 356 CYS A O 1
ATOM 2910 N N . ASP A 1 357 ? 13.418 -5.221 -15.881 1.00 88.75 357 ASP A N 1
ATOM 2911 C CA . ASP A 1 357 ? 12.931 -5.517 -17.231 1.00 88.75 357 ASP A CA 1
ATOM 2912 C C . ASP A 1 357 ? 11.402 -5.496 -17.279 1.00 88.75 357 ASP A C 1
ATOM 2914 O O . ASP A 1 357 ? 10.805 -4.909 -18.182 1.00 88.75 357 ASP A O 1
ATOM 2918 N N . VAL A 1 358 ? 10.752 -6.041 -16.244 1.00 91.38 358 VAL A N 1
ATOM 2919 C CA . VAL A 1 358 ? 9.291 -5.984 -16.102 1.00 91.38 358 VAL A CA 1
ATOM 2920 C C . VAL A 1 358 ? 8.800 -4.538 -16.039 1.00 91.38 358 VAL A C 1
ATOM 2922 O O . VAL A 1 358 ? 7.797 -4.225 -16.671 1.00 91.38 358 VAL A O 1
ATOM 2925 N N . ILE A 1 359 ? 9.482 -3.652 -15.299 1.00 90.94 359 ILE A N 1
ATOM 2926 C CA . ILE A 1 359 ? 9.121 -2.228 -15.167 1.00 90.94 359 ILE A CA 1
ATOM 2927 C C . ILE A 1 359 ? 9.264 -1.492 -16.506 1.00 90.94 359 ILE A C 1
ATOM 2929 O O . ILE A 1 359 ? 8.396 -0.683 -16.843 1.00 90.94 359 ILE A O 1
ATOM 2933 N N . LEU A 1 360 ? 10.320 -1.777 -17.272 1.00 88.12 360 LEU A N 1
ATOM 2934 C CA . LEU A 1 360 ? 10.542 -1.192 -18.599 1.00 88.12 360 LEU A CA 1
ATOM 2935 C C . LEU A 1 360 ? 9.522 -1.689 -19.637 1.00 88.12 360 LEU A C 1
ATOM 2937 O O . LEU A 1 360 ? 9.177 -0.950 -20.560 1.00 88.12 360 LEU A O 1
ATOM 2941 N N . ALA A 1 361 ? 8.993 -2.901 -19.453 1.00 90.00 361 ALA A N 1
ATOM 2942 C CA . ALA A 1 361 ? 7.975 -3.507 -20.307 1.00 90.00 361 ALA A CA 1
ATOM 2943 C C . ALA A 1 361 ? 6.527 -3.086 -19.971 1.00 90.00 361 ALA A C 1
ATOM 2945 O O . ALA A 1 361 ? 5.596 -3.578 -20.610 1.00 90.00 361 ALA A O 1
ATOM 2946 N N . ILE A 1 362 ? 6.291 -2.198 -18.991 1.00 92.38 362 ILE A N 1
ATOM 2947 C CA . ILE A 1 362 ? 4.929 -1.771 -18.623 1.00 92.38 362 ILE A CA 1
ATOM 2948 C C . ILE A 1 362 ? 4.407 -0.701 -19.605 1.00 92.38 362 ILE A C 1
ATOM 2950 O O . ILE A 1 362 ? 4.982 0.386 -19.690 1.00 92.38 362 ILE A O 1
ATOM 2954 N N . PRO A 1 363 ? 3.260 -0.933 -20.270 1.00 93.12 363 PRO A N 1
ATOM 2955 C CA . PRO A 1 363 ? 2.562 0.082 -21.060 1.00 93.12 363 PRO A CA 1
ATOM 2956 C C . PRO A 1 363 ? 1.961 1.187 -20.187 1.00 93.12 363 PRO A C 1
ATOM 2958 O O . PRO A 1 363 ? 1.467 0.917 -19.086 1.00 93.12 363 PRO A O 1
ATOM 2961 N N . LEU A 1 364 ? 1.857 2.410 -20.711 1.00 91.81 364 LEU A N 1
ATOM 2962 C CA . LEU A 1 364 ? 1.301 3.564 -19.988 1.00 91.81 364 LEU A CA 1
ATOM 2963 C C . LEU A 1 364 ? -0.091 3.296 -19.376 1.00 91.81 364 LEU A C 1
ATOM 2965 O O . LEU A 1 364 ? -0.344 3.586 -18.202 1.00 91.81 364 LEU A O 1
ATOM 2969 N N . SER A 1 365 ? -0.982 2.674 -20.148 1.00 92.12 365 SER A N 1
ATOM 2970 C CA . SER A 1 365 ? -2.344 2.296 -19.742 1.00 92.12 365 SER A CA 1
ATOM 2971 C C . SER A 1 365 ? -2.405 1.386 -18.512 1.00 92.12 365 SER A C 1
ATOM 2973 O O . SER A 1 365 ? -3.354 1.478 -17.727 1.00 92.12 365 SER A O 1
ATOM 2975 N N . LEU A 1 366 ? -1.413 0.509 -18.326 1.00 93.00 366 LEU A N 1
ATOM 2976 C CA . LEU A 1 366 ? -1.281 -0.322 -17.130 1.00 93.00 366 LEU A CA 1
ATOM 2977 C C . LEU A 1 366 ? -0.542 0.424 -16.026 1.00 93.00 366 LEU A C 1
ATOM 2979 O O . LEU A 1 366 ? -0.946 0.352 -14.864 1.00 93.00 366 LEU A O 1
ATOM 2983 N N . TRP A 1 367 ? 0.487 1.192 -16.378 1.00 92.75 367 TRP A N 1
ATOM 2984 C CA . TRP A 1 367 ? 1.288 1.939 -15.420 1.00 92.75 367 TRP A CA 1
ATOM 2985 C C . TRP A 1 367 ? 0.439 2.844 -14.531 1.00 92.75 367 TRP A C 1
ATOM 2987 O O . TRP A 1 367 ? 0.514 2.779 -13.306 1.00 92.75 367 TRP A O 1
ATOM 2997 N N . VAL A 1 368 ? -0.425 3.649 -15.143 1.00 91.44 368 VAL A N 1
ATOM 2998 C CA . VAL A 1 368 ? -1.310 4.587 -14.447 1.00 91.44 368 VAL A CA 1
ATOM 2999 C C . VAL A 1 368 ? -2.320 3.868 -13.539 1.00 91.44 368 VAL A C 1
ATOM 3001 O O . VAL A 1 368 ? -2.698 4.377 -12.479 1.00 91.44 368 VAL A O 1
ATOM 3004 N N . LYS A 1 369 ? -2.743 2.653 -13.912 1.00 92.56 369 LYS A N 1
ATOM 3005 C CA . LYS A 1 369 ? -3.610 1.811 -13.074 1.00 92.56 369 LYS A CA 1
ATOM 3006 C C . LYS A 1 369 ? -2.848 1.257 -11.865 1.00 92.56 369 LYS A C 1
ATOM 3008 O O . LYS A 1 369 ? -3.426 1.185 -10.777 1.00 92.56 369 LYS A O 1
ATOM 3013 N N . LEU A 1 370 ? -1.574 0.890 -12.037 1.00 92.00 370 LEU A N 1
ATOM 3014 C CA . LEU A 1 370 ? -0.705 0.265 -11.029 1.00 92.00 370 LEU A CA 1
ATOM 3015 C C . LEU A 1 370 ? -0.085 1.268 -10.039 1.00 92.00 370 LEU A C 1
ATOM 3017 O O . LEU A 1 370 ? -0.019 1.000 -8.828 1.00 92.00 370 LEU A O 1
ATOM 3021 N N . PHE A 1 371 ? 0.341 2.433 -10.523 1.00 90.81 371 PHE A N 1
ATOM 3022 C CA . PHE A 1 371 ? 1.100 3.422 -9.762 1.00 90.81 371 PHE A CA 1
ATOM 3023 C C . PHE A 1 371 ? 0.385 4.768 -9.727 1.00 90.81 371 PHE A C 1
ATOM 3025 O O . PHE A 1 371 ? -0.131 5.264 -10.720 1.00 90.81 371 PHE A O 1
ATOM 3032 N N . ASN A 1 372 ? 0.346 5.379 -8.543 1.00 87.62 372 ASN A N 1
ATOM 3033 C CA . ASN A 1 372 ? -0.359 6.640 -8.358 1.00 87.62 372 ASN A CA 1
ATOM 3034 C C . ASN A 1 372 ? 0.504 7.830 -8.798 1.00 87.62 372 ASN A C 1
ATOM 3036 O O . ASN A 1 372 ? 1.439 8.206 -8.084 1.00 87.62 372 ASN A O 1
ATOM 3040 N N . THR A 1 373 ? 0.128 8.470 -9.901 1.00 84.06 373 THR A N 1
ATOM 3041 C CA . THR A 1 373 ? 0.732 9.725 -10.365 1.00 84.06 373 THR A CA 1
ATOM 3042 C C . THR A 1 373 ? 0.250 10.897 -9.507 1.00 84.06 373 THR A C 1
ATOM 3044 O O . THR A 1 373 ? -0.948 11.153 -9.381 1.00 84.06 373 THR A O 1
ATOM 3047 N N . THR A 1 374 ? 1.188 11.597 -8.857 1.00 79.56 374 THR A N 1
ATOM 3048 C CA . THR A 1 374 ? 0.873 12.718 -7.943 1.00 79.56 374 THR A CA 1
ATOM 3049 C C . THR A 1 374 ? 1.053 14.100 -8.557 1.00 79.56 374 THR A C 1
ATOM 3051 O O . THR A 1 374 ? 0.633 15.079 -7.946 1.00 79.56 374 THR A O 1
ATOM 3054 N N . LEU A 1 375 ? 1.747 14.185 -9.689 1.00 82.56 375 LEU A N 1
ATOM 3055 C CA . LEU A 1 375 ? 1.958 15.430 -10.417 1.00 82.56 375 LEU A CA 1
ATOM 3056 C C . LEU A 1 375 ? 0.846 15.589 -11.448 1.00 82.56 375 LEU A C 1
ATOM 3058 O O . LEU A 1 375 ? 0.523 14.634 -12.146 1.00 82.56 375 LEU A O 1
ATOM 3062 N N . GLU A 1 376 ? 0.237 16.766 -11.477 1.00 80.19 376 GLU A N 1
ATOM 3063 C CA . GLU A 1 376 ? -0.863 17.102 -12.373 1.00 80.19 376 GLU A CA 1
ATOM 3064 C C . GLU A 1 376 ? -0.310 17.646 -13.693 1.00 80.19 376 GLU A C 1
ATOM 3066 O O . GLU A 1 376 ? 0.380 18.663 -13.697 1.00 80.19 376 GLU A O 1
ATOM 3071 N N . CYS A 1 377 ? -0.609 16.948 -14.788 1.00 81.81 377 CYS A N 1
ATOM 3072 C CA . CYS A 1 377 ? -0.259 17.315 -16.161 1.00 81.81 377 CYS A CA 1
ATOM 3073 C C . CYS A 1 377 ? -1.492 17.047 -17.040 1.00 81.81 377 CYS A C 1
ATOM 3075 O O . CYS A 1 377 ? -1.802 15.885 -17.310 1.00 81.81 377 CYS A O 1
ATOM 3077 N N . PRO A 1 378 ? -2.261 18.083 -17.411 1.00 79.69 378 PRO A N 1
ATOM 3078 C CA . PRO A 1 378 ? -3.463 17.918 -18.223 1.00 79.69 378 PRO A CA 1
ATOM 3079 C C . PRO A 1 378 ? -3.200 17.272 -19.590 1.00 79.69 378 PRO A C 1
ATOM 3081 O O . PRO A 1 378 ? -4.027 16.474 -20.026 1.00 79.69 378 PRO A O 1
ATOM 3084 N N . GLU A 1 379 ? -2.051 17.529 -20.230 1.00 85.06 379 GLU A N 1
ATOM 3085 C CA . GLU A 1 379 ? -1.734 16.921 -21.534 1.00 85.06 379 GLU A CA 1
ATOM 3086 C C . GLU A 1 379 ? -1.610 15.394 -21.447 1.00 85.06 379 GLU A C 1
ATOM 3088 O O . GLU A 1 379 ? -2.021 14.686 -22.363 1.00 85.06 379 GLU A O 1
ATOM 3093 N N . LEU A 1 380 ? -1.141 14.858 -20.313 1.00 86.25 380 LEU A N 1
ATOM 3094 C CA . LEU A 1 380 ? -1.070 13.412 -20.098 1.00 86.25 380 LEU A CA 1
ATOM 3095 C C . LEU A 1 380 ? -2.458 12.751 -20.129 1.00 86.25 380 LEU A C 1
ATOM 3097 O O . LEU A 1 380 ? -2.580 11.591 -20.517 1.00 86.25 380 LEU A O 1
ATOM 3101 N N . TYR A 1 381 ? -3.507 13.464 -19.713 1.00 84.88 381 TYR A N 1
ATOM 3102 C CA . TYR A 1 381 ? -4.870 12.945 -19.800 1.00 84.88 381 TYR A CA 1
ATOM 3103 C C . TYR A 1 381 ? -5.335 12.869 -21.263 1.00 84.88 381 TYR A C 1
ATOM 3105 O O . TYR A 1 381 ? -5.831 11.823 -21.671 1.00 84.88 381 TYR A O 1
ATOM 3113 N N . ALA A 1 382 ? -5.078 13.903 -22.071 1.00 85.19 382 ALA A N 1
ATOM 3114 C CA . ALA A 1 382 ? -5.364 13.877 -23.510 1.00 85.19 382 ALA A CA 1
ATOM 3115 C C . ALA A 1 382 ? -4.575 12.766 -24.231 1.00 85.19 382 ALA A C 1
ATOM 3117 O O . ALA A 1 382 ? -5.122 12.023 -25.043 1.00 85.19 382 ALA A O 1
ATOM 3118 N N . TYR A 1 383 ? -3.309 12.565 -23.853 1.00 86.38 383 TYR A N 1
ATOM 3119 C CA . TYR A 1 383 ? -2.472 11.483 -24.378 1.00 86.38 383 TYR A CA 1
ATOM 3120 C C . TYR A 1 383 ? -3.038 10.081 -24.068 1.00 86.38 383 TYR A C 1
ATOM 3122 O O . TYR A 1 383 ? -2.882 9.147 -24.854 1.00 86.38 383 TYR A O 1
ATOM 3130 N N . MET A 1 384 ? -3.723 9.926 -22.931 1.00 85.75 384 MET A N 1
ATOM 3131 C CA . MET A 1 384 ? -4.359 8.672 -22.507 1.00 85.75 384 MET A CA 1
ATOM 3132 C C . MET A 1 384 ? -5.683 8.369 -23.220 1.00 85.75 384 MET A C 1
ATOM 3134 O O . MET A 1 384 ? -6.091 7.205 -23.249 1.00 85.75 384 MET A O 1
ATOM 3138 N N . GLU A 1 385 ? -6.359 9.381 -23.770 1.00 85.56 385 GLU A N 1
ATOM 3139 C CA . GLU A 1 385 ? -7.602 9.197 -24.533 1.00 85.56 385 GLU A CA 1
ATOM 3140 C C . GLU A 1 385 ? -7.341 8.560 -25.905 1.00 85.56 385 GLU A C 1
ATOM 3142 O O . GLU A 1 385 ? -8.192 7.836 -26.424 1.00 85.56 385 GLU A O 1
ATOM 3147 N N . HIS A 1 386 ? -6.135 8.731 -26.451 1.00 86.12 386 HIS A N 1
ATOM 3148 C CA . HIS A 1 386 ? -5.747 8.148 -27.729 1.00 86.12 386 HIS A CA 1
ATOM 3149 C C . HIS A 1 386 ? -5.724 6.600 -27.679 1.00 86.12 386 HIS A C 1
ATOM 3151 O O . HIS A 1 386 ? -5.088 6.017 -26.793 1.00 86.12 386 HIS A O 1
ATOM 3157 N N . PRO A 1 387 ? -6.341 5.888 -28.649 1.00 84.00 387 PRO A N 1
ATOM 3158 C CA . PRO A 1 387 ? -6.506 4.431 -28.606 1.00 84.00 387 PRO A CA 1
ATOM 3159 C C . PRO A 1 387 ? -5.184 3.650 -28.613 1.00 84.00 387 PRO A C 1
ATOM 3161 O O . PRO A 1 387 ? -5.080 2.653 -27.904 1.00 84.00 387 PRO A O 1
ATOM 3164 N N . VAL A 1 388 ? -4.178 4.123 -29.356 1.00 84.69 388 VAL A N 1
ATOM 3165 C CA . VAL A 1 388 ? -2.874 3.449 -29.527 1.00 84.69 388 VAL A CA 1
ATOM 3166 C C . VAL A 1 388 ? -1.785 3.990 -28.584 1.00 84.69 388 VAL A C 1
ATOM 3168 O O . VAL A 1 388 ? -1.203 3.215 -27.829 1.00 84.69 388 VAL A O 1
ATOM 3171 N N . ARG A 1 389 ? -1.549 5.314 -28.543 1.00 85.88 389 ARG A N 1
ATOM 3172 C CA . ARG A 1 389 ? -0.509 5.970 -27.711 1.00 85.88 389 ARG A CA 1
ATOM 3173 C C . ARG A 1 389 ? -0.574 5.617 -26.219 1.00 85.88 389 ARG A C 1
ATOM 3175 O O . ARG A 1 389 ? 0.462 5.491 -25.565 1.00 85.88 389 ARG A O 1
ATOM 3182 N N . LYS A 1 390 ? -1.769 5.354 -25.674 1.00 88.12 390 LYS A N 1
ATOM 3183 C CA . LYS A 1 390 ? -1.941 4.868 -24.290 1.00 88.12 390 LYS A CA 1
ATOM 3184 C C . LYS A 1 390 ? -1.268 3.510 -24.023 1.00 88.12 390 LYS A C 1
ATOM 3186 O O . LYS A 1 390 ? -1.129 3.110 -22.867 1.00 88.12 390 LYS A O 1
ATOM 3191 N N . HIS A 1 391 ? -0.891 2.764 -25.057 1.00 90.44 391 HIS A N 1
ATOM 3192 C CA . HIS A 1 391 ? -0.226 1.467 -24.954 1.00 90.44 391 HIS A CA 1
ATOM 3193 C C . HIS A 1 391 ? 1.291 1.537 -25.188 1.00 90.44 391 HIS A C 1
ATOM 3195 O O . HIS A 1 391 ? 1.945 0.503 -25.089 1.00 90.44 391 HIS A O 1
ATOM 3201 N N . TYR A 1 392 ? 1.869 2.724 -25.408 1.00 90.44 392 TYR A N 1
ATOM 3202 C CA . TYR A 1 392 ? 3.324 2.876 -25.511 1.00 90.44 392 TYR A CA 1
ATOM 3203 C C . TYR A 1 392 ? 4.012 2.507 -24.193 1.00 90.44 392 TYR A C 1
ATOM 3205 O O . TYR A 1 392 ? 3.468 2.731 -23.101 1.00 90.44 392 TYR A O 1
ATOM 3213 N N . LEU A 1 393 ? 5.208 1.927 -24.299 1.00 90.31 393 LEU A N 1
ATOM 3214 C CA . LEU A 1 393 ? 6.040 1.597 -23.145 1.00 90.31 393 LEU A CA 1
ATOM 3215 C C . LEU A 1 393 ? 6.643 2.861 -22.548 1.00 90.31 393 LEU A C 1
ATOM 3217 O O . LEU A 1 393 ? 6.871 3.846 -23.236 1.00 90.31 393 LEU A O 1
ATOM 3221 N N . ILE A 1 394 ? 6.982 2.828 -21.265 1.00 87.31 394 ILE A N 1
ATOM 3222 C CA . ILE A 1 394 ? 7.468 4.022 -20.549 1.00 87.31 394 ILE A CA 1
ATOM 3223 C C . ILE A 1 394 ? 8.777 4.577 -21.113 1.00 87.31 394 ILE A C 1
ATOM 3225 O O . ILE A 1 394 ? 9.005 5.789 -21.061 1.00 87.31 394 ILE A O 1
ATOM 3229 N N . LYS A 1 395 ? 9.602 3.700 -21.692 1.00 83.19 395 LYS A N 1
ATOM 3230 C CA . LYS A 1 395 ? 10.832 4.061 -22.405 1.00 83.19 395 LYS A CA 1
ATOM 3231 C C . LYS A 1 395 ? 10.594 4.761 -23.752 1.00 83.19 395 LYS A C 1
ATOM 3233 O O . LYS A 1 395 ? 11.492 5.453 -24.217 1.00 83.19 395 LYS A O 1
ATOM 3238 N N . ASP A 1 396 ? 9.390 4.656 -24.311 1.00 85.06 396 ASP A N 1
ATOM 3239 C CA . ASP A 1 396 ? 9.038 5.173 -25.641 1.00 85.06 396 ASP A CA 1
ATOM 3240 C C . ASP A 1 396 ? 8.091 6.394 -25.565 1.00 85.06 396 ASP A C 1
ATOM 3242 O O . ASP A 1 396 ? 7.753 7.005 -26.571 1.00 85.06 396 ASP A O 1
ATOM 3246 N N . ILE A 1 397 ? 7.649 6.780 -24.363 1.00 86.94 397 ILE A N 1
ATOM 3247 C CA . ILE A 1 397 ? 6.792 7.959 -24.136 1.00 86.94 397 ILE A CA 1
ATOM 3248 C C . ILE A 1 397 ? 7.640 9.244 -24.125 1.00 86.94 397 ILE A C 1
ATOM 3250 O O . ILE A 1 397 ? 8.759 9.200 -23.598 1.00 86.94 397 ILE A O 1
ATOM 3254 N N . PRO A 1 398 ? 7.100 10.399 -24.575 1.00 85.94 398 PRO A N 1
ATOM 3255 C CA . PRO A 1 398 ? 7.752 11.703 -24.446 1.00 85.94 398 PRO A CA 1
ATOM 3256 C C . PRO A 1 398 ? 8.339 11.991 -23.054 1.00 85.94 398 PRO A C 1
ATOM 3258 O O . PRO A 1 398 ? 7.747 11.664 -22.017 1.00 85.94 398 PRO A O 1
ATOM 3261 N N . LEU A 1 399 ? 9.503 12.653 -23.036 1.00 80.25 399 LEU A N 1
ATOM 3262 C CA . LEU A 1 399 ? 10.281 12.938 -21.821 1.00 80.25 399 LEU A CA 1
ATOM 3263 C C . LEU A 1 399 ? 9.469 13.700 -20.763 1.00 80.25 399 LEU A C 1
ATOM 3265 O O . LEU A 1 399 ? 9.559 13.401 -19.572 1.00 80.25 399 LEU A O 1
ATOM 3269 N N . GLU A 1 400 ? 8.618 14.634 -21.184 1.00 81.19 400 GLU A N 1
ATOM 3270 C CA . GLU A 1 400 ? 7.782 15.436 -20.286 1.00 81.19 400 GLU A CA 1
ATOM 3271 C C . GLU A 1 400 ? 6.861 14.564 -19.423 1.00 81.19 400 GLU A C 1
ATOM 3273 O O . GLU A 1 400 ? 6.831 14.681 -18.193 1.00 81.19 400 GLU A O 1
ATOM 3278 N N . PHE A 1 401 ? 6.169 13.611 -20.049 1.00 84.50 401 PHE A N 1
ATOM 3279 C CA . PHE A 1 401 ? 5.265 12.693 -19.361 1.00 84.50 401 PHE A CA 1
ATOM 3280 C C . PHE A 1 401 ? 6.026 11.684 -18.506 1.00 84.50 401 PHE A C 1
ATOM 3282 O O . PHE A 1 401 ? 5.616 11.384 -17.379 1.00 84.50 401 PHE A O 1
ATOM 3289 N N . ARG A 1 402 ? 7.173 11.201 -18.993 1.00 83.88 402 ARG A N 1
ATOM 3290 C CA . ARG A 1 402 ? 8.061 10.312 -18.238 1.00 83.88 402 ARG A CA 1
ATOM 3291 C C . ARG A 1 402 ? 8.489 10.948 -16.916 1.00 83.88 402 ARG A C 1
ATOM 3293 O O . ARG A 1 402 ? 8.370 10.304 -15.872 1.00 83.88 402 ARG A O 1
ATOM 3300 N N . HIS A 1 403 ? 8.871 12.226 -16.918 1.00 79.88 403 HIS A N 1
ATOM 3301 C CA . HIS A 1 403 ? 9.264 12.951 -15.702 1.00 79.88 403 HIS A CA 1
ATOM 3302 C C . HIS A 1 403 ? 8.115 13.074 -14.691 1.00 79.88 403 HIS A C 1
ATOM 3304 O O . HIS A 1 403 ? 8.313 12.893 -13.486 1.00 79.88 403 HIS A O 1
ATOM 3310 N N . VAL A 1 404 ? 6.895 13.343 -15.169 1.00 81.62 404 VAL A N 1
ATOM 3311 C CA . VAL A 1 404 ? 5.685 13.448 -14.334 1.00 81.62 404 VAL A CA 1
ATOM 3312 C C . VAL A 1 404 ? 5.379 12.117 -13.640 1.00 81.62 404 VAL A C 1
ATOM 3314 O O . VAL A 1 404 ? 5.047 12.072 -12.448 1.00 81.62 404 VAL A O 1
ATOM 3317 N N . ILE A 1 405 ? 5.507 11.024 -14.386 1.00 82.62 405 ILE A N 1
ATOM 3318 C CA . ILE A 1 405 ? 5.103 9.682 -13.978 1.00 82.62 405 ILE A CA 1
ATOM 3319 C C . ILE A 1 405 ? 6.168 8.996 -13.104 1.00 82.62 405 ILE A C 1
ATOM 3321 O O . ILE A 1 405 ? 5.833 8.350 -12.104 1.00 82.62 405 ILE A O 1
ATOM 3325 N N . MET A 1 406 ? 7.449 9.160 -13.440 1.00 81.88 406 MET A N 1
ATOM 3326 C CA . MET A 1 406 ? 8.585 8.562 -12.725 1.00 81.88 406 MET A CA 1
ATOM 3327 C C . MET A 1 406 ? 9.152 9.460 -11.623 1.00 81.88 406 MET A C 1
ATOM 3329 O O . MET A 1 406 ? 10.127 9.097 -10.960 1.00 81.88 406 MET A O 1
ATOM 3333 N N . PHE A 1 407 ? 8.494 10.589 -11.356 1.00 79.06 407 PHE A N 1
ATOM 3334 C CA . PHE A 1 407 ? 8.900 11.569 -10.359 1.00 79.06 407 PHE A CA 1
ATOM 3335 C C . PHE A 1 407 ? 9.330 10.946 -9.024 1.00 79.06 407 PHE A C 1
ATOM 3337 O O . PHE A 1 407 ? 8.550 10.274 -8.330 1.00 79.06 407 PHE A O 1
ATOM 3344 N N . LYS A 1 408 ? 10.578 11.231 -8.628 1.00 74.25 408 LYS A N 1
ATOM 3345 C CA . LYS A 1 408 ? 11.218 10.748 -7.389 1.00 74.25 408 LYS A CA 1
ATOM 3346 C C . LYS A 1 408 ? 11.205 9.218 -7.233 1.00 74.25 408 LYS A C 1
ATOM 3348 O O . LYS A 1 408 ? 11.140 8.736 -6.101 1.00 74.25 408 LYS A O 1
ATOM 3353 N N . ARG A 1 409 ? 11.168 8.461 -8.338 1.00 79.50 409 ARG A N 1
ATOM 3354 C CA . ARG A 1 409 ? 11.076 6.988 -8.360 1.00 79.50 409 ARG A CA 1
ATOM 3355 C C . ARG A 1 409 ? 10.016 6.426 -7.399 1.00 79.50 409 ARG A C 1
ATOM 3357 O O . ARG A 1 409 ? 10.192 5.368 -6.799 1.00 79.50 409 ARG A O 1
ATOM 3364 N N . LYS A 1 410 ? 8.885 7.126 -7.216 1.00 81.31 410 LYS A N 1
ATOM 3365 C CA . LYS A 1 410 ? 7.823 6.705 -6.275 1.00 81.31 410 LYS A CA 1
ATOM 3366 C C . LYS A 1 410 ? 7.139 5.397 -6.681 1.00 81.31 410 LYS A C 1
ATOM 3368 O O . LYS A 1 410 ? 6.517 4.757 -5.834 1.00 81.31 410 LYS A O 1
ATOM 3373 N N . TYR A 1 411 ? 7.221 5.021 -7.956 1.00 86.31 411 TYR A N 1
ATOM 3374 C CA . TYR A 1 411 ? 6.667 3.773 -8.477 1.00 86.31 411 TYR A CA 1
ATOM 3375 C C . TYR A 1 411 ? 7.378 2.550 -7.883 1.00 86.31 411 TYR A C 1
ATOM 3377 O O . TYR A 1 411 ? 6.706 1.602 -7.496 1.00 86.31 411 TYR A O 1
ATOM 3385 N N . LEU A 1 412 ? 8.701 2.601 -7.703 1.00 87.75 412 LEU A N 1
ATOM 3386 C CA . LEU A 1 412 ? 9.508 1.458 -7.286 1.00 87.75 412 LEU A CA 1
ATOM 3387 C C . LEU A 1 412 ? 9.133 0.902 -5.898 1.00 87.75 412 LEU A C 1
ATOM 3389 O O . LEU A 1 412 ? 8.818 -0.283 -5.804 1.00 87.75 412 LEU A O 1
ATOM 3393 N N . PRO A 1 413 ? 9.065 1.701 -4.809 1.00 86.81 413 PRO A N 1
ATOM 3394 C CA . PRO A 1 413 ? 8.617 1.173 -3.522 1.00 86.81 413 PRO A CA 1
ATOM 3395 C C . PRO A 1 413 ? 7.166 0.671 -3.567 1.00 86.81 413 PRO A C 1
ATOM 3397 O O . PRO A 1 413 ? 6.833 -0.261 -2.840 1.00 86.81 413 PRO A O 1
ATOM 3400 N N . ASN A 1 414 ? 6.309 1.246 -4.422 1.00 88.75 414 ASN A N 1
ATOM 3401 C CA . ASN A 1 414 ? 4.945 0.751 -4.617 1.00 88.75 414 ASN A CA 1
ATOM 3402 C C . ASN A 1 414 ? 4.924 -0.585 -5.380 1.00 88.75 414 ASN A C 1
ATOM 3404 O O . ASN A 1 414 ? 4.097 -1.435 -5.058 1.00 88.75 414 ASN A O 1
ATOM 3408 N N . ALA A 1 415 ? 5.813 -0.774 -6.359 1.00 90.31 415 ALA A N 1
ATOM 3409 C CA . ALA A 1 415 ? 5.970 -2.016 -7.117 1.00 90.31 415 ALA A CA 1
ATOM 3410 C C . ALA A 1 415 ? 6.426 -3.143 -6.191 1.00 90.31 415 ALA A C 1
ATOM 3412 O O . ALA A 1 415 ? 5.756 -4.168 -6.097 1.00 90.31 415 ALA A O 1
ATOM 3413 N N . VAL A 1 416 ? 7.474 -2.894 -5.403 1.00 90.06 416 VAL A N 1
ATOM 3414 C CA . VAL A 1 416 ? 7.964 -3.830 -4.382 1.00 90.06 416 VAL A CA 1
ATOM 3415 C C . VAL A 1 416 ? 6.868 -4.159 -3.359 1.00 90.06 416 VAL A C 1
ATOM 3417 O O . VAL A 1 416 ? 6.684 -5.319 -3.000 1.00 90.06 416 VAL A O 1
ATOM 3420 N N . GLU A 1 417 ? 6.060 -3.181 -2.928 1.00 89.56 417 GLU A N 1
ATOM 3421 C CA . GLU A 1 417 ? 4.925 -3.450 -2.032 1.00 89.56 417 GLU A CA 1
ATOM 3422 C C . GLU A 1 417 ? 3.859 -4.359 -2.674 1.00 89.56 417 GLU A C 1
ATOM 3424 O O . GLU A 1 417 ? 3.267 -5.194 -1.985 1.00 89.56 417 GLU A O 1
ATOM 3429 N N . LEU A 1 418 ? 3.581 -4.203 -3.973 1.00 92.06 418 LEU A N 1
ATOM 3430 C CA . LEU A 1 418 ? 2.663 -5.084 -4.699 1.00 92.06 418 LEU A CA 1
ATOM 3431 C C . LEU A 1 418 ? 3.238 -6.497 -4.838 1.00 92.06 418 LEU A C 1
ATOM 3433 O O . LEU A 1 418 ? 2.518 -7.456 -4.573 1.00 92.06 418 LEU A O 1
ATOM 3437 N N . LEU A 1 419 ? 4.526 -6.627 -5.153 1.00 92.44 419 LEU A N 1
ATOM 3438 C CA . LEU A 1 419 ? 5.212 -7.917 -5.243 1.00 92.44 419 LEU A CA 1
ATOM 3439 C C . LEU A 1 419 ? 5.189 -8.669 -3.915 1.00 92.44 419 LEU A C 1
ATOM 3441 O O . LEU A 1 419 ? 4.768 -9.819 -3.871 1.00 92.44 419 LEU A O 1
ATOM 3445 N N . TYR A 1 420 ? 5.520 -8.005 -2.806 1.00 91.69 420 TYR A N 1
ATOM 3446 C CA . TYR A 1 420 ? 5.447 -8.613 -1.473 1.00 91.69 420 TYR A CA 1
ATOM 3447 C C . TYR A 1 420 ? 4.038 -9.112 -1.148 1.00 91.69 420 TYR A C 1
ATOM 3449 O O . TYR A 1 420 ? 3.856 -10.160 -0.536 1.00 91.69 420 TYR A O 1
ATOM 3457 N N . ARG A 1 421 ? 3.010 -8.386 -1.593 1.00 92.06 421 ARG A N 1
ATOM 3458 C CA . ARG A 1 421 ? 1.616 -8.810 -1.431 1.00 92.06 421 ARG A CA 1
ATOM 3459 C C . ARG A 1 421 ? 1.256 -10.001 -2.319 1.00 92.06 421 ARG A C 1
ATOM 3461 O O . ARG A 1 421 ? 0.462 -10.811 -1.860 1.00 92.06 421 ARG A O 1
ATOM 3468 N N . LEU A 1 422 ? 1.803 -10.109 -3.531 1.00 94.00 422 LEU A N 1
ATOM 3469 C CA . LEU A 1 422 ? 1.668 -11.308 -4.368 1.00 94.00 422 LEU A CA 1
ATOM 3470 C C . LEU A 1 422 ? 2.377 -12.512 -3.731 1.00 94.00 422 LEU A C 1
ATOM 3472 O O . LEU A 1 422 ? 1.817 -13.606 -3.740 1.00 94.00 422 LEU A O 1
ATOM 3476 N N . CYS A 1 423 ? 3.523 -12.296 -3.076 1.00 92.56 423 CYS A N 1
ATOM 3477 C CA . CYS A 1 423 ? 4.210 -13.327 -2.289 1.00 92.56 423 CYS A CA 1
ATOM 3478 C C . CYS A 1 423 ? 3.341 -13.811 -1.121 1.00 92.56 423 CYS A C 1
ATOM 3480 O O . CYS A 1 423 ? 3.189 -15.007 -0.913 1.00 92.56 423 CYS A O 1
ATOM 3482 N N . PHE A 1 424 ? 2.666 -12.901 -0.408 1.00 91.75 424 PHE A N 1
ATOM 3483 C CA . PHE A 1 424 ? 1.732 -13.269 0.670 1.00 91.75 424 PHE A CA 1
ATOM 3484 C C . PHE A 1 424 ? 0.484 -14.023 0.194 1.00 91.75 424 PHE A C 1
ATOM 3486 O O . PHE A 1 424 ? -0.215 -14.608 1.014 1.00 91.75 424 PHE A O 1
ATOM 3493 N N . ILE A 1 425 ? 0.158 -13.953 -1.098 1.00 92.81 425 ILE A N 1
ATOM 3494 C CA . ILE A 1 425 ? -0.934 -14.722 -1.710 1.00 92.81 425 ILE A CA 1
ATOM 3495 C C . ILE A 1 425 ? -0.407 -16.074 -2.231 1.00 92.81 425 ILE A C 1
ATOM 3497 O O . ILE A 1 425 ? -1.196 -16.981 -2.472 1.00 92.81 425 ILE A O 1
ATOM 3501 N N . GLY A 1 426 ? 0.916 -16.234 -2.352 1.00 91.44 426 GLY A N 1
ATOM 3502 C CA . GLY A 1 426 ? 1.556 -17.437 -2.885 1.00 91.44 426 GLY A CA 1
ATOM 3503 C C . GLY A 1 426 ? 1.612 -17.483 -4.413 1.00 91.44 426 GLY A C 1
ATOM 3504 O O . GLY A 1 426 ? 1.728 -18.565 -4.973 1.00 91.44 426 GLY A O 1
ATOM 3505 N N . LEU A 1 427 ? 1.502 -16.336 -5.098 1.00 93.75 427 LEU A N 1
ATOM 3506 C CA . LEU A 1 427 ? 1.555 -16.267 -6.570 1.00 93.75 427 LEU A CA 1
ATOM 3507 C C . LEU A 1 427 ? 2.964 -15.998 -7.112 1.00 93.75 427 LEU A C 1
ATOM 3509 O O . LEU A 1 427 ? 3.266 -16.342 -8.246 1.00 93.75 427 LEU A O 1
ATOM 3513 N N . VAL A 1 428 ? 3.819 -15.350 -6.320 1.00 94.38 428 VAL A N 1
ATOM 3514 C CA . VAL A 1 428 ? 5.179 -14.959 -6.717 1.00 94.38 428 VAL A CA 1
ATOM 3515 C C . VAL A 1 428 ? 6.146 -15.344 -5.605 1.00 94.38 428 VAL A C 1
ATOM 3517 O O . VAL A 1 428 ? 5.799 -15.240 -4.429 1.00 94.38 428 VAL A O 1
ATOM 3520 N N . GLN A 1 429 ? 7.355 -15.751 -5.971 1.00 92.12 429 GLN A N 1
ATOM 3521 C CA . GLN A 1 429 ? 8.467 -15.975 -5.052 1.00 92.12 429 GLN A CA 1
ATOM 3522 C C . GLN A 1 429 ? 9.617 -15.023 -5.397 1.00 92.12 429 GLN A C 1
ATOM 3524 O O . GLN A 1 429 ? 9.794 -14.638 -6.554 1.00 92.12 429 GLN A O 1
ATOM 3529 N N . LEU A 1 430 ? 10.383 -14.607 -4.388 1.00 90.81 430 LEU A N 1
ATOM 3530 C CA . LEU A 1 430 ? 11.519 -13.703 -4.576 1.00 90.81 430 LEU A CA 1
ATOM 3531 C C . LEU A 1 430 ? 12.810 -14.504 -4.733 1.00 90.81 430 LEU A C 1
ATOM 3533 O O . LEU A 1 430 ? 13.079 -15.414 -3.951 1.00 90.81 430 LEU A O 1
ATOM 3537 N N . GLY A 1 431 ? 13.616 -14.133 -5.718 1.00 86.44 431 GLY A N 1
ATOM 3538 C CA . GLY A 1 431 ? 14.975 -14.625 -5.911 1.00 86.44 431 GLY A CA 1
ATOM 3539 C C . GLY A 1 431 ? 16.017 -13.779 -5.175 1.00 86.44 431 GLY A C 1
ATOM 3540 O O . GLY A 1 431 ? 15.688 -13.056 -4.225 1.00 86.44 431 GLY A O 1
ATOM 3541 N N . PRO A 1 432 ? 17.289 -13.851 -5.602 1.00 83.56 432 PRO A N 1
ATOM 3542 C CA . PRO A 1 432 ? 18.348 -12.975 -5.124 1.00 83.56 432 PRO A CA 1
ATOM 3543 C C . PRO A 1 432 ? 17.966 -11.505 -5.297 1.00 83.56 432 PRO A C 1
ATOM 3545 O O . PRO A 1 432 ? 17.360 -11.109 -6.296 1.00 83.56 432 PRO A O 1
ATOM 3548 N N . GLN A 1 433 ? 18.326 -10.693 -4.306 1.00 81.31 433 GLN A N 1
ATOM 3549 C CA . GLN A 1 433 ? 18.051 -9.260 -4.285 1.00 81.31 433 GLN A CA 1
ATOM 3550 C C . GLN A 1 433 ? 19.285 -8.500 -3.811 1.00 81.31 433 GLN A C 1
ATOM 3552 O O . GLN A 1 433 ? 19.958 -8.927 -2.868 1.00 81.31 433 GLN A O 1
ATOM 3557 N N . ASN A 1 434 ? 19.547 -7.342 -4.409 1.00 72.12 434 ASN A N 1
ATOM 3558 C CA . ASN A 1 434 ? 20.553 -6.429 -3.885 1.00 72.12 434 ASN A CA 1
ATOM 3559 C C . ASN A 1 434 ? 19.934 -5.532 -2.803 1.00 72.12 434 ASN A C 1
ATOM 3561 O O . ASN A 1 434 ? 18.934 -4.848 -3.016 1.00 72.12 434 ASN A O 1
ATOM 3565 N N . THR A 1 435 ? 20.537 -5.508 -1.614 1.00 59.03 435 THR A N 1
ATOM 3566 C CA . THR A 1 435 ? 20.033 -4.694 -0.493 1.00 59.03 435 THR A CA 1
ATOM 3567 C C . THR A 1 435 ? 20.192 -3.189 -0.722 1.00 59.03 435 THR A C 1
ATOM 3569 O O . THR A 1 435 ? 19.456 -2.404 -0.121 1.00 59.03 435 THR A O 1
ATOM 3572 N N . GLN A 1 436 ? 21.117 -2.775 -1.594 1.00 57.66 436 GLN A N 1
ATOM 3573 C CA . GLN A 1 436 ? 21.385 -1.363 -1.876 1.00 57.66 436 GLN A CA 1
ATOM 3574 C C . GLN A 1 436 ? 20.499 -0.804 -2.999 1.00 57.66 436 GLN A C 1
ATOM 3576 O O . GLN A 1 436 ? 20.068 0.348 -2.918 1.00 57.66 436 GLN A O 1
ATOM 3581 N N . VAL A 1 437 ? 20.178 -1.622 -4.008 1.00 67.50 437 VAL A N 1
ATOM 3582 C CA . VAL A 1 437 ? 19.413 -1.227 -5.202 1.00 67.50 437 VAL A CA 1
ATOM 3583 C C . VAL A 1 437 ? 18.137 -2.066 -5.283 1.00 67.50 437 VAL A C 1
ATOM 3585 O O . VAL A 1 437 ? 18.180 -3.251 -5.590 1.00 67.50 437 VAL A O 1
ATOM 3588 N N . LYS A 1 438 ? 16.980 -1.451 -5.009 1.00 70.06 438 LYS A N 1
ATOM 3589 C CA . LYS A 1 438 ? 15.673 -2.144 -4.914 1.00 70.06 438 LYS A CA 1
ATOM 3590 C C . LYS A 1 438 ? 15.105 -2.602 -6.262 1.00 70.06 438 LYS A C 1
ATOM 3592 O O . LYS A 1 438 ? 14.069 -3.255 -6.306 1.00 70.06 438 LYS A O 1
ATOM 3597 N N . ASP A 1 439 ? 15.755 -2.185 -7.331 1.00 72.88 439 ASP A N 1
ATOM 3598 C CA . ASP A 1 439 ? 15.426 -2.369 -8.736 1.00 72.88 439 ASP A CA 1
ATOM 3599 C C . ASP A 1 439 ? 15.982 -3.729 -9.234 1.00 72.88 439 ASP A C 1
ATOM 3601 O O . ASP A 1 439 ? 15.503 -4.280 -10.221 1.00 72.88 439 ASP A O 1
ATOM 3605 N N . GLN A 1 440 ? 16.951 -4.300 -8.500 1.00 82.94 440 GLN A N 1
ATOM 3606 C CA . GLN A 1 440 ? 17.608 -5.586 -8.757 1.00 82.94 440 GLN A CA 1
ATOM 3607 C C . GLN A 1 440 ? 16.970 -6.706 -7.921 1.00 82.94 440 GLN A C 1
ATOM 3609 O O . GLN A 1 440 ? 17.470 -7.073 -6.854 1.00 82.94 440 GLN A O 1
ATOM 3614 N N . ILE A 1 441 ? 15.830 -7.221 -8.386 1.00 87.12 441 ILE A N 1
ATOM 3615 C CA . ILE A 1 441 ? 15.114 -8.332 -7.746 1.00 87.12 441 ILE A CA 1
ATOM 3616 C C . ILE A 1 441 ? 14.703 -9.334 -8.823 1.00 87.12 441 ILE A C 1
ATOM 3618 O O . ILE A 1 441 ? 13.933 -8.981 -9.719 1.00 87.12 441 ILE A O 1
ATOM 3622 N N . PHE A 1 442 ? 15.179 -10.573 -8.710 1.00 89.62 442 PHE A N 1
ATOM 3623 C CA . PHE A 1 442 ? 14.666 -11.688 -9.506 1.00 89.62 442 PHE A CA 1
ATOM 3624 C C . PHE A 1 442 ? 13.331 -12.177 -8.940 1.00 89.62 442 PHE A C 1
ATOM 3626 O O . PHE A 1 442 ? 13.144 -12.257 -7.724 1.00 89.62 442 PHE A O 1
ATOM 3633 N N . LEU A 1 443 ? 12.391 -12.495 -9.822 1.00 92.31 443 LEU A N 1
ATOM 3634 C CA . LEU A 1 443 ? 11.032 -12.907 -9.489 1.00 92.31 443 LEU A CA 1
ATOM 3635 C C . LEU A 1 443 ? 10.744 -14.248 -10.143 1.00 92.31 443 LEU A C 1
ATOM 3637 O O . LEU A 1 443 ? 10.960 -14.377 -11.341 1.00 92.31 443 LEU A O 1
ATOM 3641 N N . TYR A 1 444 ? 10.203 -15.194 -9.383 1.00 92.75 444 TYR A N 1
ATOM 3642 C CA . TYR A 1 444 ? 9.668 -16.443 -9.914 1.00 92.75 444 TYR A CA 1
ATOM 3643 C C . TYR A 1 444 ? 8.142 -16.428 -9.845 1.00 92.75 444 TYR A C 1
ATOM 3645 O O . TYR A 1 444 ? 7.567 -16.120 -8.794 1.00 92.75 444 TYR A O 1
ATOM 3653 N N . LEU A 1 445 ? 7.477 -16.736 -10.956 1.00 93.69 445 LEU A N 1
ATOM 3654 C CA . LEU A 1 445 ? 6.019 -16.776 -11.039 1.00 93.69 445 LEU A CA 1
ATOM 3655 C C . LEU A 1 445 ? 5.503 -18.206 -10.844 1.00 93.69 445 LEU A C 1
ATOM 3657 O O . LEU A 1 445 ? 5.723 -19.072 -11.694 1.00 93.69 445 LEU A O 1
ATOM 3661 N N . ASN A 1 446 ? 4.756 -18.429 -9.762 1.00 93.38 446 ASN A N 1
ATOM 3662 C CA . ASN A 1 446 ? 4.175 -19.734 -9.453 1.00 93.38 446 ASN A CA 1
ATOM 3663 C C . ASN A 1 446 ? 3.090 -20.109 -10.462 1.00 93.38 446 ASN A C 1
ATOM 3665 O O . ASN A 1 446 ? 2.298 -19.269 -10.896 1.00 93.38 446 ASN A O 1
ATOM 3669 N N . ARG A 1 447 ? 3.008 -21.398 -10.792 1.00 92.12 447 ARG A N 1
ATOM 3670 C CA . ARG A 1 447 ? 1.962 -21.954 -11.657 1.00 92.12 447 ARG A CA 1
ATOM 3671 C C . ARG A 1 447 ? 0.830 -22.590 -10.872 1.00 92.12 447 ARG A C 1
ATOM 3673 O O . ARG A 1 447 ? -0.244 -22.784 -11.441 1.00 92.12 447 ARG A O 1
ATOM 3680 N N . ARG A 1 448 ? 1.043 -22.937 -9.604 1.00 93.12 448 ARG A N 1
ATOM 3681 C CA . ARG A 1 448 ? 0.042 -23.607 -8.772 1.00 93.12 448 ARG A CA 1
ATOM 3682 C C . ARG A 1 448 ? -0.390 -22.690 -7.642 1.00 93.12 448 ARG A C 1
ATOM 3684 O O . ARG A 1 448 ? 0.406 -21.972 -7.048 1.00 93.12 448 ARG A O 1
ATOM 3691 N N . THR A 1 449 ? -1.678 -22.708 -7.324 1.00 93.94 449 THR A N 1
ATOM 3692 C CA . THR A 1 449 ? -2.209 -22.017 -6.145 1.00 93.94 449 THR A CA 1
ATOM 3693 C C . THR A 1 449 ? -3.494 -22.681 -5.678 1.00 93.94 449 THR A C 1
ATOM 3695 O O . THR A 1 449 ? -4.136 -23.437 -6.408 1.00 93.94 449 THR A O 1
ATOM 3698 N N . THR A 1 450 ? -3.884 -22.413 -4.442 1.00 94.56 450 THR A N 1
ATOM 3699 C CA . THR A 1 450 ? -5.109 -22.933 -3.841 1.00 94.56 450 THR A CA 1
ATOM 3700 C C . THR A 1 450 ? -5.898 -21.781 -3.236 1.00 94.56 450 THR A C 1
ATOM 3702 O O . THR A 1 450 ? -5.335 -20.751 -2.884 1.00 94.56 450 THR A O 1
ATOM 3705 N N . LEU A 1 451 ? -7.217 -21.926 -3.146 1.00 95.38 451 LEU A N 1
ATOM 3706 C CA . LEU A 1 451 ? -8.124 -21.029 -2.432 1.00 95.38 451 LEU A CA 1
ATOM 3707 C C . LEU A 1 451 ? -9.061 -21.862 -1.562 1.00 95.38 451 LEU A C 1
ATOM 3709 O O . LEU A 1 451 ? -9.368 -23.005 -1.888 1.00 95.38 451 LEU A O 1
ATOM 3713 N N . TYR A 1 452 ? -9.559 -21.279 -0.477 1.00 94.56 452 TYR A N 1
ATOM 3714 C CA . TYR A 1 452 ? -10.543 -21.923 0.395 1.00 94.56 452 TYR A CA 1
ATOM 3715 C C . TYR A 1 452 ? -11.882 -21.203 0.292 1.00 94.56 452 TYR A C 1
ATOM 3717 O O . TYR A 1 452 ? -11.942 -19.991 0.470 1.00 94.56 452 TYR A O 1
ATOM 3725 N N . ASP A 1 453 ? -12.977 -21.916 0.048 1.00 95.00 453 ASP A N 1
ATOM 3726 C CA . ASP A 1 453 ? -14.301 -21.298 0.014 1.00 95.00 453 ASP A CA 1
ATOM 3727 C C . ASP A 1 453 ? -14.795 -20.972 1.430 1.00 95.00 453 ASP A C 1
ATOM 3729 O O . ASP A 1 453 ? -15.392 -21.797 2.122 1.00 95.00 453 ASP A O 1
ATOM 3733 N N . THR A 1 454 ? -14.534 -19.737 1.860 1.00 94.81 454 THR A N 1
ATOM 3734 C CA . THR A 1 454 ? -14.899 -19.220 3.184 1.00 94.81 454 THR A CA 1
ATOM 3735 C C . THR A 1 454 ? -16.291 -18.581 3.244 1.00 94.81 454 THR A C 1
ATOM 3737 O O . THR A 1 454 ? -16.651 -17.994 4.271 1.00 94.81 454 THR A O 1
ATOM 3740 N N . SER A 1 455 ? -17.093 -18.674 2.177 1.00 92.31 455 SER A N 1
ATOM 3741 C CA . SER A 1 455 ? -18.431 -18.060 2.104 1.00 92.31 455 SER A CA 1
ATOM 3742 C C . SER A 1 455 ? -19.390 -18.549 3.202 1.00 92.31 455 SER A C 1
ATOM 3744 O O . SER A 1 455 ? -20.218 -17.783 3.687 1.00 92.31 455 SER A O 1
ATOM 3746 N N . THR A 1 456 ? -19.214 -19.787 3.672 1.00 92.12 456 THR A N 1
ATOM 3747 C CA . THR A 1 456 ? -20.014 -20.445 4.724 1.00 92.12 456 THR A CA 1
ATOM 3748 C C . THR A 1 456 ? -19.593 -20.089 6.161 1.00 92.12 456 THR A C 1
ATOM 3750 O O . THR A 1 456 ? -20.134 -20.631 7.133 1.00 92.12 456 THR A O 1
ATOM 3753 N N . SER A 1 457 ? -18.604 -19.205 6.331 1.00 92.56 457 SER A N 1
ATOM 3754 C CA . SER A 1 457 ? -18.122 -18.779 7.651 1.00 92.56 457 SER A CA 1
ATOM 3755 C C . SER A 1 457 ? -19.166 -17.955 8.416 1.00 92.56 457 SER A C 1
ATOM 3757 O O . SER A 1 457 ? -20.022 -17.302 7.823 1.00 92.56 457 SER A O 1
ATOM 3759 N N . ALA A 1 458 ? -19.114 -17.968 9.753 1.00 89.19 458 ALA A N 1
ATOM 3760 C CA . ALA A 1 458 ? -19.999 -17.104 10.538 1.00 89.19 458 ALA A CA 1
ATOM 3761 C C . ALA A 1 458 ? -19.525 -15.636 10.491 1.00 89.19 458 ALA A C 1
ATOM 3763 O O . ALA A 1 458 ? -18.320 -15.386 10.351 1.00 89.19 458 ALA A O 1
ATOM 3764 N N . PRO A 1 459 ? -20.430 -14.654 10.667 1.00 88.56 459 PRO A N 1
ATOM 3765 C CA . PRO A 1 459 ? -20.055 -13.251 10.645 1.00 88.56 459 PRO A CA 1
ATOM 3766 C C . PRO A 1 459 ? -18.975 -12.890 11.667 1.00 88.56 459 PRO A C 1
ATOM 3768 O O . PRO A 1 459 ? -19.101 -13.183 12.854 1.00 88.56 459 PRO A O 1
ATOM 3771 N N . SER A 1 460 ? -17.915 -12.218 11.218 1.00 88.12 460 SER A N 1
ATOM 3772 C CA . SER A 1 460 ? -16.781 -11.831 12.068 1.00 88.12 460 SER A CA 1
ATOM 3773 C C . SER A 1 460 ? -16.143 -10.522 11.587 1.00 88.12 460 SER A C 1
ATOM 3775 O O . SER A 1 460 ? -16.517 -9.947 10.561 1.00 88.12 460 SER A O 1
ATOM 3777 N N . TYR A 1 461 ? -15.196 -9.981 12.354 1.00 87.00 461 TYR A N 1
ATOM 3778 C CA . TYR A 1 461 ? -14.548 -8.718 12.009 1.00 87.00 461 TYR A CA 1
ATOM 3779 C C . TYR A 1 461 ? -13.451 -8.891 10.953 1.00 87.00 461 TYR A C 1
ATOM 3781 O O . TYR A 1 461 ? -13.462 -8.169 9.959 1.00 87.00 461 TYR A O 1
ATOM 3789 N N . HIS A 1 462 ? -12.511 -9.821 11.143 1.00 87.44 462 HIS A N 1
ATOM 3790 C CA . HIS A 1 462 ? -11.384 -10.006 10.212 1.00 87.44 462 HIS A CA 1
ATOM 3791 C C . HIS A 1 462 ? -10.839 -11.433 10.102 1.00 87.44 462 HIS A C 1
ATOM 3793 O O . HIS A 1 462 ? -10.075 -11.687 9.176 1.00 87.44 462 HIS A O 1
ATOM 3799 N N . LYS A 1 463 ? -11.237 -12.339 11.003 1.00 90.94 463 LYS A N 1
ATOM 3800 C CA . LYS A 1 463 ? -10.863 -13.759 10.993 1.00 90.94 463 LYS A CA 1
ATOM 3801 C C . LYS A 1 463 ? -12.095 -14.627 10.764 1.00 90.94 463 LYS A C 1
ATOM 3803 O O . LYS A 1 463 ? -13.107 -14.398 11.429 1.00 90.94 463 LYS A O 1
ATOM 3808 N N . VAL A 1 464 ? -12.015 -15.594 9.857 1.00 92.62 464 VAL A N 1
ATOM 3809 C CA . VAL A 1 464 ? -13.073 -16.587 9.629 1.00 92.62 464 VAL A CA 1
ATOM 3810 C C . VAL A 1 464 ? -13.188 -17.536 10.819 1.00 92.62 464 VAL A C 1
ATOM 3812 O O . VAL A 1 464 ? -12.249 -17.700 11.600 1.00 92.62 464 VAL A O 1
ATOM 3815 N N . THR A 1 465 ? -14.352 -18.163 10.973 1.00 90.75 465 THR A N 1
ATOM 3816 C CA . THR A 1 465 ? -14.536 -19.213 11.978 1.00 90.75 465 THR A CA 1
ATOM 3817 C C . THR A 1 465 ? -13.625 -20.406 11.684 1.00 90.75 465 THR A C 1
ATOM 3819 O O . THR A 1 465 ? -13.495 -20.762 10.514 1.00 90.75 465 THR A O 1
ATOM 3822 N N . PRO A 1 466 ? -13.016 -21.050 12.691 1.00 88.81 466 PRO A N 1
ATOM 3823 C CA . PRO A 1 466 ? -12.236 -22.263 12.473 1.00 88.81 466 PRO A CA 1
ATOM 3824 C C . PRO A 1 466 ? -13.186 -23.402 12.072 1.00 88.81 466 PRO A C 1
ATOM 3826 O O . PRO A 1 466 ? -13.898 -23.953 12.906 1.00 88.81 466 PRO A O 1
ATOM 3829 N N . LYS A 1 467 ? -13.256 -23.682 10.770 1.00 89.75 467 LYS A N 1
ATOM 3830 C CA . LYS A 1 467 ? -14.031 -24.760 10.144 1.00 89.75 467 LYS A CA 1
ATOM 3831 C C . LYS A 1 467 ? -13.225 -25.306 8.966 1.00 89.75 467 LYS A C 1
ATOM 3833 O O . LYS A 1 467 ? -12.388 -24.590 8.418 1.00 89.75 467 LYS A O 1
ATOM 3838 N N . ASN A 1 468 ? -13.516 -26.535 8.551 1.00 90.19 468 ASN A N 1
ATOM 3839 C CA . ASN A 1 468 ? -12.947 -27.098 7.330 1.00 90.19 468 ASN A CA 1
ATOM 3840 C C . ASN A 1 468 ? -13.686 -26.507 6.126 1.00 90.19 468 ASN A C 1
ATOM 3842 O O . ASN A 1 468 ? -14.868 -26.777 5.919 1.00 90.19 468 ASN A O 1
ATOM 3846 N N . TYR A 1 469 ? -12.997 -25.657 5.369 1.00 92.69 469 TYR A N 1
ATOM 3847 C CA . TYR A 1 469 ? -13.527 -25.035 4.159 1.00 92.69 469 TYR A CA 1
ATOM 3848 C C . TYR A 1 469 ? -13.131 -25.848 2.927 1.00 92.69 469 TYR A C 1
ATOM 3850 O O . TYR A 1 469 ? -12.053 -26.441 2.893 1.00 92.69 469 TYR A O 1
ATOM 3858 N N . LYS A 1 470 ? -13.988 -25.854 1.901 1.00 92.94 470 LYS A N 1
ATOM 3859 C CA . LYS A 1 470 ? -13.701 -26.532 0.631 1.00 92.94 470 LYS A CA 1
ATOM 3860 C C . LYS A 1 470 ? -12.483 -25.889 -0.033 1.00 92.94 470 LYS A C 1
ATOM 3862 O O . LYS A 1 470 ? -12.478 -24.680 -0.256 1.00 92.94 470 LYS A O 1
ATOM 3867 N N . GLN A 1 471 ? -11.482 -26.693 -0.365 1.00 94.06 471 GLN A N 1
ATOM 3868 C CA . GLN A 1 471 ? -10.296 -26.249 -1.091 1.00 94.06 471 GLN A CA 1
ATOM 3869 C C . GLN A 1 471 ? -10.554 -26.292 -2.605 1.00 94.06 471 GLN A C 1
ATOM 3871 O O . GLN A 1 471 ? -11.156 -27.236 -3.115 1.00 94.06 471 GLN A O 1
ATOM 3876 N N . ILE A 1 472 ? -10.114 -25.257 -3.314 1.00 94.31 472 ILE A N 1
ATOM 3877 C CA . ILE A 1 472 ? -10.194 -25.108 -4.769 1.00 94.31 472 ILE A CA 1
ATOM 3878 C C . ILE A 1 472 ? -8.764 -24.902 -5.264 1.00 94.31 472 ILE A C 1
ATOM 3880 O O . ILE A 1 472 ? -8.134 -23.900 -4.923 1.00 94.31 472 ILE A O 1
ATOM 3884 N N . SER A 1 473 ? -8.226 -25.855 -6.017 1.00 94.31 473 SER A N 1
ATOM 3885 C CA . SER A 1 473 ? -6.894 -25.757 -6.616 1.00 94.31 473 SER A CA 1
ATOM 3886 C C . SER A 1 473 ? -6.960 -25.126 -8.006 1.00 94.31 473 SER A C 1
ATOM 3888 O O . SER A 1 473 ? -7.916 -25.323 -8.753 1.00 94.31 473 SER A O 1
ATOM 3890 N N . PHE A 1 474 ? -5.927 -24.365 -8.349 1.00 94.44 474 PHE A N 1
ATOM 3891 C CA . PHE A 1 474 ? -5.760 -23.708 -9.638 1.00 94.44 474 PHE A CA 1
ATOM 3892 C C . PHE A 1 474 ? -4.376 -24.021 -10.202 1.00 94.44 474 PHE A C 1
ATOM 3894 O O . PHE A 1 474 ? -3.380 -24.030 -9.473 1.00 94.44 474 PHE A O 1
ATOM 3901 N N . ILE A 1 475 ? -4.330 -24.249 -11.514 1.00 95.12 475 ILE A N 1
ATOM 3902 C CA . ILE A 1 475 ? -3.098 -24.409 -12.288 1.00 95.12 475 ILE A CA 1
ATOM 3903 C C . ILE A 1 475 ? -3.140 -23.400 -13.437 1.00 95.12 475 ILE A C 1
ATOM 3905 O O . ILE A 1 475 ? -4.064 -23.404 -14.255 1.00 95.12 475 ILE A O 1
ATOM 3909 N N . PHE A 1 476 ? -2.149 -22.516 -13.500 1.00 93.44 476 PHE A N 1
ATOM 3910 C CA . PHE A 1 476 ? -2.061 -21.439 -14.482 1.00 93.44 476 PHE A CA 1
ATOM 3911 C C . PHE A 1 476 ? -1.459 -21.924 -15.807 1.00 93.44 476 PHE A C 1
ATOM 3913 O O . PHE A 1 476 ? -0.332 -21.592 -16.168 1.00 93.44 476 PHE A O 1
ATOM 3920 N N . SER A 1 477 ? -2.227 -22.724 -16.545 1.00 90.69 477 SER A N 1
ATOM 3921 C CA . SER A 1 477 ? -1.861 -23.193 -17.892 1.00 90.69 477 SER A CA 1
ATOM 3922 C C . SER A 1 477 ? -2.274 -22.229 -19.004 1.00 90.69 477 SER A C 1
ATOM 3924 O O . SER A 1 477 ? -1.724 -22.289 -20.096 1.00 90.69 477 SER A O 1
ATOM 3926 N N . SER A 1 478 ? -3.251 -21.361 -18.738 1.00 92.88 478 SER A N 1
ATOM 3927 C CA . SER A 1 478 ? -3.720 -20.346 -19.678 1.00 92.88 478 SER A CA 1
ATOM 3928 C C . SER A 1 478 ? -4.080 -19.052 -18.953 1.00 92.88 478 SER A C 1
ATOM 3930 O O . SER A 1 478 ? -4.341 -19.036 -17.745 1.00 92.88 478 SER A O 1
ATOM 3932 N N . ARG A 1 479 ? -4.187 -17.966 -19.722 1.00 90.56 479 ARG A N 1
ATOM 3933 C CA . ARG A 1 479 ? -4.704 -16.676 -19.251 1.00 90.56 479 ARG A CA 1
ATOM 3934 C C . ARG A 1 479 ? -6.094 -16.787 -18.619 1.00 90.56 479 ARG A C 1
ATOM 3936 O O . ARG A 1 479 ? -6.332 -16.188 -17.574 1.00 90.56 479 ARG A O 1
ATOM 3943 N N . ASN A 1 480 ? -6.977 -17.601 -19.195 1.00 93.31 480 ASN A N 1
ATOM 3944 C CA . ASN A 1 480 ? -8.335 -17.790 -18.681 1.00 93.31 480 ASN A CA 1
ATOM 3945 C C . ASN A 1 480 ? -8.320 -18.367 -17.257 1.00 93.31 480 ASN A C 1
ATOM 3947 O O . ASN A 1 480 ? -9.155 -17.998 -16.437 1.00 93.31 480 ASN A O 1
ATOM 3951 N N . ASN A 1 481 ? -7.341 -19.217 -16.925 1.00 93.94 481 ASN A N 1
ATOM 3952 C CA . ASN A 1 481 ? -7.196 -19.757 -15.570 1.00 93.94 481 ASN A CA 1
ATOM 3953 C C . ASN A 1 481 ? -6.751 -18.677 -14.571 1.00 93.94 481 ASN A C 1
ATOM 3955 O O . ASN A 1 481 ? -7.178 -18.695 -13.416 1.00 93.94 481 ASN A O 1
ATOM 3959 N N . VAL A 1 482 ? -5.916 -17.727 -15.009 1.00 94.38 482 VAL A N 1
ATOM 3960 C CA . VAL A 1 482 ? -5.508 -16.573 -14.193 1.00 94.38 482 VAL A CA 1
ATOM 3961 C C . VAL A 1 482 ? -6.709 -15.676 -13.897 1.00 94.38 482 VAL A C 1
ATOM 3963 O O . VAL A 1 482 ? -6.937 -15.312 -12.743 1.00 94.38 482 VAL A O 1
ATOM 3966 N N . GLU A 1 483 ? -7.508 -15.363 -14.916 1.00 94.31 483 GLU A N 1
ATOM 3967 C CA . GLU A 1 483 ? -8.731 -14.570 -14.762 1.00 94.31 483 GLU A CA 1
ATOM 3968 C C . GLU A 1 483 ? -9.748 -15.288 -13.861 1.00 94.31 483 GLU A C 1
ATOM 3970 O O . GLU A 1 483 ? -10.257 -14.699 -12.904 1.00 94.31 483 GLU A O 1
ATOM 3975 N N . ALA A 1 484 ? -9.968 -16.589 -14.081 1.00 95.38 484 ALA A N 1
ATOM 3976 C CA . ALA A 1 484 ? -10.857 -17.413 -13.266 1.00 95.38 484 ALA A CA 1
ATOM 3977 C C . ALA A 1 484 ? -10.446 -17.431 -11.785 1.00 95.38 484 ALA A C 1
ATOM 3979 O O . ALA A 1 484 ? -11.307 -17.311 -10.911 1.00 95.38 484 ALA A O 1
ATOM 3980 N N . TYR A 1 485 ? -9.144 -17.514 -11.486 1.00 96.38 485 TYR A N 1
ATOM 3981 C CA . TYR A 1 485 ? -8.633 -17.420 -10.117 1.00 96.38 485 TYR A CA 1
ATOM 3982 C C . TYR A 1 485 ? -9.019 -16.092 -9.452 1.00 96.38 485 TYR A C 1
ATOM 3984 O O . TYR A 1 485 ? -9.562 -16.089 -8.344 1.00 96.38 485 TYR A O 1
ATOM 3992 N N . TRP A 1 486 ? -8.788 -14.958 -10.122 1.00 96.31 486 TRP A N 1
ATOM 3993 C CA . TRP A 1 486 ? -9.104 -13.639 -9.564 1.00 96.31 486 TRP A CA 1
ATOM 3994 C C . TRP A 1 486 ? -10.614 -13.412 -9.425 1.00 96.31 486 TRP A C 1
ATOM 3996 O O . TRP A 1 486 ? -11.059 -12.873 -8.405 1.00 96.31 486 TRP A O 1
ATOM 4006 N N . CYS A 1 487 ? -11.414 -13.887 -10.384 1.00 95.88 487 CYS A N 1
ATOM 4007 C CA . CYS A 1 487 ? -12.875 -13.889 -10.304 1.00 95.88 487 CYS A CA 1
ATOM 4008 C C . CYS A 1 487 ? -13.383 -14.729 -9.124 1.00 95.88 487 CYS A C 1
ATOM 4010 O O . CYS A 1 487 ? -14.238 -14.267 -8.357 1.00 95.88 487 CYS A O 1
ATOM 4012 N N . GLN A 1 488 ? -12.836 -15.931 -8.925 1.00 95.75 488 GLN A N 1
ATOM 4013 C CA . GLN A 1 488 ? -13.197 -16.797 -7.804 1.00 95.75 488 GLN A CA 1
ATOM 4014 C C . GLN A 1 488 ? -12.792 -16.163 -6.468 1.00 95.75 488 GLN A C 1
ATOM 4016 O O . GLN A 1 488 ? -13.598 -16.106 -5.534 1.00 95.75 488 GLN A O 1
ATOM 4021 N N . LEU A 1 489 ? -11.573 -15.622 -6.384 1.00 96.19 489 LEU A N 1
ATOM 4022 C CA . LEU A 1 489 ? -11.070 -14.928 -5.203 1.00 96.19 489 LEU A CA 1
ATOM 4023 C C . LEU A 1 489 ? -11.967 -13.744 -4.831 1.00 96.19 489 LEU A C 1
ATOM 4025 O O . LEU A 1 489 ? -12.314 -13.579 -3.657 1.00 96.19 489 LEU A O 1
ATOM 4029 N N . TRP A 1 490 ? -12.370 -12.931 -5.810 1.00 95.19 490 TRP A N 1
ATOM 4030 C CA . TRP A 1 490 ? -13.294 -11.820 -5.596 1.00 95.19 490 TRP A CA 1
ATOM 4031 C C . TRP A 1 490 ? -14.652 -12.307 -5.089 1.00 95.19 490 TRP A C 1
ATOM 4033 O O . TRP A 1 490 ? -15.140 -11.801 -4.075 1.00 95.19 490 TRP A O 1
ATOM 4043 N N . THR A 1 491 ? -15.223 -13.322 -5.740 1.00 95.44 491 THR A N 1
ATOM 4044 C CA . THR A 1 491 ? -16.539 -13.886 -5.405 1.00 95.44 491 THR A CA 1
ATOM 4045 C C . THR A 1 491 ? -16.568 -14.408 -3.971 1.00 95.44 491 THR A C 1
ATOM 4047 O O . THR A 1 491 ? -17.410 -13.987 -3.173 1.00 95.44 491 THR A O 1
ATOM 4050 N N . ILE A 1 492 ? -15.592 -15.241 -3.590 1.00 95.56 492 ILE A N 1
ATOM 4051 C CA . ILE A 1 492 ? -15.466 -15.747 -2.217 1.00 95.56 492 ILE A CA 1
ATOM 4052 C C . ILE A 1 492 ? -15.275 -14.577 -1.247 1.00 95.56 492 ILE A C 1
ATOM 4054 O O . ILE A 1 492 ? -15.926 -14.516 -0.205 1.00 95.56 492 ILE A O 1
ATOM 4058 N N . SER A 1 493 ? -14.425 -13.606 -1.585 1.00 93.94 493 SER A N 1
ATOM 4059 C CA . SER A 1 493 ? -14.114 -12.478 -0.702 1.00 93.94 493 SER A CA 1
ATOM 4060 C C . SER A 1 493 ? -15.298 -11.551 -0.444 1.00 93.94 493 SER A C 1
ATOM 4062 O O . SER A 1 493 ? -15.424 -11.038 0.668 1.00 93.94 493 SER A O 1
ATOM 4064 N N . MET A 1 494 ? -16.152 -11.314 -1.443 1.00 93.38 494 MET A N 1
ATOM 4065 C CA . MET A 1 494 ? -17.348 -10.478 -1.297 1.00 93.38 494 MET A CA 1
ATOM 4066 C C . MET A 1 494 ? -18.473 -11.195 -0.546 1.00 93.38 494 MET A C 1
ATOM 4068 O O . MET A 1 494 ? -19.246 -10.528 0.146 1.00 93.38 494 MET A O 1
ATOM 4072 N N . ASN A 1 495 ? -18.536 -12.525 -0.657 1.00 93.19 495 ASN A N 1
ATOM 4073 C CA . ASN A 1 495 ? -19.567 -13.350 -0.027 1.00 93.19 495 ASN A CA 1
ATOM 4074 C C . ASN A 1 495 ? -19.176 -13.854 1.369 1.00 93.19 495 ASN A C 1
ATOM 4076 O O . ASN A 1 495 ? -20.044 -14.219 2.153 1.00 93.19 495 ASN A O 1
ATOM 4080 N N . THR A 1 496 ? -17.889 -13.833 1.721 1.00 93.81 496 THR A N 1
ATOM 4081 C CA . THR A 1 496 ? -17.429 -14.156 3.077 1.00 93.81 496 THR A CA 1
ATOM 4082 C C . THR A 1 496 ? -17.884 -13.049 4.043 1.00 93.81 496 THR A C 1
ATOM 4084 O O . THR A 1 496 ? -17.471 -11.896 3.870 1.00 93.81 496 THR A O 1
ATOM 4087 N N . PRO A 1 497 ? -18.674 -13.351 5.093 1.00 89.94 497 PRO A N 1
ATOM 4088 C CA . PRO A 1 497 ? -19.272 -12.353 5.988 1.00 89.94 497 PRO A CA 1
ATOM 4089 C C . PRO A 1 497 ? -18.277 -11.750 7.005 1.00 89.94 497 PRO A C 1
ATOM 4091 O O . PRO A 1 497 ? -18.513 -11.713 8.213 1.00 89.94 497 PRO A O 1
ATOM 4094 N N . LEU A 1 498 ? -17.158 -11.211 6.525 1.00 89.31 498 LEU A N 1
ATOM 4095 C CA . LEU A 1 498 ? -16.171 -10.482 7.321 1.00 89.31 498 LEU A CA 1
ATOM 4096 C C . LEU A 1 498 ? -16.361 -8.956 7.238 1.00 89.31 498 LEU A C 1
ATOM 4098 O O . LEU A 1 498 ? -17.036 -8.418 6.362 1.00 89.31 498 LEU A O 1
ATOM 4102 N N . GLY A 1 499 ? -15.742 -8.217 8.161 1.00 84.75 499 GLY A N 1
ATOM 4103 C CA . GLY A 1 499 ? -15.805 -6.753 8.224 1.00 84.75 499 GLY A CA 1
ATOM 4104 C C . GLY A 1 499 ? -16.975 -6.206 9.048 1.00 84.75 499 GLY A C 1
ATOM 4105 O O . GLY A 1 499 ? -17.151 -4.981 9.134 1.00 84.75 499 GLY A O 1
ATOM 4106 N N . GLN A 1 500 ? -17.749 -7.080 9.700 1.00 81.69 500 GLN A N 1
ATOM 4107 C CA . GLN A 1 500 ? -18.845 -6.685 10.577 1.00 81.69 500 GLN A CA 1
ATOM 4108 C C . GLN A 1 500 ? -18.300 -6.219 11.930 1.00 81.69 500 GLN A C 1
ATOM 4110 O O . GLN A 1 500 ? -17.777 -6.988 12.732 1.00 81.69 500 GLN A O 1
ATOM 4115 N N . ARG A 1 501 ? -18.402 -4.912 12.194 1.00 75.75 501 ARG A N 1
ATOM 4116 C CA . ARG A 1 501 ? -17.930 -4.318 13.460 1.00 75.75 501 ARG A CA 1
ATOM 4117 C C . ARG A 1 501 ? -18.833 -4.634 14.649 1.00 75.75 501 ARG A C 1
ATOM 4119 O O . ARG A 1 501 ? -18.348 -4.583 15.770 1.00 75.75 501 ARG A O 1
ATOM 4126 N N . THR A 1 502 ? -20.104 -4.921 14.386 1.00 75.44 502 THR A N 1
ATOM 4127 C CA . THR A 1 502 ? -21.145 -5.173 15.391 1.00 75.44 502 THR A CA 1
ATOM 4128 C C . THR A 1 502 ? -20.858 -6.430 16.212 1.00 75.44 502 THR A C 1
ATOM 4130 O O . THR A 1 502 ? -21.027 -6.431 17.422 1.00 75.44 502 THR A O 1
ATOM 4133 N N . VAL A 1 503 ? -20.313 -7.472 15.580 1.00 70.62 503 VAL A N 1
ATOM 4134 C CA . VAL A 1 503 ? -19.995 -8.757 16.231 1.00 70.62 503 VAL A CA 1
ATOM 4135 C C . VAL A 1 503 ? -18.881 -8.636 17.286 1.00 70.62 503 VAL A C 1
ATOM 4137 O O . VAL A 1 503 ? -18.822 -9.413 18.236 1.00 70.62 503 VAL A O 1
ATOM 4140 N N . MET A 1 504 ? -17.995 -7.646 17.144 1.00 66.56 504 MET A N 1
ATOM 4141 C CA . MET A 1 504 ? -16.874 -7.395 18.062 1.00 66.56 504 MET A CA 1
ATOM 4142 C C . MET A 1 504 ? -17.123 -6.197 18.991 1.00 66.56 504 MET A C 1
ATOM 4144 O O . MET A 1 504 ? -16.176 -5.645 19.555 1.00 66.56 504 MET A O 1
ATOM 4148 N N . GLU A 1 505 ? -18.378 -5.768 19.152 1.00 68.69 505 GLU A N 1
ATOM 4149 C CA . GLU A 1 505 ? -18.742 -4.709 20.096 1.00 68.69 505 GLU A CA 1
ATOM 4150 C C . GLU A 1 505 ? -18.270 -5.061 21.518 1.00 68.69 505 GLU A C 1
ATOM 4152 O O . GLU A 1 505 ? -18.565 -6.127 22.049 1.00 68.69 505 GLU A O 1
ATOM 4157 N N . GLY A 1 506 ? -17.455 -4.185 22.119 1.00 61.66 506 GLY A N 1
ATOM 4158 C CA . GLY A 1 506 ? -16.900 -4.376 23.466 1.00 61.66 506 GLY A CA 1
ATOM 4159 C C . GLY A 1 506 ? -15.673 -5.296 23.563 1.00 61.66 506 GLY A C 1
ATOM 4160 O O . GLY A 1 506 ? -14.983 -5.261 24.582 1.00 61.66 506 GLY A O 1
ATOM 4161 N N . LYS A 1 507 ? -15.329 -6.053 22.512 1.00 68.56 507 LYS A N 1
ATOM 4162 C CA . LYS A 1 507 ? -14.171 -6.966 22.496 1.00 68.56 507 LYS A CA 1
ATOM 4163 C C . LYS A 1 507 ? -12.909 -6.277 21.955 1.00 68.56 507 LYS A C 1
ATOM 4165 O O . LYS A 1 507 ? -12.956 -5.423 21.063 1.00 68.56 507 LYS A O 1
ATOM 4170 N N . SER A 1 508 ? -11.745 -6.632 22.501 1.00 67.25 508 SER A N 1
ATOM 4171 C CA . SER A 1 508 ? -10.443 -6.223 21.958 1.00 67.25 508 SER A CA 1
ATOM 4172 C C . SER A 1 508 ? -10.033 -7.154 20.827 1.00 67.25 508 SER A C 1
ATOM 4174 O O . SER A 1 508 ? -9.912 -8.357 21.025 1.00 67.25 508 SER A O 1
ATOM 4176 N N . VAL A 1 509 ? -9.776 -6.587 19.651 1.00 71.94 509 VAL A N 1
ATOM 4177 C CA . VAL A 1 509 ? -9.285 -7.334 18.496 1.00 71.94 509 VAL A CA 1
ATOM 4178 C C . VAL A 1 509 ? -7.775 -7.146 18.379 1.00 71.94 509 VAL A C 1
ATOM 4180 O O . VAL A 1 509 ? -7.301 -6.013 18.262 1.00 71.94 509 VAL A O 1
ATOM 4183 N N . THR A 1 510 ? -7.017 -8.240 18.373 1.00 76.19 510 THR A N 1
ATOM 4184 C CA . THR A 1 510 ? -5.593 -8.237 18.023 1.00 76.19 510 THR A CA 1
ATOM 4185 C C . THR A 1 510 ? -5.442 -8.114 16.508 1.00 76.19 510 THR A C 1
ATOM 4187 O O . THR A 1 510 ? -5.947 -8.931 15.736 1.00 76.19 510 THR A O 1
ATOM 4190 N N . ILE A 1 511 ? -4.786 -7.041 16.066 1.00 76.12 511 ILE A N 1
ATOM 4191 C CA . ILE A 1 511 ? -4.412 -6.849 14.666 1.00 76.12 511 ILE A CA 1
ATOM 4192 C C . ILE A 1 511 ? -2.894 -6.913 14.603 1.00 76.12 511 ILE A C 1
ATOM 4194 O O . ILE A 1 511 ? -2.193 -6.062 15.156 1.00 76.12 511 ILE A O 1
ATOM 4198 N N . GLU A 1 512 ? -2.407 -7.934 13.919 1.00 76.31 512 GLU A N 1
ATOM 4199 C CA . GLU A 1 512 ? -0.996 -8.116 13.620 1.00 76.31 512 GLU A CA 1
ATOM 4200 C C . GLU A 1 512 ? -0.665 -7.415 12.307 1.00 76.31 512 GLU A C 1
ATOM 4202 O O . GLU A 1 512 ? -1.467 -7.379 11.369 1.00 76.31 512 GLU A O 1
ATOM 4207 N N . ASN A 1 513 ? 0.513 -6.807 12.254 1.00 74.69 513 ASN A N 1
ATOM 4208 C CA . ASN A 1 513 ? 1.001 -6.184 11.036 1.00 74.69 513 ASN A CA 1
ATOM 4209 C C . ASN A 1 513 ? 1.733 -7.249 10.197 1.00 74.69 513 ASN A C 1
ATOM 4211 O O . ASN A 1 513 ? 2.612 -7.915 10.748 1.00 74.69 513 ASN A O 1
ATOM 4215 N N . PRO A 1 514 ? 1.421 -7.392 8.891 1.00 73.06 514 PRO A N 1
ATOM 4216 C CA . PRO A 1 514 ? 2.032 -8.409 8.031 1.00 73.06 514 PRO A CA 1
ATOM 4217 C C . PRO A 1 514 ? 3.562 -8.364 8.040 1.00 73.06 514 PRO A C 1
ATOM 4219 O O . PRO A 1 514 ? 4.203 -9.400 7.959 1.00 73.06 514 PRO A O 1
ATOM 4222 N N . ALA A 1 515 ? 4.151 -7.179 8.230 1.00 70.06 515 ALA A N 1
ATOM 4223 C CA . ALA A 1 515 ? 5.601 -6.987 8.259 1.00 70.06 515 ALA A CA 1
ATOM 4224 C C . ALA A 1 515 ? 6.329 -7.669 9.438 1.00 70.06 515 ALA A C 1
ATOM 4226 O O . ALA A 1 515 ? 7.554 -7.648 9.470 1.00 70.06 515 ALA A O 1
ATOM 4227 N N . TYR A 1 516 ? 5.609 -8.204 10.430 1.00 72.69 516 TYR A N 1
ATOM 4228 C CA . TYR A 1 516 ? 6.203 -8.883 11.590 1.00 72.69 516 TYR A CA 1
ATOM 4229 C C . TYR A 1 516 ? 5.758 -10.340 11.740 1.00 72.69 516 TYR A C 1
ATOM 4231 O O . TYR A 1 516 ? 6.181 -10.996 12.690 1.00 72.69 516 TYR A O 1
ATOM 4239 N N . LYS A 1 517 ? 4.896 -10.846 10.851 1.00 80.19 517 LYS A N 1
ATOM 4240 C CA . LYS A 1 517 ? 4.461 -12.244 10.895 1.00 80.19 517 LYS A CA 1
ATOM 4241 C C . LYS A 1 517 ? 5.564 -13.124 10.319 1.00 80.19 517 LYS A C 1
ATOM 4243 O O . LYS A 1 517 ? 5.902 -12.963 9.153 1.00 80.19 517 LYS A O 1
ATOM 4248 N N . THR A 1 518 ? 6.090 -14.054 11.113 1.00 81.12 518 THR A N 1
ATOM 4249 C CA . THR A 1 518 ? 7.193 -14.949 10.714 1.00 81.12 518 THR A CA 1
ATOM 4250 C C . THR A 1 518 ? 6.872 -15.709 9.431 1.00 81.12 518 THR A C 1
ATOM 4252 O O . THR A 1 518 ? 7.627 -15.597 8.480 1.00 81.12 518 THR A O 1
ATOM 4255 N N . VAL A 1 519 ? 5.686 -16.318 9.338 1.00 84.00 519 VAL A N 1
ATOM 4256 C CA . VAL A 1 519 ? 5.238 -17.069 8.148 1.00 84.00 519 VAL A CA 1
ATOM 4257 C C . VAL A 1 519 ? 5.219 -16.208 6.874 1.00 84.00 519 VAL A C 1
ATOM 4259 O O . VAL A 1 519 ? 5.571 -16.671 5.795 1.00 84.00 519 VAL A O 1
ATOM 4262 N N . LEU A 1 520 ? 4.835 -14.930 6.980 1.00 85.44 520 LEU A N 1
ATOM 4263 C CA . LEU A 1 520 ? 4.847 -14.014 5.832 1.00 85.44 520 LEU A CA 1
ATOM 4264 C C . LEU A 1 520 ? 6.257 -13.509 5.508 1.00 85.44 520 LEU A C 1
ATOM 4266 O O . LEU A 1 520 ? 6.551 -13.220 4.354 1.00 85.44 520 LEU A O 1
ATOM 4270 N N . LEU A 1 521 ? 7.125 -13.387 6.514 1.00 85.44 521 LEU A N 1
ATOM 4271 C CA . LEU A 1 521 ? 8.539 -13.067 6.321 1.00 85.44 521 LEU A CA 1
ATOM 4272 C C . LEU A 1 521 ? 9.296 -14.230 5.677 1.00 85.44 521 LEU A C 1
ATOM 4274 O O . LEU A 1 521 ? 10.173 -13.987 4.856 1.00 85.44 521 LEU A O 1
ATOM 4278 N N . ASP A 1 522 ? 8.930 -15.470 5.994 1.00 84.75 522 ASP A N 1
ATOM 4279 C CA . ASP A 1 522 ? 9.485 -16.661 5.355 1.00 84.75 522 ASP A CA 1
ATOM 4280 C C . ASP A 1 522 ? 9.148 -16.690 3.859 1.00 84.75 522 ASP A C 1
ATOM 4282 O O . ASP A 1 522 ? 10.026 -16.956 3.044 1.00 84.75 522 ASP A O 1
ATOM 4286 N N . ALA A 1 523 ? 7.933 -16.275 3.482 1.00 85.19 523 ALA A N 1
ATOM 4287 C CA . ALA A 1 523 ? 7.539 -16.107 2.080 1.00 85.19 523 ALA A CA 1
ATOM 4288 C C . ALA A 1 523 ? 8.301 -14.989 1.330 1.00 85.19 523 ALA A C 1
ATOM 4290 O O . ALA A 1 523 ? 8.233 -14.921 0.106 1.00 85.19 523 ALA A O 1
ATOM 4291 N N . LEU A 1 524 ? 9.005 -14.099 2.042 1.00 86.31 524 LEU A N 1
ATOM 4292 C CA . LEU A 1 524 ? 9.815 -13.012 1.472 1.00 86.31 524 LEU A CA 1
ATOM 4293 C C . LEU A 1 524 ? 11.310 -13.353 1.382 1.00 86.31 524 LEU A C 1
ATOM 4295 O O . LEU A 1 524 ? 12.090 -12.528 0.904 1.00 86.31 524 LEU A O 1
ATOM 4299 N N . LYS A 1 525 ? 11.738 -14.516 1.887 1.00 85.94 525 LYS A N 1
ATOM 4300 C CA . LYS A 1 525 ? 13.140 -14.937 1.802 1.00 85.94 525 LYS A CA 1
ATOM 4301 C C . LYS A 1 525 ? 13.507 -15.220 0.345 1.00 85.94 525 LYS A C 1
ATOM 4303 O O . LYS A 1 525 ? 12.717 -15.802 -0.391 1.00 85.94 525 LYS A O 1
ATOM 4308 N N . SER A 1 526 ? 14.714 -14.808 -0.044 1.00 84.81 526 SER A N 1
ATOM 4309 C CA . SER A 1 526 ? 15.262 -15.071 -1.375 1.00 84.81 526 SER A CA 1
ATOM 4310 C C . SER A 1 526 ? 15.470 -16.568 -1.568 1.00 84.81 526 SER A C 1
ATOM 4312 O O . SER A 1 526 ? 16.145 -17.191 -0.744 1.00 84.81 526 SER A O 1
ATOM 4314 N N . LYS A 1 527 ? 14.947 -17.118 -2.658 1.00 84.94 527 LYS A N 1
ATOM 4315 C CA . LYS A 1 527 ? 15.118 -18.520 -3.036 1.00 84.94 527 LYS A CA 1
ATOM 4316 C C . LYS A 1 527 ? 16.087 -18.657 -4.198 1.00 84.94 527 LYS A C 1
ATOM 4318 O O . LYS A 1 527 ? 16.251 -17.743 -5.006 1.00 84.94 527 LYS A O 1
ATOM 4323 N N . THR A 1 528 ? 16.745 -19.807 -4.259 1.00 84.19 528 THR A N 1
ATOM 4324 C CA . THR A 1 528 ? 17.587 -20.179 -5.399 1.00 84.19 528 THR A CA 1
ATOM 4325 C C . THR A 1 528 ? 16.724 -20.665 -6.565 1.00 84.19 528 THR A C 1
ATOM 4327 O O . THR A 1 528 ? 15.553 -21.002 -6.378 1.00 84.19 528 THR A O 1
ATOM 4330 N N . HIS A 1 529 ? 17.311 -20.731 -7.763 1.00 79.81 529 HIS A N 1
ATOM 4331 C CA . HIS A 1 529 ? 16.634 -21.160 -8.989 1.00 79.81 529 HIS A CA 1
ATOM 4332 C C . HIS A 1 529 ? 15.854 -22.482 -8.826 1.00 79.81 529 HIS A C 1
ATOM 4334 O O . HIS A 1 529 ? 14.676 -22.548 -9.170 1.00 79.81 529 HIS A O 1
ATOM 4340 N N . LYS A 1 530 ? 16.487 -23.515 -8.246 1.00 81.31 530 LYS A N 1
ATOM 4341 C CA . LYS A 1 530 ? 15.876 -24.844 -8.044 1.00 81.31 530 LYS A CA 1
ATOM 4342 C C . LYS A 1 530 ? 14.845 -24.850 -6.915 1.00 81.31 530 LYS A C 1
ATOM 4344 O O . LYS A 1 530 ? 13.740 -25.347 -7.088 1.00 81.31 530 LYS A O 1
ATOM 4349 N N . GLN A 1 531 ? 15.176 -24.214 -5.790 1.00 85.50 531 GLN A N 1
ATOM 4350 C CA . GLN A 1 531 ? 14.301 -24.181 -4.619 1.00 85.50 531 GLN A CA 1
ATOM 4351 C C . GLN A 1 531 ? 12.947 -23.518 -4.914 1.00 85.50 531 GLN A C 1
ATOM 4353 O O . GLN A 1 531 ? 11.928 -23.938 -4.377 1.00 85.50 531 GLN A O 1
ATOM 4358 N N . ALA A 1 532 ? 12.914 -22.489 -5.767 1.00 84.81 532 ALA A N 1
ATOM 4359 C CA . ALA A 1 532 ? 11.656 -21.826 -6.102 1.00 84.81 532 ALA A CA 1
ATOM 4360 C C . ALA A 1 532 ? 10.683 -22.737 -6.872 1.00 84.81 532 ALA A C 1
ATOM 4362 O O . ALA A 1 532 ? 9.473 -22.658 -6.650 1.00 84.81 532 ALA A O 1
ATOM 4363 N N . GLN A 1 533 ? 11.215 -23.609 -7.738 1.00 85.25 533 GLN A N 1
ATOM 4364 C CA . GLN A 1 533 ? 10.432 -24.591 -8.492 1.00 85.25 533 GLN A CA 1
ATOM 4365 C C . GLN A 1 533 ? 9.888 -25.690 -7.571 1.00 85.25 533 GLN A C 1
ATOM 4367 O O . GLN A 1 533 ? 8.702 -26.007 -7.647 1.00 85.25 533 GLN A O 1
ATOM 4372 N N . ASP A 1 534 ? 10.719 -26.210 -6.662 1.00 86.00 534 ASP A N 1
ATOM 4373 C CA . ASP A 1 534 ? 10.313 -27.234 -5.687 1.00 86.00 534 ASP A CA 1
ATOM 4374 C C . ASP A 1 534 ? 9.233 -26.714 -4.722 1.00 86.00 534 ASP A C 1
ATOM 4376 O O . ASP A 1 534 ? 8.288 -27.423 -4.373 1.00 86.00 534 ASP A O 1
ATOM 4380 N N . ASP A 1 535 ? 9.331 -25.440 -4.336 1.00 85.44 535 ASP A N 1
ATOM 4381 C CA . ASP A 1 535 ? 8.381 -24.795 -3.433 1.00 85.44 535 ASP A CA 1
ATOM 4382 C C . ASP A 1 535 ? 7.062 -24.361 -4.121 1.00 85.44 535 ASP A C 1
ATOM 4384 O O . ASP A 1 535 ? 6.153 -23.875 -3.440 1.00 85.44 535 ASP A O 1
ATOM 4388 N N . ASP A 1 536 ? 6.906 -24.533 -5.445 1.00 88.31 536 ASP A N 1
ATOM 4389 C CA . ASP A 1 536 ? 5.653 -24.281 -6.190 1.00 88.31 536 ASP A CA 1
ATOM 4390 C C . ASP A 1 536 ? 4.627 -25.413 -5.979 1.00 88.31 536 ASP A C 1
ATOM 4392 O O . ASP A 1 536 ? 4.172 -26.110 -6.890 1.00 88.31 536 ASP A O 1
ATOM 4396 N N . THR A 1 537 ? 4.256 -25.615 -4.718 1.00 86.38 537 THR A N 1
ATOM 4397 C CA . THR A 1 537 ? 3.285 -26.629 -4.279 1.00 86.38 537 THR A CA 1
ATOM 4398 C C . THR A 1 537 ? 1.837 -26.139 -4.373 1.00 86.38 537 THR A C 1
ATOM 4400 O O . THR A 1 537 ? 0.897 -26.933 -4.321 1.00 86.38 537 THR A O 1
ATOM 4403 N N . GLY A 1 538 ? 1.638 -24.827 -4.535 1.00 85.62 538 GLY A N 1
ATOM 4404 C CA . GLY A 1 538 ? 0.333 -24.167 -4.521 1.00 85.62 538 GLY A CA 1
ATOM 4405 C C . GLY A 1 538 ? -0.222 -23.864 -3.127 1.00 85.62 538 GLY A C 1
ATOM 4406 O O . GLY A 1 538 ? -1.394 -23.490 -3.001 1.00 85.62 538 GLY A O 1
ATOM 4407 N N . GLU A 1 539 ? 0.590 -24.003 -2.078 1.00 87.69 539 GLU A N 1
ATOM 4408 C CA . GLU A 1 539 ? 0.211 -23.612 -0.723 1.00 87.69 539 GLU A CA 1
ATOM 4409 C C . GLU A 1 539 ? 0.210 -22.084 -0.535 1.00 87.69 539 GLU A C 1
ATOM 4411 O O . GLU A 1 539 ? 1.117 -21.372 -0.962 1.00 87.69 539 GLU A O 1
ATOM 4416 N N . ILE A 1 540 ? -0.822 -21.570 0.142 1.00 91.00 540 ILE A N 1
ATOM 4417 C CA . ILE A 1 540 ? -0.948 -20.149 0.481 1.00 91.00 540 ILE A CA 1
ATOM 4418 C C . ILE A 1 540 ? -0.177 -19.847 1.780 1.00 91.00 540 ILE A C 1
ATOM 4420 O O . ILE A 1 540 ? -0.506 -20.429 2.823 1.00 91.00 540 ILE A O 1
ATOM 4424 N N . PRO A 1 541 ? 0.758 -18.879 1.784 1.00 89.31 541 PRO A N 1
ATOM 4425 C CA . PRO A 1 541 ? 1.417 -18.423 3.005 1.00 89.31 541 PRO A CA 1
ATOM 4426 C C . PRO A 1 541 ? 0.485 -17.661 3.964 1.00 89.31 541 PRO A C 1
ATOM 4428 O O . PRO A 1 541 ? -0.393 -16.899 3.554 1.00 89.31 541 PRO A O 1
ATOM 4431 N N . GLY A 1 542 ? 0.737 -17.782 5.271 1.00 87.31 542 GLY A N 1
ATOM 4432 C CA . GLY A 1 542 ? 0.077 -16.994 6.320 1.00 87.31 542 GLY A CA 1
ATOM 4433 C C . GLY A 1 542 ? -0.838 -17.796 7.247 1.00 87.31 542 GLY A C 1
ATOM 4434 O O . GLY A 1 542 ? -0.736 -19.012 7.357 1.00 87.31 542 GLY A O 1
ATOM 4435 N N . ASP A 1 543 ? -1.723 -17.092 7.960 1.00 88.62 543 ASP A N 1
ATOM 4436 C CA . ASP A 1 543 ? -2.561 -17.683 9.020 1.00 88.62 543 ASP A CA 1
ATOM 4437 C C . ASP A 1 543 ? -3.803 -18.453 8.532 1.00 88.62 543 ASP A C 1
ATOM 4439 O O . ASP A 1 543 ? -4.523 -19.014 9.357 1.00 88.62 543 ASP A O 1
ATOM 4443 N N . LYS A 1 544 ? -4.079 -18.453 7.221 1.00 91.25 544 LYS A N 1
ATOM 4444 C CA . LYS A 1 544 ? -5.262 -19.055 6.570 1.00 91.25 544 LYS A CA 1
ATOM 4445 C C . LYS A 1 544 ? -6.616 -18.648 7.182 1.00 91.25 544 LYS A C 1
ATOM 4447 O O . LYS A 1 544 ? -7.632 -19.304 6.967 1.00 91.25 544 LYS A O 1
ATOM 4452 N N . GLN A 1 545 ? -6.654 -17.550 7.945 1.00 90.62 545 GLN A N 1
ATOM 4453 C CA . GLN A 1 545 ? -7.840 -17.084 8.678 1.00 90.62 545 GLN A CA 1
ATOM 4454 C C . GLN A 1 545 ? -8.550 -15.907 7.998 1.00 90.62 545 GLN A C 1
ATOM 4456 O O . GLN A 1 545 ? -9.573 -15.430 8.490 1.00 90.62 545 GLN A O 1
ATOM 4461 N N . GLY A 1 546 ? -8.021 -15.381 6.902 1.00 92.19 546 GLY A N 1
ATOM 4462 C CA . GLY A 1 546 ? -8.674 -14.373 6.078 1.00 92.19 546 GLY A CA 1
ATOM 4463 C C . GLY A 1 546 ? -9.695 -14.971 5.109 1.00 92.19 546 GLY A C 1
ATOM 4464 O O . GLY A 1 546 ? -9.894 -16.181 5.022 1.00 92.19 546 GLY A O 1
ATOM 4465 N N . ALA A 1 547 ? -10.362 -14.092 4.360 1.00 93.50 547 ALA A N 1
ATOM 4466 C CA . ALA A 1 547 ? -11.245 -14.533 3.285 1.00 93.50 547 ALA A CA 1
ATOM 4467 C C . ALA A 1 547 ? -10.444 -15.275 2.206 1.00 93.50 547 ALA A C 1
ATOM 4469 O O . ALA A 1 547 ? -9.298 -14.912 1.929 1.00 93.50 547 ALA A O 1
ATOM 4470 N N . ALA A 1 548 ? -11.068 -16.288 1.612 1.00 94.19 548 ALA A N 1
ATOM 4471 C CA . ALA A 1 548 ? -10.472 -17.191 0.636 1.00 94.19 548 ALA A CA 1
ATOM 4472 C C . ALA A 1 548 ? -9.281 -18.033 1.150 1.00 94.19 548 ALA A C 1
ATOM 4474 O O . ALA A 1 548 ? -8.536 -18.598 0.354 1.00 94.19 548 ALA A O 1
ATOM 4475 N N . GLY A 1 549 ? -9.080 -18.107 2.473 1.00 91.69 549 GLY A N 1
ATOM 4476 C CA . GLY A 1 549 ? -7.921 -18.768 3.084 1.00 91.69 549 GLY A CA 1
ATOM 4477 C C . GLY A 1 549 ? -6.620 -17.962 3.000 1.00 91.69 549 GLY A C 1
ATOM 4478 O O . GLY A 1 549 ? -5.556 -18.494 3.290 1.00 91.69 549 GLY A O 1
ATOM 4479 N N . LEU A 1 550 ? -6.689 -16.679 2.629 1.00 93.50 550 LEU A N 1
ATOM 4480 C CA . LEU A 1 550 ? -5.547 -15.762 2.677 1.00 93.50 550 LEU A CA 1
ATOM 4481 C C . LEU A 1 550 ? -5.258 -15.306 4.115 1.00 93.50 550 LEU A C 1
ATOM 4483 O O . LEU A 1 550 ? -6.047 -15.539 5.026 1.00 93.50 550 LEU A O 1
ATOM 4487 N N . ASP A 1 551 ? -4.161 -14.583 4.332 1.00 92.44 551 ASP A N 1
ATOM 4488 C CA . ASP A 1 551 ? -3.835 -14.045 5.655 1.00 92.44 551 ASP A CA 1
ATOM 4489 C C . ASP A 1 551 ? -4.861 -13.001 6.158 1.00 92.44 551 ASP A C 1
ATOM 4491 O O . ASP A 1 551 ? -5.270 -12.079 5.438 1.00 92.44 551 ASP A O 1
ATOM 4495 N N . SER A 1 552 ? -5.236 -13.071 7.440 1.00 90.31 552 SER A N 1
ATOM 4496 C CA . SER A 1 552 ? -6.218 -12.164 8.060 1.00 90.31 552 SER A CA 1
ATOM 4497 C C . SER A 1 552 ? -5.813 -10.679 7.998 1.00 90.31 552 SER A C 1
ATOM 4499 O O . SER A 1 552 ? -6.671 -9.788 7.982 1.00 90.31 552 SER A O 1
ATOM 4501 N N . SER A 1 553 ? -4.514 -10.370 7.884 1.00 88.69 553 SER A N 1
ATOM 4502 C CA . SER A 1 553 ? -3.998 -9.000 7.788 1.00 88.69 553 SER A CA 1
ATOM 4503 C C . SER A 1 553 ? -4.091 -8.401 6.378 1.00 88.69 553 SER A C 1
ATOM 4505 O O . SER A 1 553 ? -3.868 -7.198 6.200 1.00 88.69 553 SER A O 1
ATOM 4507 N N . MET A 1 554 ? -4.476 -9.194 5.370 1.00 88.94 554 MET A N 1
ATOM 4508 C CA . MET A 1 554 ? -4.608 -8.739 3.981 1.00 88.94 554 MET A CA 1
ATOM 4509 C C . MET A 1 554 ? -5.923 -8.002 3.695 1.00 88.94 554 MET A C 1
ATOM 4511 O O . MET A 1 554 ? -5.981 -7.219 2.736 1.00 88.94 554 MET A O 1
ATOM 4515 N N . TRP A 1 555 ? -6.936 -8.170 4.558 1.00 91.44 555 TRP A N 1
ATOM 4516 C CA . TRP A 1 555 ? -8.251 -7.509 4.493 1.00 91.44 555 TRP A CA 1
ATOM 4517 C C . TRP A 1 555 ? -8.963 -7.666 3.141 1.00 91.44 555 TRP A C 1
ATOM 4519 O O . TRP A 1 555 ? -9.534 -6.710 2.610 1.00 91.44 555 TRP A O 1
ATOM 4529 N N . VAL A 1 556 ? -8.913 -8.865 2.570 1.00 92.62 556 VAL A N 1
ATOM 4530 C CA . VAL A 1 556 ? -9.388 -9.148 1.206 1.00 92.62 556 VAL A CA 1
ATOM 4531 C C . VAL A 1 556 ? -10.897 -8.897 1.063 1.00 92.62 556 VAL A C 1
ATOM 4533 O O . VAL A 1 556 ? -11.328 -8.288 0.094 1.00 92.62 556 VAL A O 1
ATOM 4536 N N . HIS A 1 557 ? -11.691 -9.215 2.087 1.00 92.31 557 HIS A N 1
ATOM 4537 C CA . HIS A 1 557 ? -13.149 -9.019 2.126 1.00 92.31 557 HIS A CA 1
ATOM 4538 C C . HIS A 1 557 ? -13.622 -7.548 2.073 1.00 92.31 557 HIS A C 1
ATOM 4540 O O . HIS A 1 557 ? -14.812 -7.259 1.952 1.00 92.31 557 HIS A O 1
ATOM 4546 N N . LEU A 1 558 ? -12.725 -6.564 2.213 1.00 91.81 558 LEU A N 1
ATOM 4547 C CA . LEU A 1 558 ? -13.131 -5.160 2.210 1.00 91.81 558 LEU A CA 1
ATOM 4548 C C . LEU A 1 558 ? -13.384 -4.655 0.786 1.00 91.81 558 LEU A C 1
ATOM 4550 O O . LEU A 1 558 ? -12.441 -4.458 0.024 1.00 91.81 558 LEU A O 1
ATOM 4554 N N . LYS A 1 559 ? -14.634 -4.272 0.490 1.00 89.94 559 LYS A N 1
ATOM 4555 C CA . LYS A 1 559 ? -15.049 -3.702 -0.812 1.00 89.94 559 LYS A CA 1
ATOM 4556 C C . LYS A 1 559 ? -14.134 -2.586 -1.330 1.00 89.94 559 LYS A C 1
ATOM 4558 O O . LYS A 1 559 ? -13.811 -2.555 -2.508 1.00 89.94 559 LYS A O 1
ATOM 4563 N N . ARG A 1 560 ? -13.641 -1.706 -0.445 1.00 88.69 560 ARG A N 1
ATOM 4564 C CA . ARG A 1 560 ? -12.732 -0.597 -0.813 1.00 88.69 560 ARG A CA 1
ATOM 4565 C C . ARG A 1 560 ? -11.391 -1.038 -1.416 1.00 88.69 560 ARG A C 1
ATOM 4567 O O . ARG A 1 560 ? -10.681 -0.205 -1.966 1.00 88.69 560 ARG A O 1
ATOM 4574 N N . ASN A 1 561 ? -10.995 -2.294 -1.209 1.00 92.12 561 ASN A N 1
ATOM 4575 C CA . ASN A 1 561 ? -9.752 -2.829 -1.753 1.00 92.12 561 ASN A CA 1
ATOM 4576 C C . ASN A 1 561 ? -9.935 -3.360 -3.186 1.00 92.12 561 ASN A C 1
ATOM 4578 O O . ASN A 1 561 ? -8.931 -3.631 -3.837 1.00 92.12 561 ASN A O 1
ATOM 4582 N N . TRP A 1 562 ? -11.181 -3.455 -3.660 1.00 91.69 562 TRP A N 1
ATOM 4583 C CA . TRP A 1 562 ? -11.564 -3.922 -4.995 1.00 91.69 562 TRP A CA 1
ATOM 4584 C C . TRP A 1 562 ? -12.230 -2.828 -5.828 1.00 91.69 562 TRP A C 1
ATOM 4586 O O . TRP A 1 562 ? -12.025 -2.759 -7.027 1.00 91.69 562 TRP A O 1
ATOM 4596 N N . LEU A 1 563 ? -12.997 -1.943 -5.188 1.00 89.81 563 LEU A N 1
ATOM 4597 C CA . LEU A 1 563 ? -13.774 -0.896 -5.845 1.00 89.81 563 LEU A CA 1
ATOM 4598 C C . LEU A 1 563 ? -13.579 0.435 -5.115 1.00 89.81 563 LEU A C 1
ATOM 4600 O O . LEU A 1 563 ? -13.570 0.490 -3.878 1.00 89.81 563 LEU A O 1
ATOM 4604 N N . TRP A 1 564 ? -13.481 1.538 -5.856 1.00 82.00 564 TRP A N 1
ATOM 4605 C CA . TRP A 1 564 ? -13.590 2.863 -5.252 1.00 82.00 564 TRP A CA 1
ATOM 4606 C C . TRP A 1 564 ? -15.039 3.106 -4.818 1.00 82.00 564 TRP A C 1
ATOM 4608 O O . TRP A 1 564 ? -15.981 2.900 -5.573 1.00 82.00 564 TRP A O 1
ATOM 4618 N N . SER A 1 565 ? -15.246 3.536 -3.572 1.00 62.22 565 SER A N 1
ATOM 4619 C CA . SER A 1 565 ? -16.590 3.892 -3.112 1.00 62.22 565 SER A CA 1
ATOM 4620 C C . SER A 1 565 ? -16.993 5.229 -3.731 1.00 62.22 565 SER A C 1
ATOM 4622 O O . SER A 1 565 ? -16.449 6.266 -3.346 1.00 62.22 565 SER A O 1
ATOM 4624 N N . SER A 1 566 ? -17.973 5.207 -4.636 1.00 48.53 566 SER A N 1
ATOM 4625 C CA . SER A 1 566 ? -18.658 6.391 -5.164 1.00 48.53 566 SER A CA 1
ATOM 4626 C C . SER A 1 566 ? -19.467 7.079 -4.063 1.00 48.53 566 SER A C 1
ATOM 4628 O O . SER A 1 566 ? -20.692 7.030 -4.028 1.00 48.53 566 SER A O 1
ATOM 4630 N N . LYS A 1 567 ? -18.801 7.751 -3.120 1.00 47.53 567 LYS A N 1
ATOM 4631 C CA . LYS A 1 567 ? -19.445 8.813 -2.335 1.00 47.53 567 LYS A CA 1
ATOM 4632 C C . LYS A 1 567 ? -19.470 10.102 -3.152 1.00 47.53 567 LYS A C 1
ATOM 4634 O O . LYS A 1 567 ? -18.992 11.141 -2.718 1.00 47.53 567 LYS A O 1
ATOM 4639 N N . THR A 1 568 ? -20.051 10.012 -4.337 1.00 42.72 568 THR A N 1
ATOM 4640 C CA . THR A 1 568 ? -20.415 11.125 -5.207 1.00 42.72 568 THR A CA 1
ATOM 4641 C C . THR A 1 568 ? -21.934 11.183 -5.181 1.00 42.72 568 THR A C 1
ATOM 4643 O O . THR A 1 568 ? -22.590 10.459 -5.915 1.00 42.72 568 THR A O 1
ATOM 4646 N N . LYS A 1 569 ? -22.486 11.959 -4.236 1.00 41.84 569 LYS A N 1
ATOM 4647 C CA . LYS A 1 569 ? -23.853 12.525 -4.237 1.00 41.84 569 LYS A CA 1
ATOM 4648 C C . LYS A 1 569 ? -24.058 13.334 -2.947 1.00 41.84 569 LYS A C 1
ATOM 4650 O O . LYS A 1 569 ? -24.492 12.789 -1.936 1.00 41.84 569 LYS A O 1
ATOM 4655 N N . LYS A 1 570 ? -23.644 14.613 -2.988 1.00 33.94 570 LYS A N 1
ATOM 4656 C CA . LYS A 1 570 ? -24.172 15.794 -2.248 1.00 33.94 570 LYS A CA 1
ATOM 4657 C C . LYS A 1 570 ? -23.216 17.006 -2.331 1.00 33.94 570 LYS A C 1
ATOM 4659 O O . LYS A 1 570 ? -22.924 17.618 -1.318 1.00 33.94 570 LYS A O 1
ATOM 4664 N N . GLN A 1 571 ? -22.720 17.361 -3.518 1.00 37.03 571 GLN A N 1
ATOM 4665 C CA . GLN A 1 571 ? -22.125 18.687 -3.781 1.00 37.03 571 GLN A CA 1
ATOM 4666 C C . GLN A 1 571 ? -22.266 19.049 -5.272 1.00 37.03 571 GLN A C 1
ATOM 4668 O O . GLN A 1 571 ? -21.274 19.214 -5.963 1.00 37.03 571 GLN A O 1
ATOM 4673 N N . VAL A 1 572 ? -23.498 19.121 -5.794 1.00 35.88 572 VAL A N 1
ATOM 4674 C CA . VAL A 1 572 ? -23.763 19.699 -7.138 1.00 35.88 572 VAL A CA 1
ATOM 4675 C C . VAL A 1 572 ? -24.962 20.672 -7.115 1.00 35.88 572 VAL A C 1
ATOM 4677 O O . VAL A 1 572 ? -25.534 20.999 -8.137 1.00 35.88 572 VAL A O 1
ATOM 4680 N N . GLN A 1 573 ? -25.355 21.203 -5.951 1.00 34.16 573 GLN A N 1
ATOM 4681 C CA . GLN A 1 573 ? -26.366 22.281 -5.880 1.00 34.16 573 GLN A CA 1
ATOM 4682 C C . GLN A 1 573 ? -25.989 23.406 -4.902 1.00 34.16 573 GLN A C 1
ATOM 4684 O O . GLN A 1 573 ? -26.842 24.011 -4.266 1.00 34.16 573 GLN A O 1
ATOM 4689 N N . SER A 1 574 ? -24.696 23.712 -4.768 1.00 34.22 574 SER A N 1
ATOM 4690 C CA . SER A 1 574 ? -24.258 24.930 -4.065 1.00 34.22 574 SER A CA 1
ATOM 4691 C C . SER A 1 574 ? -23.150 25.681 -4.800 1.00 34.22 574 SER A C 1
ATOM 4693 O O . SER A 1 574 ? -22.356 26.373 -4.176 1.00 34.22 574 SER A O 1
ATOM 4695 N N . SER A 1 575 ? -23.088 25.552 -6.124 1.00 33.53 575 SER A N 1
ATOM 4696 C CA . SER A 1 575 ? -22.334 26.463 -6.982 1.00 33.53 575 SER A CA 1
ATOM 4697 C C . SER A 1 575 ? -23.273 27.548 -7.514 1.00 33.53 575 SER A C 1
ATOM 4699 O O . SER A 1 575 ? -23.480 27.669 -8.717 1.00 33.53 575 SER A O 1
ATOM 4701 N N . LYS A 1 576 ? -23.856 28.344 -6.611 1.00 32.03 576 LYS A N 1
ATOM 4702 C CA . LYS A 1 576 ? -23.993 29.771 -6.900 1.00 32.03 576 LYS A CA 1
ATOM 4703 C C . LYS A 1 576 ? -22.713 30.392 -6.363 1.00 32.03 576 LYS A C 1
ATOM 4705 O O . LYS A 1 576 ? -22.421 30.270 -5.177 1.00 32.03 576 LYS A O 1
ATOM 4710 N N . ARG A 1 577 ? -21.900 30.914 -7.279 1.00 37.16 577 ARG A N 1
ATOM 4711 C CA . ARG A 1 577 ? -20.723 31.722 -6.970 1.00 37.16 577 ARG A CA 1
ATOM 4712 C C . ARG A 1 577 ? -21.225 32.902 -6.131 1.00 37.16 577 ARG A C 1
ATOM 4714 O O . ARG A 1 577 ? -22.000 33.702 -6.635 1.00 37.16 577 ARG A O 1
ATOM 4721 N N . GLU A 1 578 ? -20.889 32.931 -4.846 1.00 31.84 578 GLU A N 1
ATOM 4722 C CA . GLU A 1 578 ? -21.031 34.139 -4.032 1.00 31.84 578 GLU A CA 1
ATOM 4723 C C . GLU A 1 578 ? -19.731 34.927 -4.185 1.00 31.84 578 GLU A C 1
ATOM 4725 O O . GLU A 1 578 ? -18.646 34.399 -3.919 1.00 31.84 578 GLU A O 1
ATOM 4730 N N . ASP A 1 579 ? -19.857 36.157 -4.679 1.00 36.47 579 ASP A N 1
ATOM 4731 C CA . ASP A 1 579 ? -18.750 37.064 -4.952 1.00 36.47 579 ASP A CA 1
ATOM 4732 C C . ASP A 1 579 ? -17.927 37.377 -3.687 1.00 36.47 579 ASP A C 1
ATOM 4734 O O . ASP A 1 579 ? -18.488 37.549 -2.596 1.00 36.47 579 ASP A O 1
ATOM 4738 N N . PRO A 1 580 ? -16.591 37.495 -3.808 1.00 40.59 580 PRO A N 1
ATOM 4739 C CA . PRO A 1 580 ? -15.686 37.703 -2.676 1.00 40.59 580 PRO A CA 1
ATOM 4740 C C . PRO A 1 580 ? -15.958 38.981 -1.856 1.00 40.59 580 PRO A C 1
ATOM 4742 O O . PRO A 1 580 ? -15.629 39.007 -0.672 1.00 40.59 580 PRO A O 1
ATOM 4745 N N . ASN A 1 581 ? -16.645 39.987 -2.412 1.00 40.06 581 ASN A N 1
ATOM 4746 C CA . ASN A 1 581 ? -16.887 41.281 -1.754 1.00 40.06 581 ASN A CA 1
ATOM 4747 C C . ASN A 1 581 ? -17.871 41.250 -0.563 1.00 40.06 581 ASN A C 1
ATOM 4749 O O . ASN A 1 581 ? -17.879 42.174 0.248 1.00 40.06 581 ASN A O 1
ATOM 4753 N N . ILE A 1 582 ? -18.692 40.205 -0.397 1.00 42.75 582 ILE A N 1
ATOM 4754 C CA . ILE A 1 582 ? -19.699 40.160 0.689 1.00 42.75 582 ILE A CA 1
ATOM 4755 C C . ILE A 1 582 ? -19.089 39.680 2.021 1.00 42.75 582 ILE A C 1
ATOM 4757 O O . ILE A 1 582 ? -19.609 39.967 3.106 1.00 42.75 582 ILE A O 1
ATOM 4761 N N . ARG A 1 583 ? -17.963 38.955 1.978 1.00 41.84 583 ARG A N 1
ATOM 4762 C CA . ARG A 1 583 ? -17.280 38.493 3.198 1.00 41.84 583 ARG A CA 1
ATOM 4763 C C . ARG A 1 583 ? -16.610 39.632 3.956 1.00 41.84 583 ARG A C 1
ATOM 4765 O O . ARG A 1 583 ? -16.702 39.651 5.182 1.00 41.84 583 ARG A O 1
ATOM 4772 N N . ASP A 1 584 ? -16.032 40.588 3.243 1.00 45.84 584 ASP A N 1
ATOM 4773 C CA . ASP A 1 584 ? -15.282 41.684 3.858 1.00 45.84 584 ASP A CA 1
ATOM 4774 C C . ASP A 1 584 ? -16.211 42.726 4.503 1.00 45.84 584 ASP A C 1
ATOM 4776 O O . ASP A 1 584 ? -15.929 43.219 5.597 1.00 45.84 584 ASP A O 1
ATOM 4780 N N . ALA A 1 585 ? -17.401 42.946 3.932 1.00 41.47 585 ALA A N 1
ATOM 4781 C CA . ALA A 1 585 ? -18.424 43.819 4.516 1.00 41.47 585 ALA A CA 1
ATOM 4782 C C . ALA A 1 585 ? -18.955 43.318 5.878 1.00 41.47 585 ALA A C 1
ATOM 4784 O O . ALA A 1 585 ? -19.263 44.113 6.763 1.00 41.47 585 ALA A O 1
ATOM 4785 N N . ASN A 1 586 ? -19.028 41.998 6.087 1.00 42.75 586 ASN A N 1
ATOM 4786 C CA . ASN A 1 586 ? -19.523 41.420 7.344 1.00 42.75 586 ASN A CA 1
ATOM 4787 C C . ASN A 1 586 ? -18.490 41.456 8.485 1.00 42.75 586 ASN A C 1
ATOM 4789 O O . ASN A 1 586 ? -18.872 41.392 9.654 1.00 42.75 586 ASN A O 1
ATOM 4793 N N . ILE A 1 587 ? -17.197 41.557 8.165 1.00 49.56 587 ILE A N 1
ATOM 4794 C CA . ILE A 1 587 ? -16.114 41.643 9.158 1.00 49.56 587 ILE A CA 1
ATOM 4795 C C . ILE A 1 587 ? -15.964 43.090 9.661 1.00 49.56 587 ILE A C 1
ATOM 4797 O O . ILE A 1 587 ? -15.671 43.301 10.836 1.00 49.56 587 ILE A O 1
ATOM 4801 N N . ALA A 1 588 ? -16.261 44.083 8.816 1.00 45.41 588 ALA A N 1
ATOM 4802 C CA . ALA A 1 588 ? -16.161 45.506 9.152 1.00 45.41 588 ALA A CA 1
ATOM 4803 C C . ALA A 1 588 ? -17.178 45.992 10.211 1.00 45.41 588 ALA A C 1
ATOM 4805 O O . ALA A 1 588 ? -16.935 46.992 10.883 1.00 45.41 588 ALA A O 1
ATOM 4806 N N . CYS A 1 589 ? -18.303 45.292 10.412 1.00 38.50 589 CYS A N 1
ATOM 4807 C CA . CYS A 1 589 ? -19.342 45.707 11.367 1.00 38.50 589 CYS A CA 1
ATOM 4808 C C . CYS A 1 589 ? -19.120 45.239 12.821 1.00 38.50 589 CYS A C 1
ATOM 4810 O O . CYS A 1 589 ? -19.944 45.542 13.687 1.00 38.50 589 CYS A O 1
ATOM 4812 N N . ILE A 1 590 ? -18.038 44.513 13.127 1.00 44.44 590 ILE A N 1
ATOM 4813 C CA . ILE A 1 590 ? -17.779 43.989 14.478 1.00 44.44 590 ILE A CA 1
ATOM 4814 C C . ILE A 1 590 ? -16.926 44.997 15.266 1.00 44.44 590 ILE A C 1
ATOM 4816 O O . ILE A 1 590 ? -15.709 45.042 15.115 1.00 44.44 590 ILE A O 1
ATOM 4820 N N . LYS A 1 591 ? -17.553 45.807 16.132 1.00 37.56 591 LYS A N 1
ATOM 4821 C CA . LYS A 1 591 ? -16.834 46.718 17.046 1.00 37.56 591 LYS A CA 1
ATOM 4822 C C . LYS A 1 591 ? -16.279 45.945 18.260 1.00 37.56 591 LYS A C 1
ATOM 4824 O O . LYS A 1 591 ? -17.072 45.319 18.965 1.00 37.56 591 LYS A O 1
ATOM 4829 N N . PRO A 1 592 ? -14.963 45.980 18.548 1.00 40.81 592 PRO A N 1
ATOM 4830 C CA . PRO A 1 592 ? -14.396 45.303 19.713 1.00 40.81 592 PRO A CA 1
ATOM 4831 C C . PRO A 1 592 ? -14.627 46.108 21.004 1.00 40.81 592 PRO A C 1
ATOM 4833 O O . PRO A 1 592 ? -14.348 47.303 21.060 1.00 40.81 592 PRO A O 1
ATOM 4836 N N . VAL A 1 593 ? -15.119 45.443 22.054 1.00 37.00 593 VAL A N 1
ATOM 4837 C CA . VAL A 1 593 ? -15.276 46.002 23.411 1.00 37.00 593 VAL A CA 1
ATOM 4838 C C . VAL A 1 593 ? -14.031 45.665 24.237 1.00 37.00 593 VAL A C 1
ATOM 4840 O O . VAL A 1 593 ? -13.587 44.517 24.240 1.00 37.00 593 VAL A O 1
ATOM 4843 N N . SER A 1 594 ? -13.462 46.645 24.942 1.00 38.50 594 SER A N 1
ATOM 4844 C CA . SER A 1 594 ? -12.286 46.458 25.799 1.00 38.50 594 SER A CA 1
ATOM 4845 C C . SER A 1 594 ? -12.677 45.967 27.200 1.00 38.50 594 SER A C 1
ATOM 4847 O O . SER A 1 594 ? -13.526 46.551 27.869 1.00 38.50 594 SER A O 1
ATOM 4849 N N . ILE A 1 595 ? -12.038 44.889 27.663 1.00 39.25 595 ILE A N 1
ATOM 4850 C CA . ILE A 1 595 ? -12.201 44.337 29.019 1.00 39.25 595 ILE A CA 1
ATOM 4851 C C . ILE A 1 595 ? -10.984 44.761 29.858 1.00 39.25 595 ILE A C 1
ATOM 4853 O O . ILE A 1 595 ? -9.845 44.650 29.401 1.00 39.25 595 ILE A O 1
ATOM 4857 N N . LYS A 1 596 ? -11.205 45.282 31.075 1.00 39.09 596 LYS A N 1
ATOM 4858 C CA . LYS A 1 596 ? -10.144 45.811 31.955 1.00 39.09 596 LYS A CA 1
ATOM 4859 C C . LYS A 1 596 ? -9.383 44.695 32.691 1.00 39.09 596 LYS A C 1
ATOM 4861 O O . LYS A 1 596 ? -9.961 43.766 33.242 1.00 39.09 596 LYS A O 1
ATOM 4866 N N . TYR A 1 597 ? -8.064 44.870 32.779 1.00 41.16 597 TYR A N 1
ATOM 4867 C CA . TYR A 1 597 ? -7.044 43.902 33.223 1.00 41.16 597 TYR A CA 1
ATOM 4868 C C . TYR A 1 597 ? -7.201 43.323 34.651 1.00 41.16 597 TYR A C 1
ATOM 4870 O O . TYR A 1 597 ? -6.619 42.286 34.955 1.00 41.16 597 TYR A O 1
ATOM 4878 N N . LYS A 1 598 ? -7.993 43.938 35.542 1.00 40.84 598 LYS A N 1
ATOM 4879 C CA . LYS A 1 598 ? -8.111 43.496 36.949 1.00 40.84 598 LYS A CA 1
ATOM 4880 C C . LYS A 1 598 ? -9.050 42.297 37.176 1.00 40.84 598 LYS A C 1
ATOM 4882 O O . LYS A 1 598 ? -8.915 41.634 38.197 1.00 40.84 598 LYS A O 1
ATOM 4887 N N . GLU A 1 599 ? -9.942 41.962 36.241 1.00 42.50 599 GLU A N 1
ATOM 4888 C CA . GLU A 1 599 ? -10.876 40.823 36.391 1.00 42.50 599 GLU A CA 1
ATOM 4889 C C . GLU A 1 599 ? -10.255 39.453 36.047 1.00 42.50 599 GLU A C 1
ATOM 4891 O O . GLU A 1 599 ? -10.789 38.414 36.432 1.00 42.50 599 GLU A O 1
ATOM 4896 N N . LEU A 1 600 ? -9.093 39.430 35.383 1.00 46.81 600 LEU A N 1
ATOM 4897 C CA . LEU A 1 600 ? -8.419 38.205 34.924 1.00 46.81 600 LEU A CA 1
ATOM 4898 C C . LEU A 1 600 ? -7.654 37.440 36.021 1.00 46.81 600 LEU A C 1
ATOM 4900 O O . LEU A 1 600 ? -7.361 36.261 35.841 1.00 46.81 600 LEU A O 1
ATOM 4904 N N . MET A 1 601 ? -7.338 38.072 37.156 1.00 37.59 601 MET A N 1
ATOM 4905 C CA . MET A 1 601 ? -6.465 37.481 38.187 1.00 37.59 601 MET A CA 1
ATOM 4906 C C . MET A 1 601 ? -7.190 36.592 39.218 1.00 37.59 601 MET A C 1
ATOM 4908 O O . MET A 1 601 ? -6.534 35.800 39.886 1.00 37.59 601 MET A O 1
ATOM 4912 N N . ASN A 1 602 ? -8.524 36.653 39.341 1.00 41.66 602 ASN A N 1
ATOM 4913 C CA . ASN A 1 602 ? -9.246 36.020 40.462 1.00 41.66 602 ASN A CA 1
ATOM 4914 C C . ASN A 1 602 ? -10.020 34.727 40.141 1.00 41.66 602 ASN A C 1
ATOM 4916 O O . ASN A 1 602 ? -10.776 34.248 40.985 1.00 41.66 602 ASN A O 1
ATOM 4920 N N . GLN A 1 603 ? -9.841 34.102 38.974 1.00 40.34 603 GLN A N 1
ATOM 4921 C CA . GLN A 1 603 ? -10.578 32.873 38.631 1.00 40.34 603 GLN A CA 1
ATOM 4922 C C . GLN A 1 603 ? -9.666 31.666 38.385 1.00 40.34 603 GLN A C 1
ATOM 4924 O O . GLN A 1 603 ? -9.570 31.118 37.291 1.00 40.34 603 GLN A O 1
ATOM 4929 N N . ASN A 1 604 ? -9.061 31.173 39.468 1.00 41.50 604 ASN A N 1
ATOM 4930 C CA . ASN A 1 604 ? -8.557 29.803 39.558 1.00 41.50 604 ASN A CA 1
ATOM 4931 C C . ASN A 1 604 ? -9.730 28.806 39.641 1.00 41.50 604 ASN A C 1
ATOM 4933 O O . ASN A 1 604 ? -10.083 28.358 40.729 1.00 41.50 604 ASN A O 1
ATOM 4937 N N . ARG A 1 605 ? -10.323 28.401 38.507 1.00 34.88 605 ARG A N 1
ATOM 4938 C CA . ARG A 1 605 ? -11.064 27.124 38.416 1.00 34.88 605 ARG A CA 1
ATOM 4939 C C . ARG A 1 605 ? -10.852 26.436 37.069 1.00 34.88 605 ARG A C 1
ATOM 4941 O O . ARG A 1 605 ? -11.237 26.921 36.012 1.00 34.88 605 ARG A O 1
ATOM 4948 N N . LYS A 1 606 ? -10.271 25.237 37.158 1.00 41.09 606 LYS A N 1
ATOM 4949 C CA . LYS A 1 606 ? -10.096 24.242 36.095 1.00 41.09 606 LYS A CA 1
ATOM 4950 C C . LYS A 1 606 ? -11.417 23.983 35.358 1.00 41.09 606 LYS A C 1
ATOM 4952 O O . LYS A 1 606 ? -12.222 23.188 35.827 1.00 41.09 606 LYS A O 1
ATOM 4957 N N . THR A 1 607 ? -11.608 24.571 34.181 1.00 30.47 607 THR A N 1
ATOM 4958 C CA . THR A 1 607 ? -12.516 24.035 33.157 1.00 30.47 607 THR A CA 1
ATOM 4959 C C . THR A 1 607 ? -11.932 24.304 31.775 1.00 30.47 607 THR A C 1
ATOM 4961 O O . THR A 1 607 ? -11.626 25.432 31.409 1.00 30.47 607 THR A O 1
ATOM 4964 N N . PHE A 1 608 ? -11.717 23.226 31.026 1.00 38.16 608 PHE A N 1
ATOM 4965 C CA . PHE A 1 608 ? -11.291 23.266 29.635 1.00 38.16 608 PHE A CA 1
ATOM 4966 C C . PHE A 1 608 ? -12.461 23.732 28.758 1.00 38.16 608 PHE A C 1
ATOM 4968 O O . PHE A 1 608 ? -13.472 23.035 28.669 1.00 38.16 608 PHE A O 1
ATOM 4975 N N . LEU A 1 609 ? -12.292 24.860 28.067 1.00 30.56 609 LEU A N 1
ATOM 4976 C CA . LEU A 1 609 ? -13.050 25.234 26.871 1.00 30.56 609 LEU A CA 1
ATOM 4977 C C . LEU A 1 609 ? -12.082 25.696 25.759 1.00 30.56 609 LEU A C 1
ATOM 4979 O O . LEU A 1 609 ? -10.935 26.034 26.052 1.00 30.56 609 LEU A O 1
ATOM 4983 N N . PRO A 1 610 ? -12.497 25.582 24.483 1.00 33.69 610 PRO A N 1
ATOM 4984 C CA . PRO A 1 610 ? -11.612 25.471 23.327 1.00 33.69 610 PRO A CA 1
ATOM 4985 C C . PRO A 1 610 ? -11.206 26.839 22.761 1.00 33.69 610 PRO A C 1
ATOM 4987 O O . PRO A 1 610 ? -12.055 27.701 22.557 1.00 33.69 610 PRO A O 1
ATOM 4990 N N . ASN A 1 611 ? -9.914 27.004 22.468 1.00 31.61 611 ASN A N 1
ATOM 4991 C CA . ASN A 1 611 ? -9.373 28.195 21.810 1.00 31.61 611 ASN A CA 1
ATOM 4992 C C . ASN A 1 611 ? -9.702 28.202 20.312 1.00 31.61 611 ASN A C 1
ATOM 4994 O O . ASN A 1 611 ? -9.150 27.395 19.562 1.00 31.61 611 ASN A O 1
ATOM 4998 N N . ASP A 1 612 ? -10.505 29.181 19.897 1.00 30.08 612 ASP A N 1
ATOM 4999 C CA . ASP A 1 612 ? -10.471 29.764 18.559 1.00 30.08 612 ASP A CA 1
ATOM 5000 C C . ASP A 1 612 ? -9.745 31.126 18.621 1.00 30.08 612 ASP A C 1
ATOM 5002 O O . ASP A 1 612 ? -10.015 31.952 19.490 1.00 30.08 612 ASP A O 1
ATOM 5006 N N . HIS A 1 613 ? -8.844 31.317 17.649 1.00 35.09 613 HIS A N 1
ATOM 5007 C CA . HIS A 1 613 ? -8.152 32.542 17.206 1.00 35.09 613 HIS A CA 1
ATOM 5008 C C . HIS A 1 613 ? -6.939 33.085 17.991 1.00 35.09 613 HIS A C 1
ATOM 5010 O O . HIS A 1 613 ? -7.013 34.065 18.723 1.00 35.09 613 HIS A O 1
ATOM 5016 N N . VAL A 1 614 ? -5.759 32.557 17.632 1.00 32.78 614 VAL A N 1
ATOM 5017 C CA . VAL A 1 614 ? -4.554 33.376 17.394 1.00 32.78 614 VAL A CA 1
ATOM 5018 C C . VAL A 1 614 ? -4.327 33.437 15.878 1.00 32.78 614 VAL A C 1
ATOM 5020 O O . VAL A 1 614 ? -4.485 32.432 15.181 1.00 32.78 614 VAL A O 1
ATOM 5023 N N . GLN A 1 615 ? -4.004 34.626 15.369 1.00 32.44 615 GLN A N 1
ATOM 5024 C CA . GLN A 1 615 ? -3.689 34.899 13.966 1.00 32.44 615 GLN A CA 1
ATOM 5025 C C . GLN A 1 615 ? -2.481 34.072 13.498 1.00 32.44 615 GLN A C 1
ATOM 5027 O O . GLN A 1 615 ? -1.391 34.148 14.061 1.00 32.44 615 GLN A O 1
ATOM 5032 N N . PHE A 1 616 ? -2.683 33.279 12.444 1.00 27.59 616 PHE A N 1
ATOM 5033 C CA . PHE A 1 616 ? -1.644 32.478 11.806 1.00 27.59 616 PHE A CA 1
ATOM 5034 C C . PHE A 1 616 ? -0.837 33.330 10.820 1.00 27.59 616 PHE A C 1
ATOM 5036 O O . PHE A 1 616 ? -1.282 33.591 9.704 1.00 27.59 616 PHE A O 1
ATOM 5043 N N . GLN A 1 617 ? 0.400 33.662 11.182 1.00 33.12 617 GLN A N 1
ATOM 5044 C CA . GLN A 1 617 ? 1.472 33.726 10.189 1.00 33.12 617 GLN A CA 1
ATOM 5045 C C . GLN A 1 617 ? 1.720 32.293 9.692 1.00 33.12 617 GLN A C 1
ATOM 5047 O O . GLN A 1 617 ? 1.768 31.360 10.497 1.00 33.12 617 GLN A O 1
ATOM 5052 N N . LYS A 1 618 ? 1.833 32.090 8.371 1.00 31.75 618 LYS A N 1
ATOM 5053 C CA . LYS A 1 618 ? 2.138 30.787 7.748 1.00 31.75 618 LYS A CA 1
ATOM 5054 C C . LYS A 1 618 ? 3.558 30.330 8.120 1.00 31.75 618 LYS A C 1
ATOM 5056 O O . LYS A 1 618 ? 4.467 30.348 7.302 1.00 31.75 618 LYS A O 1
ATOM 5061 N N . LEU A 1 619 ? 3.740 29.869 9.351 1.00 28.23 619 LEU A N 1
ATOM 5062 C CA . LEU A 1 619 ? 4.815 28.959 9.710 1.00 28.23 619 LEU A CA 1
ATOM 5063 C C . LEU A 1 619 ? 4.372 27.564 9.285 1.00 28.23 619 LEU A C 1
ATOM 5065 O O . LEU A 1 619 ? 3.311 27.083 9.695 1.00 28.23 619 LEU A O 1
ATOM 5069 N N . VAL A 1 620 ? 5.184 26.929 8.439 1.00 29.03 620 VAL A N 1
ATOM 5070 C CA . VAL A 1 620 ? 5.076 25.516 8.072 1.00 29.03 620 VAL A CA 1
ATOM 5071 C C . VAL A 1 620 ? 4.917 24.717 9.359 1.00 29.03 620 VAL A C 1
ATOM 5073 O O . VAL A 1 620 ? 5.869 24.475 10.097 1.00 29.03 620 VAL A O 1
ATOM 5076 N N . THR A 1 621 ? 3.675 24.348 9.659 1.00 25.02 621 THR A N 1
ATOM 5077 C CA . THR A 1 621 ? 3.355 23.534 10.819 1.00 25.02 621 THR A CA 1
ATOM 5078 C C . THR A 1 621 ? 3.833 22.134 10.481 1.00 25.02 621 THR A C 1
ATOM 5080 O O . THR A 1 621 ? 3.111 21.323 9.899 1.00 25.02 621 THR A O 1
ATOM 5083 N N . VAL A 1 622 ? 5.092 21.852 10.813 1.00 29.27 622 VAL A N 1
ATOM 5084 C CA . VAL A 1 622 ? 5.563 20.487 10.997 1.00 29.27 622 VAL A CA 1
ATOM 5085 C C . VAL A 1 622 ? 4.754 19.961 12.170 1.00 29.27 622 VAL A C 1
ATOM 5087 O O . VAL A 1 622 ? 5.146 20.099 13.324 1.00 29.27 622 VAL A O 1
ATOM 5090 N N . ASN A 1 623 ? 3.580 19.396 11.878 1.00 26.08 623 ASN A N 1
ATOM 5091 C CA . ASN A 1 623 ? 2.908 18.513 12.813 1.00 26.08 623 ASN A CA 1
ATOM 5092 C C . ASN A 1 623 ? 3.994 17.550 13.295 1.00 26.08 623 ASN A C 1
ATOM 5094 O O . ASN A 1 623 ? 4.546 16.833 12.449 1.00 26.08 623 ASN A O 1
ATOM 5098 N N . PRO A 1 624 ? 4.342 17.521 14.596 1.00 31.38 624 PRO A N 1
ATOM 5099 C CA . PRO A 1 624 ? 5.190 16.471 15.100 1.00 31.38 624 PRO A CA 1
ATOM 5100 C C . PRO A 1 624 ? 4.376 15.214 14.859 1.00 31.38 624 PRO A C 1
ATOM 5102 O O . PRO A 1 624 ? 3.394 14.939 15.553 1.00 31.38 624 PRO A O 1
ATOM 5105 N N . GLN A 1 625 ? 4.717 14.491 13.793 1.00 32.75 625 GLN A N 1
ATOM 5106 C CA . GLN A 1 625 ? 4.225 13.153 13.582 1.00 32.75 625 GLN A CA 1
ATOM 5107 C C . GLN A 1 625 ? 4.585 12.442 14.874 1.00 32.75 625 GLN A C 1
ATOM 5109 O O . GLN A 1 625 ? 5.762 12.185 15.129 1.00 32.75 625 GLN A O 1
ATOM 5114 N N . ARG A 1 626 ? 3.588 12.195 15.734 1.00 34.66 626 ARG A N 1
ATOM 5115 C CA . ARG A 1 626 ? 3.736 11.250 16.831 1.00 34.66 626 ARG A CA 1
ATOM 5116 C C . ARG A 1 626 ? 4.248 9.993 16.150 1.00 34.66 626 ARG A C 1
ATOM 5118 O O . ARG A 1 626 ? 3.474 9.307 15.481 1.00 34.66 626 ARG A O 1
ATOM 5125 N N . LYS A 1 627 ? 5.554 9.735 16.260 1.00 35.44 627 LYS A N 1
ATOM 5126 C CA . LYS A 1 627 ? 6.147 8.444 15.951 1.00 35.44 627 LYS A CA 1
ATOM 5127 C C . LYS A 1 627 ? 5.490 7.504 16.945 1.00 35.44 627 LYS A C 1
ATOM 5129 O O . LYS A 1 627 ? 5.959 7.341 18.063 1.00 35.44 627 LYS A O 1
ATOM 5134 N N . ARG A 1 628 ? 4.319 6.981 16.575 1.00 39.97 628 ARG A N 1
ATOM 5135 C CA . ARG A 1 628 ? 3.794 5.775 17.188 1.00 39.97 628 ARG A CA 1
ATOM 5136 C C . ARG A 1 628 ? 4.897 4.763 16.953 1.00 39.97 628 ARG A C 1
ATOM 5138 O O . ARG A 1 628 ? 5.184 4.445 15.797 1.00 39.97 628 ARG A O 1
ATOM 5145 N N . GLU A 1 629 ? 5.562 4.347 18.021 1.00 42.50 629 GLU A N 1
ATOM 5146 C CA . GLU A 1 629 ? 6.323 3.109 17.988 1.00 42.50 629 GLU A CA 1
ATOM 5147 C C . GLU A 1 629 ? 5.402 2.070 17.354 1.00 42.50 629 GLU A C 1
ATOM 5149 O O . GLU A 1 629 ? 4.245 1.905 17.751 1.00 42.50 629 GLU A O 1
ATOM 5154 N N . LYS A 1 630 ? 5.849 1.503 16.233 1.00 46.09 630 LYS A N 1
ATOM 5155 C CA . LYS A 1 630 ? 5.063 0.521 15.501 1.00 46.09 630 LYS A CA 1
ATOM 5156 C C . LYS A 1 630 ? 5.065 -0.744 16.352 1.00 46.09 630 LYS A C 1
ATOM 5158 O O . LYS A 1 630 ? 5.995 -1.536 16.266 1.00 46.09 630 LYS A O 1
ATOM 5163 N N . CYS A 1 631 ? 4.056 -0.900 17.204 1.00 43.94 631 CYS A N 1
ATOM 5164 C CA . CYS A 1 631 ? 3.845 -2.135 17.946 1.00 43.94 631 CYS A CA 1
ATOM 5165 C C . CYS A 1 631 ? 3.682 -3.291 16.948 1.00 43.94 631 CYS A C 1
ATOM 5167 O O . CYS A 1 631 ? 2.913 -3.175 15.989 1.00 43.94 631 CYS A O 1
ATOM 5169 N N . ARG A 1 632 ? 4.406 -4.395 17.180 1.00 56.25 632 ARG A N 1
ATOM 5170 C CA . ARG A 1 632 ? 4.335 -5.630 16.376 1.00 56.25 632 ARG A CA 1
ATOM 5171 C C . ARG A 1 632 ? 2.904 -6.182 16.322 1.00 56.25 632 ARG A C 1
ATOM 5173 O O . ARG A 1 632 ? 2.427 -6.586 15.264 1.00 56.25 632 ARG A O 1
ATOM 5180 N N . VAL A 1 633 ? 2.203 -6.076 17.451 1.00 56.34 633 VAL A N 1
ATOM 5181 C CA . VAL A 1 633 ? 0.783 -6.392 17.629 1.00 56.34 633 VAL A CA 1
ATOM 5182 C C . VAL A 1 633 ? 0.085 -5.148 18.168 1.00 56.34 633 VAL A C 1
ATOM 5184 O O . VAL A 1 633 ? 0.531 -4.569 19.158 1.00 56.34 633 VAL A O 1
ATOM 5187 N N . PHE A 1 634 ? -1.006 -4.714 17.533 1.00 59.97 634 PHE A N 1
ATOM 5188 C CA . PHE A 1 634 ? -1.837 -3.632 18.059 1.00 59.97 634 PHE A CA 1
ATOM 5189 C C . PHE A 1 634 ? -3.205 -4.180 18.463 1.00 59.97 634 PHE A C 1
ATOM 5191 O O . PHE A 1 634 ? -3.975 -4.654 17.625 1.00 59.97 634 PHE A O 1
ATOM 5198 N N . GLN A 1 635 ? -3.530 -4.082 19.752 1.00 59.19 635 GLN A N 1
ATOM 5199 C CA . GLN A 1 635 ? -4.874 -4.367 20.241 1.00 59.19 635 GLN A CA 1
ATOM 5200 C C . GLN A 1 635 ? -5.784 -3.174 19.955 1.00 59.19 635 GLN A C 1
ATOM 5202 O O . GLN A 1 635 ? -5.650 -2.093 20.531 1.00 59.19 635 GLN A O 1
ATOM 5207 N N . ARG A 1 636 ? -6.744 -3.367 19.053 1.00 59.47 636 ARG A N 1
ATOM 5208 C CA . ARG A 1 636 ? -7.777 -2.381 18.755 1.00 59.47 636 ARG A CA 1
ATOM 5209 C C . ARG A 1 636 ? -9.056 -2.747 19.500 1.00 59.47 636 ARG A C 1
ATOM 5211 O O . ARG A 1 636 ? -9.732 -3.704 19.136 1.00 59.47 636 ARG A O 1
ATOM 5218 N N . LYS A 1 637 ? -9.444 -1.934 20.486 1.00 59.34 637 LYS A N 1
ATOM 5219 C CA . LYS A 1 637 ? -10.804 -1.979 21.047 1.00 59.34 637 LYS A CA 1
ATOM 5220 C C . LYS A 1 637 ? -11.782 -1.388 20.029 1.00 59.34 637 LYS A C 1
ATOM 5222 O O . LYS A 1 637 ? -11.607 -0.249 19.583 1.00 59.34 637 LYS A O 1
ATOM 5227 N N . VAL A 1 638 ? -12.779 -2.168 19.613 1.00 59.12 638 VAL A N 1
ATOM 5228 C CA . VAL A 1 638 ? -13.832 -1.689 18.709 1.00 59.12 638 VAL A CA 1
ATOM 5229 C C . VAL A 1 638 ? -14.864 -0.939 19.552 1.00 59.12 638 VAL A C 1
ATOM 5231 O O . VAL A 1 638 ? -15.566 -1.527 20.366 1.00 59.12 638 VAL A O 1
ATOM 5234 N N . SER A 1 639 ? -14.907 0.387 19.406 1.00 51.72 639 SER A N 1
ATOM 5235 C CA . SER A 1 639 ? -15.819 1.250 20.161 1.00 51.72 639 SER A CA 1
ATOM 5236 C C . SER A 1 639 ? -17.207 1.337 19.523 1.00 51.72 639 SER A C 1
ATOM 5238 O O . SER A 1 639 ? -17.351 1.238 18.300 1.00 51.72 639 SER A O 1
ATOM 5240 N N . PHE A 1 640 ? -18.220 1.603 20.354 1.00 52.38 640 PHE A N 1
ATOM 5241 C CA . PHE A 1 640 ? -19.585 1.891 19.916 1.00 52.38 640 PHE A CA 1
ATOM 5242 C C . PHE A 1 640 ? -19.594 3.001 18.856 1.00 52.38 640 PHE A C 1
ATOM 5244 O O . PHE A 1 640 ? -19.144 4.128 19.102 1.00 52.38 640 PHE A O 1
ATOM 5251 N N . LYS A 1 641 ? -20.151 2.722 17.671 1.00 50.31 641 LYS A N 1
ATOM 5252 C CA . LYS A 1 641 ? -20.517 3.800 16.746 1.00 50.31 641 LYS A CA 1
ATOM 5253 C C . LYS A 1 641 ? -21.666 4.576 17.383 1.00 50.31 641 LYS A C 1
ATOM 5255 O O . LYS A 1 641 ? -22.806 4.126 17.361 1.00 50.31 641 LYS A O 1
ATOM 5260 N N . LYS A 1 642 ? -21.387 5.776 17.899 1.00 51.03 642 LYS A N 1
ATOM 5261 C CA . LYS A 1 642 ? -22.450 6.744 18.194 1.00 51.03 642 LYS A CA 1
ATOM 5262 C C . LYS A 1 642 ? -23.218 6.971 16.887 1.00 51.03 642 LYS A C 1
ATOM 5264 O O . LYS A 1 642 ? -22.607 7.397 15.904 1.00 51.03 642 LYS A O 1
ATOM 5269 N N . LYS A 1 643 ? -24.520 6.650 16.852 1.00 49.41 643 LYS A N 1
ATOM 5270 C CA . LYS A 1 643 ? -25.387 7.010 15.718 1.00 49.41 643 LYS A CA 1
ATOM 5271 C C . LYS A 1 643 ? -25.159 8.503 15.434 1.00 49.41 643 LYS A C 1
ATOM 5273 O O . LYS A 1 643 ? -25.128 9.281 16.395 1.00 49.41 643 LYS A O 1
ATOM 5278 N N . PRO A 1 644 ? -24.911 8.918 14.177 1.00 48.19 644 PRO A N 1
ATOM 5279 C CA . PRO A 1 644 ? -24.746 10.333 13.882 1.00 48.19 644 PRO A CA 1
ATOM 5280 C C . PRO A 1 644 ? -26.007 11.039 14.376 1.00 48.19 644 PRO A C 1
ATOM 5282 O O . PRO A 1 644 ? -27.109 10.666 13.981 1.00 48.19 644 PRO A O 1
ATOM 5285 N N . LYS A 1 645 ? -25.860 12.001 15.295 1.00 51.66 645 LYS A N 1
ATOM 5286 C CA . LYS A 1 645 ? -26.993 12.816 15.737 1.00 51.66 645 LYS A CA 1
ATOM 5287 C C . LYS A 1 645 ? -27.575 13.455 14.476 1.00 51.66 645 LYS A C 1
ATOM 5289 O O . LYS A 1 645 ? -26.878 14.241 13.834 1.00 51.66 645 LYS A O 1
ATOM 5294 N N . GLN A 1 646 ? -28.795 13.079 14.098 1.00 47.62 646 GLN A N 1
ATOM 5295 C CA . GLN A 1 646 ? -29.534 13.719 13.013 1.00 47.62 646 GLN A CA 1
ATOM 5296 C C . GLN A 1 646 ? -29.635 15.207 13.372 1.00 47.62 646 GLN A C 1
ATOM 5298 O O . GLN A 1 646 ? -30.340 15.584 14.305 1.00 47.62 646 GLN A O 1
ATOM 5303 N N . LYS A 1 647 ? -28.842 16.056 12.714 1.00 52.38 647 LYS A N 1
ATOM 5304 C CA . LYS A 1 647 ? -29.008 17.505 12.820 1.00 52.38 647 LYS A CA 1
ATOM 5305 C C . LYS A 1 647 ? -30.169 17.859 11.896 1.00 52.38 647 LYS A C 1
ATOM 5307 O O . LYS A 1 647 ? -30.039 17.695 10.686 1.00 52.38 647 LYS A O 1
ATOM 5312 N N . TYR A 1 648 ? -31.293 18.281 12.467 1.00 59.41 648 TYR A N 1
ATOM 5313 C CA . TYR A 1 648 ? -32.409 18.834 11.700 1.00 59.41 648 TYR A CA 1
ATOM 5314 C C . TYR A 1 648 ? -31.917 20.037 10.882 1.00 59.41 648 TYR A C 1
ATOM 5316 O O . TYR A 1 648 ? -31.121 20.839 11.380 1.00 59.41 648 TYR A O 1
ATOM 5324 N N . ALA A 1 649 ? -32.345 20.139 9.623 1.00 63.50 649 ALA A N 1
ATOM 5325 C CA . ALA A 1 649 ? -32.038 21.293 8.787 1.00 63.50 649 ALA A CA 1
ATOM 5326 C C . ALA A 1 649 ? -32.740 22.531 9.368 1.00 63.50 649 ALA A C 1
ATOM 5328 O O . ALA A 1 649 ? -33.941 22.500 9.617 1.00 63.50 649 ALA A O 1
ATOM 5329 N N . LEU A 1 650 ? -31.976 23.592 9.633 1.00 70.25 650 LEU A N 1
ATOM 5330 C CA . LEU A 1 650 ? -32.497 24.848 10.176 1.00 70.25 650 LEU A CA 1
ATOM 5331 C C . LEU A 1 650 ? -33.093 25.696 9.050 1.00 70.25 650 LEU A C 1
ATOM 5333 O O . LEU A 1 650 ? -32.388 26.040 8.096 1.00 70.25 650 LEU A O 1
ATOM 5337 N N . ASP A 1 651 ? -34.363 26.054 9.208 1.00 76.81 651 ASP A N 1
ATOM 5338 C CA . ASP A 1 651 ? -35.112 26.957 8.333 1.00 76.81 651 ASP A CA 1
ATOM 5339 C C . ASP A 1 651 ? -34.591 28.413 8.426 1.00 76.81 651 ASP A C 1
ATOM 5341 O O . ASP A 1 651 ? -33.922 28.790 9.394 1.00 76.81 651 ASP A O 1
ATOM 5345 N N . SER A 1 652 ? -34.876 29.252 7.424 1.00 78.25 652 SER A N 1
ATOM 5346 C CA . SER A 1 652 ? -34.481 30.671 7.370 1.00 78.25 652 SER A CA 1
ATOM 5347 C C . SER A 1 652 ? -34.976 31.449 8.597 1.00 78.25 652 SER A C 1
ATOM 5349 O O . SER A 1 652 ? -34.223 32.226 9.195 1.00 78.25 652 SER A O 1
ATOM 5351 N N . LYS A 1 653 ? -36.200 31.153 9.045 1.00 77.88 653 LYS A N 1
ATOM 5352 C CA . LYS A 1 653 ? -36.821 31.751 10.230 1.00 77.88 653 LYS A CA 1
ATOM 5353 C C . LYS A 1 653 ? -36.130 31.310 11.523 1.00 77.88 653 LYS A C 1
ATOM 5355 O O . LYS A 1 653 ? -35.784 32.162 12.339 1.00 77.88 653 LYS A O 1
ATOM 5360 N N . ASP A 1 654 ? -35.780 30.028 11.660 1.00 80.62 654 ASP A N 1
ATOM 5361 C CA . ASP A 1 654 ? -35.000 29.525 12.805 1.00 80.62 654 ASP A CA 1
ATOM 5362 C C . ASP A 1 654 ? -33.602 30.163 12.864 1.00 80.62 654 ASP A C 1
ATOM 5364 O O . ASP A 1 654 ? -33.119 30.501 13.945 1.00 80.62 654 ASP A O 1
ATOM 5368 N N . LYS A 1 655 ? -32.959 30.391 11.709 1.00 80.75 655 LYS A N 1
ATOM 5369 C CA . LYS A 1 655 ? -31.677 31.112 11.639 1.00 80.75 655 LYS A CA 1
ATOM 5370 C C . LYS A 1 655 ? -31.818 32.565 12.092 1.00 80.75 655 LYS A C 1
ATOM 5372 O O . LYS A 1 655 ? -30.935 33.059 12.787 1.00 80.75 655 LYS A O 1
ATOM 5377 N N . SER A 1 656 ? -32.906 33.245 11.725 1.00 79.25 656 SER A N 1
ATOM 5378 C CA . SER A 1 656 ? -33.160 34.631 12.141 1.00 79.25 656 SER A CA 1
ATOM 5379 C C . SER A 1 656 ? -33.372 34.752 13.656 1.00 79.25 656 SER A C 1
ATOM 5381 O O . SER A 1 656 ? -32.823 35.654 14.285 1.00 79.25 656 SER A O 1
ATOM 5383 N N . ILE A 1 657 ? -34.077 33.790 14.257 1.00 80.44 657 ILE A N 1
ATOM 5384 C CA . ILE A 1 657 ? -34.317 33.727 15.702 1.00 80.44 657 ILE A CA 1
ATOM 5385 C C . ILE A 1 657 ? -33.006 33.430 16.435 1.00 80.44 657 ILE A C 1
ATOM 5387 O O . ILE A 1 657 ? -32.650 34.136 17.372 1.00 80.44 657 ILE A O 1
ATOM 5391 N N . LEU A 1 658 ? -32.219 32.458 15.964 1.00 79.75 658 LEU A N 1
ATOM 5392 C CA . LEU A 1 658 ? -30.921 32.135 16.569 1.00 79.75 658 LEU A CA 1
ATOM 5393 C C . LEU A 1 658 ? -29.903 33.276 16.457 1.00 79.75 658 LEU A C 1
ATOM 5395 O O . LEU A 1 658 ? -29.063 33.411 17.343 1.00 79.75 658 LEU A O 1
ATOM 5399 N N . LYS A 1 659 ? -29.979 34.105 15.408 1.00 80.31 659 LYS A N 1
ATOM 5400 C CA . LYS A 1 659 ? -29.170 35.329 15.295 1.00 80.31 659 LYS A CA 1
ATOM 5401 C C . LYS A 1 659 ? -29.583 36.398 16.310 1.00 80.31 659 LYS A C 1
ATOM 5403 O O . LYS A 1 659 ? -28.712 37.089 16.817 1.00 80.31 659 LYS A O 1
ATOM 5408 N N . LYS A 1 660 ? -30.883 36.528 16.605 1.00 78.44 660 LYS A N 1
ATOM 5409 C CA . LYS A 1 660 ? -31.412 37.522 17.555 1.00 78.44 660 LYS A CA 1
ATOM 5410 C C . LYS A 1 660 ? -31.216 37.118 19.018 1.00 78.44 660 LYS A C 1
ATOM 5412 O O . LYS A 1 660 ? -30.874 37.963 19.831 1.00 78.44 660 LYS A O 1
ATOM 5417 N N . VAL A 1 661 ? -31.438 35.845 19.348 1.00 76.25 661 VAL A N 1
ATOM 5418 C CA . VAL A 1 661 ? -31.503 35.368 20.743 1.00 76.25 661 VAL A CA 1
ATOM 5419 C C . VAL A 1 661 ? -30.254 34.567 21.159 1.00 76.25 661 VAL A C 1
ATOM 5421 O O . VAL A 1 661 ? -29.973 34.394 22.342 1.00 76.25 661 VAL A O 1
ATOM 5424 N N . GLY A 1 662 ? -29.447 34.110 20.196 1.00 70.81 662 GLY A N 1
ATOM 5425 C CA . GLY A 1 662 ? -28.215 33.357 20.440 1.00 70.81 662 GLY A CA 1
ATOM 5426 C C . GLY A 1 662 ? -28.423 31.846 20.620 1.00 70.81 662 GLY A C 1
ATOM 5427 O O . GLY A 1 662 ? -29.495 31.354 20.965 1.00 70.81 662 GLY A O 1
ATOM 5428 N N . ILE A 1 663 ? -27.359 31.071 20.384 1.00 67.81 663 ILE A N 1
ATOM 5429 C CA . ILE A 1 663 ? -27.400 29.593 20.344 1.00 67.81 663 ILE A CA 1
ATOM 5430 C C . ILE A 1 663 ? -27.616 28.967 21.737 1.00 67.81 663 ILE A C 1
ATOM 5432 O O . ILE A 1 663 ? -28.137 27.856 21.840 1.00 67.81 663 ILE A O 1
ATOM 5436 N N . SER A 1 664 ? -27.229 29.670 22.807 1.00 66.31 664 SER A N 1
ATOM 5437 C CA . SER A 1 664 ? -27.322 29.192 24.198 1.00 66.31 664 SER A CA 1
ATOM 5438 C C . SER A 1 664 ? -28.668 29.507 24.869 1.00 66.31 664 SER A C 1
ATOM 5440 O O . SER A 1 664 ? -28.899 29.125 26.018 1.00 66.31 664 SER A O 1
ATOM 5442 N N . PHE A 1 665 ? -29.574 30.201 24.175 1.00 75.31 665 PHE A N 1
ATOM 5443 C CA . PHE A 1 665 ? -30.834 30.626 24.767 1.00 75.31 665 PHE A CA 1
ATOM 5444 C C . PHE A 1 665 ? -31.738 29.440 25.118 1.00 75.31 665 PHE A C 1
ATOM 5446 O O . PHE A 1 665 ? -31.986 28.537 24.310 1.00 75.31 665 PHE A O 1
ATOM 5453 N N . ARG A 1 666 ? -32.258 29.451 26.347 1.00 72.50 666 ARG A N 1
ATOM 5454 C CA . ARG A 1 666 ? -33.251 28.489 26.823 1.00 72.50 666 ARG A CA 1
ATOM 5455 C C . ARG A 1 666 ? -34.618 29.160 26.809 1.00 72.50 666 ARG A C 1
ATOM 5457 O O . ARG A 1 666 ? -34.899 29.978 27.673 1.00 72.50 666 ARG A O 1
ATOM 5464 N N . ALA A 1 667 ? -35.455 28.779 25.847 1.00 77.94 667 ALA A N 1
ATOM 5465 C CA . ALA A 1 667 ? -36.819 29.289 25.747 1.00 77.94 667 ALA A CA 1
ATOM 5466 C C . ALA A 1 667 ? -37.647 28.926 26.991 1.00 77.94 667 ALA A C 1
ATOM 5468 O O . ALA A 1 667 ? -37.701 27.751 27.381 1.00 77.94 667 ALA A O 1
ATOM 5469 N N . ALA A 1 668 ? -38.292 29.930 27.582 1.00 82.44 668 ALA A N 1
ATOM 5470 C CA . ALA A 1 668 ? -39.298 29.758 28.623 1.00 82.44 668 ALA A CA 1
ATOM 5471 C C . ALA A 1 668 ? -40.650 29.383 27.992 1.00 82.44 668 ALA A C 1
ATOM 5473 O O . ALA A 1 668 ? -40.933 29.759 26.855 1.00 82.44 668 ALA A O 1
ATOM 5474 N N . TRP A 1 669 ? -41.470 28.615 28.711 1.00 87.50 669 TRP A N 1
ATOM 5475 C CA . TRP A 1 669 ? -42.765 28.127 28.226 1.00 87.50 669 TRP A CA 1
ATOM 5476 C C . TRP A 1 669 ? -43.873 28.528 29.194 1.00 87.50 669 TRP A C 1
ATOM 5478 O O . TRP A 1 669 ? -43.753 28.290 30.396 1.00 87.50 669 TRP A O 1
ATOM 5488 N N . SER A 1 670 ? -44.936 29.126 28.666 1.00 86.94 670 SER A N 1
ATOM 5489 C CA . SER A 1 670 ? -46.149 29.476 29.394 1.00 86.94 670 SER A CA 1
ATOM 5490 C C . SER A 1 670 ? -47.191 28.358 29.291 1.00 86.94 670 SER A C 1
ATOM 5492 O O . SER A 1 670 ? -47.168 27.525 28.380 1.00 86.94 670 SER A O 1
ATOM 5494 N N . ARG A 1 671 ? -48.162 28.354 30.214 1.00 83.38 671 ARG A N 1
ATOM 5495 C CA . ARG A 1 671 ? -49.248 27.355 30.225 1.00 83.38 671 ARG A CA 1
ATOM 5496 C C . ARG A 1 671 ? -50.092 27.383 28.944 1.00 83.38 671 ARG A C 1
ATOM 5498 O O . ARG A 1 671 ? -50.574 26.338 28.510 1.00 83.38 671 ARG A O 1
ATOM 5505 N N . LYS A 1 672 ? -50.257 28.561 28.327 1.00 84.88 672 LYS A N 1
ATOM 5506 C CA . LYS A 1 672 ? -51.003 28.728 27.067 1.00 84.88 672 LYS A CA 1
ATOM 5507 C C . LYS A 1 672 ? -50.299 28.016 25.909 1.00 84.88 672 LYS A C 1
ATOM 5509 O O . LYS A 1 672 ? -50.939 27.331 25.118 1.00 84.88 672 LYS A O 1
ATOM 5514 N N . GLU A 1 673 ? -48.977 28.116 25.856 1.00 87.56 673 GLU A N 1
ATOM 5515 C CA . GLU A 1 673 ? -48.159 27.512 24.802 1.00 87.56 673 GLU A CA 1
ATOM 5516 C C . GLU A 1 673 ? -48.073 25.994 24.952 1.00 87.56 673 GLU A C 1
ATOM 5518 O O . GLU A 1 673 ? -48.169 25.271 23.962 1.00 87.56 673 GLU A O 1
ATOM 5523 N N . ASP A 1 674 ? -47.954 25.503 26.188 1.00 88.44 674 ASP A N 1
ATOM 5524 C CA . ASP A 1 674 ? -48.003 24.068 26.467 1.00 88.44 674 ASP A CA 1
ATOM 5525 C C . ASP A 1 674 ? -49.360 23.473 26.068 1.00 88.44 674 ASP A C 1
ATOM 5527 O O . ASP A 1 674 ? -49.402 22.434 25.410 1.00 88.44 674 ASP A O 1
ATOM 5531 N N . SER A 1 675 ? -50.461 24.167 26.381 1.00 87.38 675 SER A N 1
ATOM 5532 C CA . SER A 1 675 ? -51.817 23.754 25.991 1.00 87.38 675 SER A CA 1
ATOM 5533 C C . SER A 1 675 ? -51.963 23.659 24.469 1.00 87.38 675 SER A C 1
ATOM 5535 O O . SER A 1 675 ? -52.488 22.675 23.953 1.00 87.38 675 SER A O 1
ATOM 5537 N N . LEU A 1 676 ? -51.427 24.636 23.732 1.00 87.06 676 LEU A N 1
ATOM 5538 C CA . LEU A 1 676 ? -51.455 24.644 22.269 1.00 87.06 676 LEU A CA 1
ATOM 5539 C C . LEU A 1 676 ? -50.623 23.501 21.668 1.00 87.06 676 LEU A C 1
ATOM 5541 O O . LEU A 1 676 ? -51.071 22.827 20.741 1.00 87.06 676 LEU A O 1
ATOM 5545 N N . LEU A 1 677 ? -49.433 23.230 22.213 1.00 87.00 677 LEU A N 1
ATOM 5546 C CA . LEU A 1 677 ? -48.605 22.101 21.778 1.00 87.00 677 LEU A CA 1
ATOM 5547 C C . LEU A 1 677 ? -49.269 20.745 22.060 1.00 87.00 677 LEU A C 1
ATOM 5549 O O . LEU A 1 677 ? -49.155 19.832 21.238 1.00 87.00 677 LEU A O 1
ATOM 5553 N N . ILE A 1 678 ? -49.968 20.621 23.191 1.00 85.75 678 ILE A N 1
ATOM 5554 C CA . ILE A 1 678 ? -50.756 19.437 23.561 1.00 85.75 678 ILE A CA 1
ATOM 5555 C C . ILE A 1 678 ? -51.893 19.220 22.559 1.00 85.75 678 ILE A C 1
ATOM 5557 O O . ILE A 1 678 ? -52.012 18.119 22.025 1.00 85.75 678 ILE A O 1
ATOM 5561 N N . ILE A 1 679 ? -52.660 20.265 22.228 1.00 85.38 679 ILE A N 1
ATOM 5562 C CA . ILE A 1 679 ? -53.749 20.199 21.237 1.00 85.38 679 ILE A CA 1
ATOM 5563 C C . ILE A 1 679 ? -53.206 19.797 19.862 1.00 85.38 679 ILE A C 1
ATOM 5565 O O . ILE A 1 679 ? -53.704 18.852 19.254 1.00 85.38 679 ILE A O 1
ATOM 5569 N N . CYS A 1 680 ? -52.133 20.439 19.391 1.00 84.38 680 CYS A N 1
ATOM 5570 C CA . CYS A 1 680 ? -51.505 20.108 18.109 1.00 84.38 680 CYS A CA 1
ATOM 5571 C C . CYS A 1 680 ? -51.008 18.655 18.062 1.00 84.38 680 CYS A C 1
ATOM 5573 O O . CYS A 1 680 ? -51.107 17.985 17.030 1.00 84.38 680 CYS A O 1
ATOM 5575 N N . LYS A 1 681 ? -50.474 18.138 19.176 1.00 80.31 681 LYS A N 1
ATOM 5576 C CA . LYS A 1 681 ? -50.024 16.746 19.250 1.00 80.31 681 LYS A CA 1
ATOM 5577 C C . LYS A 1 681 ? -51.195 15.765 19.348 1.00 80.31 681 LYS A C 1
ATOM 5579 O O . LYS A 1 681 ? -51.114 14.700 18.741 1.00 80.31 681 LYS A O 1
ATOM 5584 N N . ALA A 1 682 ? -52.266 16.119 20.054 1.00 79.69 682 ALA A N 1
ATOM 5585 C CA . ALA A 1 682 ? -53.502 15.345 20.114 1.00 79.69 682 ALA A CA 1
ATOM 5586 C C . ALA A 1 682 ? -54.155 15.238 18.729 1.00 79.69 682 ALA A C 1
ATOM 5588 O O . ALA A 1 682 ? -54.435 14.130 18.280 1.00 79.69 682 ALA A O 1
ATOM 5589 N N . ALA A 1 683 ? -54.269 16.355 18.004 1.00 81.44 683 ALA A N 1
ATOM 5590 C CA . ALA A 1 683 ? -54.748 16.385 16.624 1.00 81.44 683 ALA A CA 1
ATOM 5591 C C . ALA A 1 683 ? -53.877 15.519 15.700 1.00 81.44 683 ALA A C 1
ATOM 5593 O O . ALA A 1 683 ? -54.393 14.714 14.934 1.00 81.44 683 ALA A O 1
ATOM 5594 N N . SER A 1 684 ? -52.545 15.594 15.823 1.00 78.81 684 SER A N 1
ATOM 5595 C CA . SER A 1 684 ? -51.648 14.736 15.036 1.00 78.81 684 SER A CA 1
ATOM 5596 C C . SER A 1 684 ? -51.796 13.244 15.352 1.00 78.81 684 SER A C 1
ATOM 5598 O O . SER A 1 684 ? -51.564 12.444 14.455 1.00 78.81 684 SER A O 1
ATOM 5600 N N . ASN A 1 685 ? -52.116 12.867 16.594 1.00 75.44 685 ASN A N 1
ATOM 5601 C CA . ASN A 1 685 ? -52.357 11.471 16.976 1.00 75.44 685 ASN A CA 1
ATOM 5602 C C . ASN A 1 685 ? -53.763 10.994 16.570 1.00 75.44 685 ASN A C 1
ATOM 5604 O O . ASN A 1 685 ? -53.975 9.799 16.418 1.00 75.44 685 ASN A O 1
ATOM 5608 N N . PHE A 1 686 ? -54.719 11.912 16.423 1.00 73.88 686 PHE A N 1
ATOM 5609 C CA . PHE A 1 686 ? -56.045 11.614 15.885 1.00 73.88 686 PHE A CA 1
ATOM 5610 C C . PHE A 1 686 ? -56.006 11.438 14.363 1.00 73.88 686 PHE A C 1
ATOM 5612 O O . PHE A 1 686 ? -56.701 10.597 13.819 1.00 73.88 686 PHE A O 1
ATOM 5619 N N . LEU A 1 687 ? -55.157 12.196 13.665 1.00 74.19 687 LEU A N 1
ATOM 5620 C CA . LEU A 1 687 ? -54.982 12.075 12.216 1.00 74.19 687 LEU A CA 1
ATOM 5621 C C . LEU A 1 687 ? -54.065 10.905 11.808 1.00 74.19 687 LEU A C 1
ATOM 5623 O O . LEU A 1 687 ? -54.033 10.553 10.633 1.00 74.19 687 LEU A O 1
ATOM 5627 N N . SER A 1 688 ? -53.292 10.320 12.737 1.00 67.00 688 SER A N 1
ATOM 5628 C CA . SER A 1 688 ? -52.344 9.234 12.446 1.00 67.00 688 SER A CA 1
ATOM 5629 C C . SER A 1 688 ? -52.509 8.037 13.387 1.00 67.00 688 SER A C 1
ATOM 5631 O O . SER A 1 688 ? -52.355 8.134 14.602 1.00 67.00 688 SER A O 1
ATOM 5633 N N . THR A 1 689 ? -52.759 6.858 12.816 1.00 58.59 689 THR A N 1
ATOM 5634 C CA . THR A 1 689 ? -52.856 5.589 13.565 1.00 58.59 689 THR A CA 1
ATOM 5635 C C . THR A 1 689 ? -51.483 5.097 14.049 1.00 58.59 689 THR A C 1
ATOM 5637 O O . THR A 1 689 ? -51.358 4.384 15.051 1.00 58.59 689 THR A O 1
ATOM 5640 N N . LYS A 1 690 ? -50.399 5.523 13.387 1.00 61.38 690 LYS A N 1
ATOM 5641 C CA . LYS A 1 690 ? -49.017 5.214 13.773 1.00 61.38 690 LYS A CA 1
ATOM 5642 C C . LYS A 1 690 ? -48.578 6.115 14.923 1.00 61.38 690 LYS A C 1
ATOM 5644 O O . LYS A 1 690 ? -48.099 7.225 14.725 1.00 61.38 690 LYS A O 1
ATOM 5649 N N . SER A 1 691 ? -48.661 5.574 16.140 1.00 55.72 691 SER A N 1
ATOM 5650 C CA . SER A 1 691 ? -48.519 6.264 17.440 1.00 55.72 691 SER A CA 1
ATOM 5651 C C . SER A 1 691 ? -47.253 7.108 17.724 1.00 55.72 691 SER A C 1
ATOM 5653 O O . SER A 1 691 ? -47.113 7.610 18.841 1.00 55.72 691 SER A O 1
ATOM 5655 N N . ASN A 1 692 ? -46.345 7.293 16.759 1.00 57.06 692 ASN A N 1
ATOM 5656 C CA . ASN A 1 692 ? -45.156 8.147 16.851 1.00 57.06 692 ASN A CA 1
ATOM 5657 C C . ASN A 1 692 ? -44.861 8.975 15.576 1.00 57.06 692 ASN A C 1
ATOM 5659 O O . ASN A 1 692 ? -43.906 9.752 15.597 1.00 57.06 692 ASN A O 1
ATOM 5663 N N . GLU A 1 693 ? -45.637 8.855 14.493 1.00 58.84 693 GLU A N 1
ATOM 5664 C CA . GLU A 1 693 ? -45.413 9.640 13.272 1.00 58.84 693 GLU A CA 1
ATOM 5665 C C . GLU A 1 693 ? -46.151 10.979 13.354 1.00 58.84 693 GLU A C 1
ATOM 5667 O O . GLU A 1 693 ? -47.371 11.053 13.503 1.00 58.84 693 GLU A O 1
ATOM 5672 N N . GLN A 1 694 ? -45.377 12.060 13.306 1.00 64.69 694 GLN A N 1
ATOM 5673 C CA . GLN A 1 694 ? -45.893 13.418 13.271 1.00 64.69 694 GLN A CA 1
ATOM 5674 C C . GLN A 1 694 ? -46.182 13.792 11.816 1.00 64.69 694 GLN A C 1
ATOM 5676 O O . GLN A 1 694 ? -45.256 14.118 11.077 1.00 64.69 694 GLN A O 1
ATOM 5681 N N . ILE A 1 695 ? -47.457 13.714 11.419 1.00 69.19 695 ILE A N 1
ATOM 5682 C CA . ILE A 1 695 ? -47.908 14.031 10.051 1.00 69.19 695 ILE A CA 1
ATOM 5683 C C . ILE A 1 695 ? -47.640 15.502 9.727 1.00 69.19 695 ILE A C 1
ATOM 5685 O O . ILE A 1 695 ? -47.169 15.830 8.643 1.00 69.19 695 ILE A O 1
ATOM 5689 N N . ILE A 1 696 ? -47.915 16.391 10.683 1.00 74.69 696 ILE A N 1
ATOM 5690 C CA . ILE A 1 696 ? -47.791 17.835 10.483 1.00 74.69 696 ILE A CA 1
ATOM 5691 C C . ILE A 1 696 ? -46.340 18.266 10.740 1.00 74.69 696 ILE A C 1
ATOM 5693 O O . ILE A 1 696 ? -45.859 18.108 11.871 1.00 74.69 696 ILE A O 1
ATOM 5697 N N . PRO A 1 697 ? -45.642 18.864 9.753 1.00 80.31 697 PRO A N 1
ATOM 5698 C CA . PRO A 1 697 ? -44.306 19.411 9.952 1.00 80.31 697 PRO A CA 1
ATOM 5699 C C . PRO A 1 697 ? -44.245 20.376 11.143 1.00 80.31 697 PRO A C 1
ATOM 5701 O O . PRO A 1 697 ? -45.034 21.312 11.261 1.00 80.31 697 PRO A O 1
ATOM 5704 N N . LEU A 1 698 ? -43.262 20.186 12.026 1.00 80.88 698 LEU A N 1
ATOM 5705 C CA . LEU A 1 698 ? -43.108 20.992 13.247 1.00 80.88 698 LEU A CA 1
ATOM 5706 C C . LEU A 1 698 ? -42.796 22.472 12.987 1.00 80.88 698 LEU A C 1
ATOM 5708 O O . LEU A 1 698 ? -42.987 23.294 13.881 1.00 80.88 698 LEU A O 1
ATOM 5712 N N . SER A 1 699 ? -42.325 22.814 11.786 1.00 82.69 699 SER A N 1
ATOM 5713 C CA . SER A 1 699 ? -42.178 24.202 11.339 1.00 82.69 699 SER A CA 1
ATOM 5714 C C . SER A 1 699 ? -43.529 24.917 11.285 1.00 82.69 699 SER A C 1
ATOM 5716 O O . SER A 1 699 ? -43.629 26.051 11.739 1.00 82.69 699 SER A O 1
ATOM 5718 N N . ILE A 1 700 ? -44.581 24.225 10.836 1.00 83.12 700 ILE A N 1
ATOM 5719 C CA . ILE A 1 700 ? -45.944 24.765 10.776 1.00 83.12 700 ILE A CA 1
ATOM 5720 C C . ILE A 1 700 ? -46.481 24.976 12.191 1.00 83.12 700 ILE A C 1
ATOM 5722 O O . ILE A 1 700 ? -47.037 26.026 12.487 1.00 83.12 700 ILE A O 1
ATOM 5726 N N . ILE A 1 701 ? -46.238 24.031 13.105 1.00 85.19 701 ILE A N 1
ATOM 5727 C CA . ILE A 1 701 ? -46.647 24.173 14.512 1.00 85.19 701 ILE A CA 1
ATOM 5728 C C . ILE A 1 701 ? -45.952 25.373 15.168 1.00 85.19 701 ILE A C 1
ATOM 5730 O O . ILE A 1 701 ? -46.598 26.119 15.900 1.00 85.19 701 ILE A O 1
ATOM 5734 N N . ARG A 1 702 ? -44.660 25.599 14.883 1.00 88.38 702 ARG A N 1
ATOM 5735 C CA . ARG A 1 702 ? -43.941 26.810 15.316 1.00 88.38 702 ARG A CA 1
ATOM 5736 C C . ARG A 1 702 ? -44.606 28.068 14.757 1.00 88.38 702 ARG A C 1
ATOM 5738 O O . A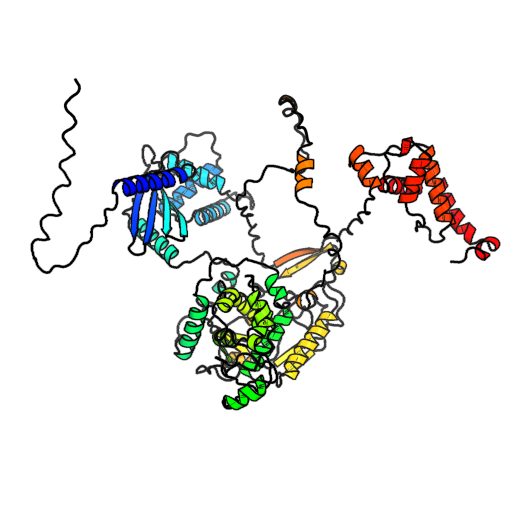RG A 1 702 ? -44.802 29.022 15.498 1.00 88.38 702 ARG A O 1
ATOM 5745 N N . ASP A 1 703 ? -44.936 28.084 13.471 1.00 87.12 703 ASP A N 1
ATOM 5746 C CA . ASP A 1 703 ? -45.505 29.269 12.825 1.00 87.12 703 ASP A CA 1
ATOM 5747 C C . ASP A 1 703 ? -46.918 29.589 13.336 1.00 87.12 703 ASP A C 1
ATOM 5749 O O . ASP A 1 703 ? -47.213 30.751 13.615 1.00 87.12 703 ASP A O 1
ATOM 5753 N N . VAL A 1 704 ? -47.739 28.565 13.582 1.00 86.12 704 VAL A N 1
ATOM 5754 C CA . VAL A 1 704 ? -49.040 28.692 14.257 1.00 86.12 704 VAL A CA 1
ATOM 5755 C C . VAL A 1 704 ? -48.857 29.217 15.683 1.00 86.12 704 VAL A C 1
ATOM 5757 O O . VAL A 1 704 ? -49.524 30.174 16.076 1.00 86.12 704 VAL A O 1
ATOM 5760 N N . LEU A 1 705 ? -47.895 28.674 16.435 1.00 87.50 705 LEU A N 1
ATOM 5761 C CA . LEU A 1 705 ? -47.564 29.150 17.779 1.00 87.50 705 LEU A CA 1
ATOM 5762 C C . LEU A 1 705 ? -47.133 30.631 17.769 1.00 87.50 705 LEU A C 1
ATOM 5764 O O . LEU A 1 705 ? -47.568 31.395 18.624 1.00 87.50 705 LEU A O 1
ATOM 5768 N N . HIS A 1 706 ? -46.340 31.067 16.785 1.00 88.38 706 HIS A N 1
ATOM 5769 C CA . HIS A 1 706 ? -45.932 32.474 16.626 1.00 88.38 706 HIS A CA 1
ATOM 5770 C C . HIS A 1 706 ? -47.087 33.402 16.246 1.00 88.38 706 HIS A C 1
ATOM 5772 O O . HIS A 1 706 ? -47.039 34.586 16.582 1.00 88.38 706 HIS A O 1
ATOM 5778 N N . SER A 1 707 ? -48.088 32.888 15.526 1.00 86.44 707 SER A N 1
ATOM 5779 C CA . SER A 1 707 ? -49.272 33.659 15.133 1.00 86.44 707 SER A CA 1
ATOM 5780 C C . SER A 1 707 ? -50.246 33.865 16.296 1.00 86.44 707 SER A C 1
ATOM 5782 O O . SER A 1 707 ? -50.764 34.963 16.470 1.00 86.44 707 SER A O 1
ATOM 5784 N N . LEU A 1 708 ? -50.441 32.836 17.127 1.00 84.19 708 LEU A N 1
ATOM 5785 C CA . LEU A 1 708 ? -51.419 32.834 18.218 1.00 84.19 708 LEU A CA 1
ATOM 5786 C C . LEU A 1 708 ? -50.846 33.361 19.539 1.00 84.19 708 LEU A C 1
ATOM 5788 O O . LEU A 1 708 ? -51.590 33.832 20.394 1.00 84.19 708 LEU A O 1
ATOM 5792 N N . CYS A 1 709 ? -49.528 33.275 19.731 1.00 81.25 709 CYS A N 1
ATOM 5793 C CA . CYS A 1 709 ? -48.839 33.744 20.930 1.00 81.25 709 CYS A CA 1
ATOM 5794 C C . CYS A 1 709 ? -47.686 34.679 20.528 1.00 81.25 709 CYS A C 1
ATOM 5796 O O . CYS A 1 709 ? -46.611 34.206 20.148 1.00 81.25 709 CYS A O 1
ATOM 5798 N N . PRO A 1 710 ? -47.855 36.011 20.645 1.00 77.50 710 PRO A N 1
ATOM 5799 C CA . PRO A 1 710 ? -46.790 36.970 20.342 1.00 77.50 710 PRO A CA 1
ATOM 5800 C C . PRO A 1 710 ? -45.518 36.755 21.179 1.00 77.50 710 PRO A C 1
ATOM 5802 O O . PRO A 1 710 ? -44.417 37.015 20.696 1.00 77.50 710 PRO A O 1
ATOM 5805 N N . GLU A 1 711 ? -45.673 36.218 22.394 1.00 80.31 711 GLU A N 1
ATOM 5806 C CA . GLU A 1 711 ? -44.601 35.857 23.335 1.00 80.31 711 GLU A CA 1
ATOM 5807 C C . GLU A 1 711 ? -43.721 34.693 22.847 1.00 80.31 711 GLU A C 1
ATOM 5809 O O . GLU A 1 711 ? -42.599 34.538 23.311 1.00 80.31 711 GLU A O 1
ATOM 5814 N N . SER A 1 712 ? -44.192 33.892 21.884 1.00 80.94 712 SER A N 1
ATOM 5815 C CA . SER A 1 712 ? -43.500 32.694 21.390 1.00 80.94 712 SER A CA 1
ATOM 5816 C C . SER A 1 712 ? -42.524 32.946 20.233 1.00 80.94 712 SER A C 1
ATOM 5818 O O . SER A 1 712 ? -41.909 31.998 19.738 1.00 80.94 712 SER A O 1
ATOM 5820 N N . LYS A 1 713 ? -42.374 34.190 19.757 1.00 81.62 713 LYS A N 1
ATOM 5821 C CA . LYS A 1 713 ? -41.558 34.537 18.569 1.00 81.62 713 LYS A CA 1
ATOM 5822 C C . LYS A 1 713 ? -40.056 34.249 18.730 1.00 81.62 713 LYS A C 1
ATOM 5824 O O . LYS A 1 713 ? -39.322 34.224 17.743 1.00 81.62 713 LYS A O 1
ATOM 5829 N N . ASP A 1 714 ? -39.605 34.009 19.954 1.00 81.75 714 ASP A N 1
ATOM 5830 C CA . ASP A 1 714 ? -38.249 33.609 20.334 1.00 81.75 714 ASP A CA 1
ATOM 5831 C C . ASP A 1 714 ? -37.988 32.091 20.180 1.00 81.75 714 ASP A C 1
ATOM 5833 O O . ASP A 1 714 ? -36.848 31.629 20.300 1.00 81.75 714 ASP A O 1
ATOM 5837 N N . LYS A 1 715 ? -39.021 31.288 19.885 1.00 85.31 715 LYS A N 1
ATOM 5838 C CA . LYS A 1 715 ? -38.928 29.819 19.835 1.00 85.31 715 LYS A CA 1
ATOM 5839 C C . LYS A 1 715 ? -38.604 29.285 18.453 1.00 85.31 715 LYS A C 1
ATOM 5841 O O . LYS A 1 715 ? -39.263 29.587 17.464 1.00 85.31 715 LYS A O 1
ATOM 5846 N N . THR A 1 716 ? -37.619 28.390 18.416 1.00 86.50 716 THR A N 1
ATOM 5847 C CA . THR A 1 716 ? -37.233 27.638 17.214 1.00 86.50 716 THR A CA 1
ATOM 5848 C C . THR A 1 716 ? -38.008 26.329 17.090 1.00 86.50 716 THR A C 1
ATOM 5850 O O . THR A 1 716 ? -38.478 25.766 18.086 1.00 86.50 716 THR A O 1
ATOM 5853 N N . THR A 1 717 ? -38.047 25.767 15.881 1.00 84.81 717 THR A N 1
ATOM 5854 C CA . THR A 1 717 ? -38.632 24.437 15.623 1.00 84.81 717 THR A CA 1
ATOM 5855 C C . THR A 1 717 ? -38.033 23.371 16.547 1.00 84.81 717 THR A C 1
ATOM 5857 O O . THR A 1 717 ? -38.739 22.562 17.149 1.00 84.81 717 THR A O 1
ATOM 5860 N N . GLY A 1 718 ? -36.711 23.414 16.751 1.00 80.19 718 GLY A N 1
ATOM 5861 C CA . GLY A 1 718 ? -36.011 22.499 17.652 1.00 80.19 718 GLY A CA 1
ATOM 5862 C C . GLY A 1 718 ? -36.407 22.650 19.125 1.00 80.19 718 GLY A C 1
ATOM 5863 O O . GLY A 1 718 ? -36.386 21.660 19.859 1.00 80.19 718 GLY A O 1
ATOM 5864 N N . ALA A 1 719 ? -36.765 23.857 19.574 1.00 84.94 719 ALA A N 1
ATOM 5865 C CA . ALA A 1 719 ? -37.274 24.082 20.926 1.00 84.94 719 ALA A CA 1
ATOM 5866 C C . ALA A 1 719 ? -38.674 23.475 21.100 1.00 84.94 719 ALA A C 1
ATOM 5868 O O . ALA A 1 719 ? -38.903 22.785 22.094 1.00 84.94 719 ALA A O 1
ATOM 5869 N N . CYS A 1 720 ? -39.552 23.640 20.105 1.00 85.19 720 CYS A N 1
ATOM 5870 C CA . CYS A 1 720 ? -40.889 23.042 20.090 1.00 85.19 720 CYS A CA 1
ATOM 5871 C C . CYS A 1 720 ? -40.820 21.508 20.158 1.00 85.19 720 CYS A C 1
ATOM 5873 O O . CYS A 1 720 ? -41.488 20.904 20.992 1.00 85.19 720 CYS A O 1
ATOM 5875 N N . ILE A 1 721 ? -39.931 20.877 19.376 1.00 82.81 721 ILE A N 1
ATOM 5876 C CA . ILE A 1 721 ? -39.706 19.417 19.415 1.00 82.81 721 ILE A CA 1
ATOM 5877 C C . ILE A 1 721 ? -39.333 18.958 20.828 1.00 82.81 721 ILE A C 1
ATOM 5879 O O . ILE A 1 721 ? -39.931 18.029 21.370 1.00 82.81 721 ILE A O 1
ATOM 5883 N N . ARG A 1 722 ? -38.340 19.612 21.445 1.00 83.56 722 ARG A N 1
ATOM 5884 C CA . ARG A 1 722 ? -37.884 19.246 22.793 1.00 83.56 722 ARG A CA 1
ATOM 5885 C C . ARG A 1 722 ? -38.988 19.422 23.832 1.00 83.56 722 ARG A C 1
ATOM 5887 O O . ARG A 1 722 ? -39.073 18.610 24.751 1.00 83.56 722 ARG A O 1
ATOM 5894 N N . ARG A 1 723 ? -39.823 20.458 23.693 1.00 86.38 723 ARG A N 1
ATOM 5895 C CA . ARG A 1 723 ? -40.937 20.702 24.610 1.00 86.38 723 ARG A CA 1
ATOM 5896 C C . ARG A 1 723 ? -42.035 19.659 24.455 1.00 86.38 723 ARG A C 1
ATOM 5898 O O . ARG A 1 723 ? -42.410 19.083 25.466 1.00 86.38 723 ARG A O 1
ATOM 5905 N N . ILE A 1 724 ? -42.452 19.334 23.229 1.00 84.06 724 ILE A N 1
ATOM 5906 C CA . ILE A 1 724 ? -43.447 18.281 22.958 1.00 84.06 724 ILE A CA 1
ATOM 5907 C C . ILE A 1 724 ? -42.999 16.937 23.549 1.00 84.06 724 ILE A C 1
ATOM 5909 O O . ILE A 1 724 ? -43.788 16.282 24.218 1.00 84.06 724 ILE A O 1
ATOM 5913 N N . VAL A 1 725 ? -41.729 16.550 23.372 1.00 82.69 725 VAL A N 1
ATOM 5914 C CA . VAL A 1 725 ? -41.183 15.301 23.947 1.00 82.69 725 VAL A CA 1
ATOM 5915 C C . VAL A 1 725 ? -41.179 15.329 25.481 1.00 82.69 725 VAL A C 1
ATOM 5917 O O . VAL A 1 725 ? -41.383 14.306 26.131 1.00 82.69 725 VAL A O 1
ATOM 5920 N N . LYS A 1 726 ? -40.950 16.498 26.088 1.00 83.44 726 LYS A N 1
ATOM 5921 C CA . LYS A 1 726 ? -41.031 16.649 27.544 1.00 83.44 726 LYS A CA 1
ATOM 5922 C C . LYS A 1 726 ? -42.480 16.539 28.029 1.00 83.44 726 LYS A C 1
ATOM 5924 O O . LYS A 1 726 ? -42.723 15.787 28.964 1.00 83.44 726 LYS A O 1
ATOM 5929 N N . LEU A 1 727 ? -43.420 17.234 27.384 1.00 83.12 727 LEU A N 1
ATOM 5930 C CA . LEU A 1 727 ? -44.848 17.184 27.722 1.00 83.12 727 LEU A CA 1
ATOM 5931 C C . LEU A 1 727 ? -45.411 15.767 27.527 1.00 83.12 727 LEU A C 1
ATOM 5933 O O . LEU A 1 727 ? -46.130 15.276 28.385 1.00 83.12 727 LEU A O 1
ATOM 5937 N N . SER A 1 728 ? -44.998 15.037 26.484 1.00 75.06 728 SER A N 1
ATOM 5938 C CA . SER A 1 728 ? -45.443 13.650 26.276 1.00 75.06 728 SER A CA 1
ATOM 5939 C C . SER A 1 728 ? -44.992 12.675 27.366 1.00 75.06 728 SER A C 1
ATOM 5941 O O . SER A 1 728 ? -45.636 11.649 27.558 1.00 75.06 728 SER A O 1
ATOM 5943 N N . ASN A 1 729 ? -43.878 12.966 28.045 1.00 75.19 729 ASN A N 1
ATOM 5944 C CA . ASN A 1 729 ? -43.337 12.114 29.106 1.00 75.19 729 ASN A CA 1
ATOM 5945 C C . ASN A 1 729 ? -43.820 12.519 30.505 1.00 75.19 729 ASN A C 1
ATOM 5947 O O . ASN A 1 729 ? -43.775 11.693 31.410 1.00 75.19 729 ASN A O 1
ATOM 5951 N N . VAL A 1 730 ? -44.221 13.780 30.691 1.00 76.06 730 VAL A N 1
ATOM 5952 C CA . VAL A 1 730 ? -44.545 14.355 32.006 1.00 76.06 730 VAL A CA 1
ATOM 5953 C C . VAL A 1 730 ? -46.052 14.536 32.198 1.00 76.06 730 VAL A C 1
ATOM 5955 O O . VAL A 1 730 ? -46.537 14.288 33.297 1.00 76.06 730 VAL A O 1
ATOM 5958 N N . ASP A 1 731 ? -46.806 14.926 31.162 1.00 76.19 731 ASP A N 1
ATOM 5959 C CA . ASP A 1 731 ? -48.229 15.235 31.322 1.00 76.19 731 ASP A CA 1
ATOM 5960 C C . ASP A 1 731 ? -49.119 13.983 31.255 1.00 76.19 731 ASP A C 1
ATOM 5962 O O . ASP A 1 731 ? -49.156 13.291 30.228 1.00 76.19 731 ASP A O 1
ATOM 5966 N N . PRO A 1 732 ? -49.927 13.714 32.299 1.00 75.94 732 PRO A N 1
ATOM 5967 C CA . PRO A 1 732 ? -50.814 12.552 32.336 1.00 75.94 732 PRO A CA 1
ATOM 5968 C C . PRO A 1 732 ? -51.913 12.621 31.267 1.00 75.94 732 PRO A C 1
ATOM 5970 O O . PRO A 1 732 ? -52.360 11.587 30.769 1.00 75.94 732 PRO A O 1
ATOM 5973 N N . VAL A 1 733 ? -52.314 13.831 30.863 1.00 76.62 733 VAL A N 1
ATOM 5974 C CA . VAL A 1 733 ? -53.315 14.073 29.812 1.00 76.62 733 VAL A CA 1
ATOM 5975 C C . VAL A 1 733 ? -52.835 13.535 28.462 1.00 76.62 733 VAL A C 1
ATOM 5977 O O . VAL A 1 733 ? -53.585 12.856 27.769 1.00 76.62 733 VAL A O 1
ATOM 5980 N N . MET A 1 734 ? -51.564 13.746 28.114 1.00 73.19 734 MET A N 1
ATOM 5981 C CA . MET A 1 734 ? -50.992 13.274 26.848 1.00 73.19 734 MET A CA 1
ATOM 5982 C C . MET A 1 734 ? -50.897 11.751 26.772 1.00 73.19 734 MET A C 1
ATOM 5984 O O . MET A 1 734 ? -51.096 11.170 25.702 1.00 73.19 734 MET A O 1
ATOM 5988 N N . LYS A 1 735 ? -50.623 11.101 27.907 1.00 72.94 735 LYS A N 1
ATOM 5989 C CA . LYS A 1 735 ? -50.620 9.640 28.012 1.00 72.94 735 LYS A CA 1
ATOM 5990 C C . LYS A 1 735 ? -52.031 9.080 27.802 1.00 72.94 735 LYS A C 1
ATOM 5992 O O . LYS A 1 735 ? -52.214 8.232 26.936 1.00 72.94 735 LYS A O 1
ATOM 5997 N N . ARG A 1 736 ? -53.035 9.659 28.477 1.00 77.62 736 ARG A N 1
ATOM 5998 C CA . ARG A 1 736 ? -54.456 9.303 28.296 1.00 77.62 736 ARG A CA 1
ATOM 5999 C C . ARG A 1 736 ? -54.937 9.515 26.861 1.00 77.62 736 ARG A C 1
ATOM 6001 O O . ARG A 1 736 ? -55.603 8.645 26.325 1.00 77.62 736 ARG A O 1
ATOM 6008 N N . ILE A 1 737 ? -54.571 10.625 26.217 1.00 75.25 737 ILE A N 1
ATOM 6009 C CA . ILE A 1 737 ? -54.926 10.889 24.811 1.00 75.25 737 ILE A CA 1
ATOM 6010 C C . ILE A 1 737 ? -54.332 9.822 23.887 1.00 75.25 737 ILE A C 1
ATOM 6012 O O . ILE A 1 737 ? -55.015 9.372 22.976 1.00 75.25 737 ILE A O 1
ATOM 6016 N N . LYS A 1 738 ? -53.085 9.394 24.118 1.00 71.38 738 LYS A N 1
ATOM 6017 C CA . LYS A 1 738 ? -52.425 8.357 23.309 1.00 71.38 738 LYS A CA 1
ATOM 6018 C C . LYS A 1 738 ? -53.053 6.972 23.492 1.00 71.38 738 LYS A C 1
ATOM 6020 O O . LYS A 1 738 ? -53.145 6.215 22.527 1.00 71.38 738 LYS A O 1
ATOM 6025 N N . ASP A 1 739 ? -53.455 6.643 24.714 1.00 72.44 739 ASP A N 1
ATOM 6026 C CA . ASP A 1 739 ? -54.108 5.370 25.026 1.00 72.44 739 ASP A CA 1
ATOM 6027 C C . ASP A 1 739 ? -55.549 5.358 24.483 1.00 72.44 739 ASP A C 1
ATOM 6029 O O . ASP A 1 739 ? -55.953 4.415 23.803 1.00 72.44 739 ASP A O 1
ATOM 6033 N N . ASN A 1 740 ? -56.287 6.459 24.657 1.00 73.81 740 ASN A N 1
ATOM 6034 C CA . ASN A 1 740 ? -57.647 6.615 24.143 1.00 73.81 740 ASN A CA 1
ATOM 6035 C C . ASN A 1 740 ? -57.695 6.691 22.615 1.00 73.81 740 ASN A C 1
ATOM 6037 O O . ASN A 1 740 ? -58.596 6.106 22.028 1.00 73.81 740 ASN A O 1
ATOM 6041 N N . SER A 1 741 ? -56.739 7.354 21.952 1.00 69.06 741 SER A N 1
ATOM 6042 C CA . SER A 1 741 ? -56.715 7.426 20.486 1.00 69.06 741 SER A CA 1
ATOM 6043 C C . SER A 1 741 ? -56.534 6.044 19.859 1.00 69.06 741 SER A C 1
ATOM 6045 O O . SER A 1 741 ? -57.151 5.760 18.844 1.00 69.06 741 SER A O 1
ATOM 6047 N N . ARG A 1 742 ? -55.748 5.153 20.481 1.00 67.75 742 ARG A N 1
ATOM 6048 C CA . ARG A 1 742 ? -55.619 3.751 20.040 1.00 67.75 742 ARG A CA 1
ATOM 6049 C C . ARG A 1 742 ? -56.929 2.981 20.184 1.00 67.75 742 ARG A C 1
ATOM 6051 O O . ARG A 1 742 ? -57.285 2.234 19.284 1.00 67.75 742 ARG A O 1
ATOM 6058 N N . ASN A 1 743 ? -57.643 3.190 21.286 1.00 70.69 743 ASN A N 1
ATOM 6059 C CA . ASN A 1 743 ? -58.935 2.547 21.525 1.00 70.69 743 ASN A CA 1
ATOM 6060 C C . ASN A 1 743 ? -60.037 3.099 20.607 1.00 70.69 743 ASN A C 1
ATOM 6062 O O . ASN A 1 743 ? -60.933 2.358 20.220 1.00 70.69 743 ASN A O 1
ATOM 6066 N N . LEU A 1 744 ? -59.949 4.375 20.220 1.00 69.56 744 LEU A N 1
ATOM 6067 C CA . LEU A 1 744 ? -60.917 5.039 19.348 1.00 69.56 744 LEU A CA 1
ATOM 6068 C C . LEU A 1 744 ? -60.974 4.402 17.950 1.00 69.56 744 LEU A C 1
ATOM 6070 O O . LEU A 1 744 ? -62.055 4.223 17.402 1.00 69.56 744 LEU A O 1
ATOM 6074 N N . PHE A 1 745 ? -59.824 3.996 17.403 1.00 64.44 745 PHE A N 1
ATOM 6075 C CA . PHE A 1 745 ? -59.752 3.284 16.120 1.00 64.44 745 PHE A CA 1
ATOM 6076 C C . PHE A 1 745 ? -60.224 1.822 16.194 1.00 64.44 745 PHE A C 1
ATOM 6078 O O . PHE A 1 745 ? -60.449 1.212 15.153 1.00 64.44 745 PHE A O 1
ATOM 6085 N N . ASN A 1 746 ? -60.407 1.262 17.397 1.00 69.38 746 ASN A N 1
ATOM 6086 C CA . ASN A 1 746 ? -60.959 -0.084 17.587 1.00 69.38 746 ASN A CA 1
ATOM 6087 C C . ASN A 1 746 ? -62.501 -0.097 17.618 1.00 69.38 746 ASN A C 1
ATOM 6089 O O . ASN A 1 746 ? -63.099 -1.171 17.624 1.00 69.38 746 ASN A O 1
ATOM 6093 N N . LEU A 1 747 ? -63.157 1.071 17.653 1.00 75.06 747 LEU A N 1
ATOM 6094 C CA . LEU A 1 747 ? -64.617 1.178 17.596 1.00 75.06 747 LEU A CA 1
ATOM 6095 C C . LEU A 1 747 ? -65.109 0.949 16.160 1.00 75.06 747 LEU A C 1
ATOM 6097 O O . LEU A 1 747 ? -64.660 1.628 15.237 1.00 75.06 747 LEU A O 1
ATOM 6101 N N . GLN A 1 748 ? -66.061 0.025 15.986 1.00 66.69 748 GLN A N 1
ATOM 6102 C CA . GLN A 1 748 ? -66.582 -0.403 14.675 1.00 66.69 748 GLN A CA 1
ATOM 6103 C C . GLN A 1 748 ? -67.149 0.751 13.825 1.00 66.69 748 GLN A C 1
ATOM 6105 O O . GLN A 1 748 ? -66.971 0.772 12.611 1.00 66.69 748 GLN A O 1
ATOM 6110 N N . GLU A 1 749 ? -67.784 1.737 14.463 1.00 73.56 749 GLU A N 1
ATOM 6111 C CA . GLU A 1 749 ? -68.338 2.936 13.811 1.00 73.56 749 GLU A CA 1
ATOM 6112 C C . GLU A 1 749 ? -67.250 3.833 13.193 1.00 73.56 749 GLU A C 1
ATOM 6114 O O . GLU A 1 749 ? -67.435 4.410 12.124 1.00 73.56 749 GLU A O 1
ATOM 6119 N N . ILE A 1 750 ? -66.090 3.942 13.849 1.00 68.12 750 ILE A N 1
ATOM 6120 C CA . ILE A 1 750 ? -64.999 4.852 13.461 1.00 68.12 750 ILE A CA 1
ATOM 6121 C C . ILE A 1 750 ? -64.024 4.150 12.512 1.00 68.12 750 ILE A C 1
ATOM 6123 O O . ILE A 1 750 ? -63.538 4.762 11.557 1.00 68.12 750 ILE A O 1
ATOM 6127 N N . SER A 1 751 ? -63.779 2.852 12.719 1.00 64.06 751 SER A N 1
ATOM 6128 C CA . SER A 1 751 ? -62.911 2.045 11.854 1.00 64.06 751 SER A CA 1
ATOM 6129 C C . SER A 1 751 ? -63.420 1.960 10.410 1.00 64.06 751 SER A C 1
ATOM 6131 O O . SER A 1 751 ? -62.617 1.818 9.489 1.00 64.06 751 SER A O 1
ATOM 6133 N N . LYS A 1 752 ? -64.735 2.127 10.197 1.00 68.25 752 LYS A N 1
ATOM 6134 C CA . LYS A 1 752 ? -65.370 2.190 8.872 1.00 68.25 752 LYS A CA 1
ATOM 6135 C C . LYS A 1 752 ? -64.903 3.384 8.026 1.00 68.25 752 LYS A C 1
ATOM 6137 O O . LYS A 1 752 ? -64.866 3.272 6.805 1.00 68.25 752 LYS A O 1
ATOM 6142 N N . TYR A 1 753 ? -64.540 4.506 8.654 1.00 65.12 753 TYR A N 1
ATOM 6143 C CA . TYR A 1 753 ? -64.136 5.745 7.966 1.00 65.12 753 TYR A CA 1
ATOM 6144 C C . TYR A 1 753 ? -62.622 5.990 7.979 1.00 65.12 753 TYR A C 1
ATOM 6146 O O . TYR A 1 753 ? -62.107 6.693 7.114 1.00 65.12 753 TYR A O 1
ATOM 6154 N N . PHE A 1 754 ? -61.907 5.412 8.946 1.00 61.75 754 PHE A N 1
ATOM 6155 C CA . PHE A 1 754 ? -60.468 5.595 9.140 1.00 61.75 754 PHE A CA 1
ATOM 6156 C C . PHE A 1 754 ? -59.736 4.245 9.061 1.00 61.75 754 PHE A C 1
ATOM 6158 O O . PHE A 1 754 ? -59.144 3.792 10.041 1.00 61.75 754 PHE A O 1
ATOM 6165 N N . SER A 1 755 ? -59.790 3.581 7.903 1.00 48.59 755 SER A N 1
ATOM 6166 C CA . SER A 1 755 ? -58.866 2.478 7.588 1.00 48.59 755 SER A CA 1
ATOM 6167 C C . SER A 1 755 ? -57.530 3.032 7.066 1.00 48.59 755 SER A C 1
ATOM 6169 O O . SER A 1 755 ? -57.538 4.097 6.445 1.00 48.59 755 SER A O 1
ATOM 6171 N N . PRO A 1 756 ? -56.388 2.370 7.339 1.00 49.91 756 PRO A N 1
ATOM 6172 C CA . PRO A 1 756 ? -55.084 2.761 6.800 1.00 49.91 756 PRO A CA 1
ATOM 6173 C C . PRO A 1 756 ? -54.981 2.637 5.277 1.00 49.91 756 PRO A C 1
ATOM 6175 O O . PRO A 1 756 ? -55.640 1.739 4.705 1.00 49.91 756 PRO A O 1
#

Sequence (756 aa):
MKSIFTKSLVLGVKLNILDMLEGNKNDTEDMQEVSIDFETLINDRRSIAFKVSQSYTKDYLLGPAPIVVYEETTSENINVTIILSTPPKEYILDFTFYITFDKNLTALSIFRTNTILEIINDRTLICDIYKLQKTIMEIEVEAPGSKPGQGKIDKNTLNRLLLKLAGEGYIKIFKVVMSNDEKFRTQWIIAHPHVEINHPLFKATQEQLVLKFFLGMEKVHKVSSKATENLLKQPPSLPSPFDSNEITESLNMLKEISDTKPSSSYKISRMFGRLLGFQPKFVRLQLLHELLYYLIYDYQPMDRMSHSDIEEVLVHYAPEEFHDIPPIYRRGVDWKMFIPPLPIHKEWDNGWALLCDVILAIPLSLWVKLFNTTLECPELYAYMEHPVRKHYLIKDIPLEFRHVIMFKRKYLPNAVELLYRLCFIGLVQLGPQNTQVKDQIFLYLNRRTTLYDTSTSAPSYHKVTPKNYKQISFIFSSRNNVEAYWCQLWTISMNTPLGQRTVMEGKSVTIENPAYKTVLLDALKSKTHKQAQDDDTGEIPGDKQGAAGLDSSMWVHLKRNWLWSSKTKKQVQSSKREDPNIRDANIACIKPVSIKYKELMNQNRKTFLPNDHVQFQKLVTVNPQRKREKCRVFQRKVSFKKKPKQKYALDSKDKSILKKVGISFRAAWSRKEDSLLIICKAASNFLSTKSNEQIIPLSIIRDVLHSLCPESKDKTTGACIRRIVKLSNVDPVMKRIKDNSRNLFNLQEISKYFSP

Radius of gyration: 38.12 Å; chains: 1; bounding box: 128×92×88 Å

Secondary structure (DSSP, 8-state):
---SSS-SSSSSSSSSSSSS-----------------HHHHHHHHHHHHHHHHHHSTT-TTT-SS-EEEEEEEETTTEEEEEEE----SS-----SS-----TT--HHHHHHHHHHHHHHHHHSEE--HHHHHHHHHHHHH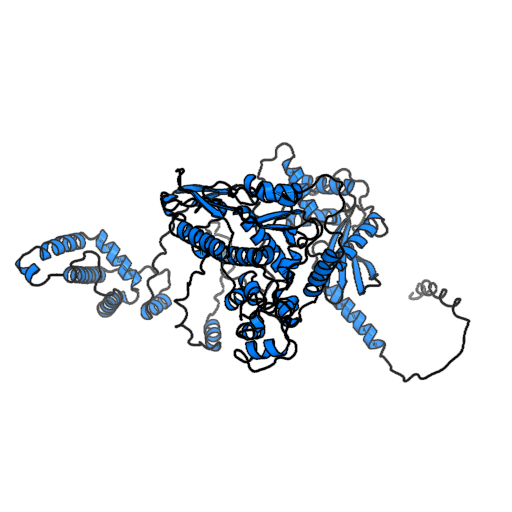HSTT--TTS-PPPHHHHHHHHHHHHHTTS-EEEEEEEEETTEEEEEEEEE-TT--TT-HHHHHHHHHHHHHHHTT-------SHHHHHTT--PPS-S--TT-SHHHHHHHHHHHHHHHSPPPTT-EE-SSHHHHHTPPPHHHHHHHHHHHHHHHHTS--PPPPPPHHHHHHHHHTT--S--TTPPPP--SSSSTTTTPPPPP--TT--SSEEEHHHHHHT-BHHHHHHHS---EE-HHHHHHHHSTTGGG-BTTTS-HHHHHHHHGGGTHHHHHHHHHHHHHTTTSEEEEEE-SS-TT-EEEEE-SEEEEEE-TTSPPBSSS--S--PEEEEEE-SSHHHHHHHHHHHHHHHHHS-B--SGGGTTPEEEEE-GGG-HHHHHTTS---HHHHHHT-S-PPPS-S-SGGG--GGG-TT-GGGTS------S-SS------THHHHHHHHT-PPPPPPGGGGGS-----------------------------SEEEEE----PPP---PPPPHHHHHHHHHH-TT------HHHHHHHHHHHHHHHHS-SSTT---S-HHHHHHHHHHH-GGGTT--HHHHHHHHHHHHHH-HHHHHHHHHHHHHTTSHHHHTT---